Protein AF-A0A6P6V8N3-F1 (afdb_monomer_lite)

Radius of gyration: 29.96 Å; chains: 1; bounding box: 63×78×81 Å

Secondary structure (DSSP, 8-state):
-TTSPTT--EEHHHHHHHHHHHT-S-GGGTTSHHHHHHHHHHHHHHTTSSEE--B-TTS-B-EEE--HHHHHHHHHHHHHTT--EEESS--S---S-SEEEEEESS---GGGSPP-TT--EEEEEE-S--PPP---GGGG--SS--EEEETT---SS--GGGGG-TT--EEEEE--SPPPGGGGG-TT--EEEEE-S--TT-TTTSPEEPGGGGG-TT--EEEEEEEEEE---SS---GGG-----SS--EEEEE-GGG--HHHHHH-TT--EEEE-SSTT----BTEEEEES--EEGGGGHHHHT-TT--EEEEESSSEESSEE-PPTT--TT--EEEEES----EE---GGG-TT--EEEEES--S-----GGGTT-TT--EEEEES--HHHHHHHHT---TT-EEEEE--TTHHHHHHHHHHHHHHHHHHHHHHHHT---TTSHHHHHHHHHHHHHHHHHHHHHTTTTTTHHHHHT-GGGHHHHHHHHHHHHHHHHHHHHHHHHHHHHHHHHHHHHHS--------

Organism: Coffea arabica (NCBI:txid13443)

Sequence (529 aa):
MGAFPEDCEIEVQKLIHLWIAEGFLDPKVLEHPEAVAVDYLEDLIRRSLVLVGKRSFDGKIKTCLLHDLLWELCLREAQKENFLSVIKGFSAGIADQRRLSLHKDSYLDVHLAPEMAYVRSFLYFDVGSGFEPDILFFQLGFKLLKVLDVIFLRFETFPVQILELVNLSYLGLMVTFELPKMLSRLKNLQTLVIHGPWTSTDYAESPNLLFEYWSMPKLRHLYITVACCLRSPSVKMDISLWPFTSKCIQVVSGIRFASCTREVFISMPSLSMLGLSETKEDYEINWKLTISWSYQPWQNMTSIASLPKLEVLKLKNYAFQGPRWEPTEGGFRVLKHLLVEKTDLVSWEATSNHFPCLEHLVLKSCKYLKEVPYGITEISTLKRIELHNCSESAKISATSIEVESLDVVIKSDSNIHYLKLFDFEKQVKNGLALLISVVNIHSTREVSEIVEQIGLIGNKLEKFLDETDLYNSWEDLCNNLSFLPAREAVRALLEASQGFKDAINFFHEFLLRFFGALQSECPDESRKL

Structure (mmCIF, N/CA/C/O backbone):
data_AF-A0A6P6V8N3-F1
#
_entry.id   AF-A0A6P6V8N3-F1
#
loop_
_atom_site.group_PDB
_atom_site.id
_atom_site.type_symbol
_atom_site.label_atom_id
_atom_site.label_alt_id
_atom_site.label_comp_id
_atom_site.label_asym_id
_atom_site.label_entity_id
_atom_site.label_seq_id
_atom_site.pdbx_PDB_ins_code
_atom_site.Cartn_x
_atom_site.Cartn_y
_atom_site.Cartn_z
_atom_site.occupancy
_atom_site.B_iso_or_equiv
_atom_site.auth_seq_id
_atom_site.auth_comp_id
_atom_site.auth_asym_id
_atom_site.auth_atom_id
_atom_site.pdbx_PDB_model_num
ATOM 1 N N . MET A 1 1 ? -14.227 -8.650 13.175 1.00 89.81 1 MET A N 1
ATOM 2 C CA . MET A 1 1 ? -14.779 -8.805 11.811 1.00 89.81 1 MET A CA 1
ATOM 3 C C . MET A 1 1 ? -16.264 -8.475 11.759 1.00 89.81 1 MET A C 1
ATOM 5 O O . MET A 1 1 ? -16.625 -7.721 10.878 1.00 89.81 1 MET A O 1
ATOM 9 N N . GLY A 1 2 ? -17.097 -8.891 12.725 1.00 89.00 2 GLY A N 1
ATOM 10 C CA . GLY A 1 2 ? -18.525 -8.501 12.763 1.00 89.00 2 GLY A CA 1
ATOM 11 C C . GLY A 1 2 ? -18.833 -6.993 12.846 1.00 89.00 2 GLY A C 1
ATOM 12 O O . GLY A 1 2 ? -19.984 -6.606 12.746 1.00 89.00 2 GLY A O 1
ATOM 13 N N . ALA A 1 3 ? -17.823 -6.129 13.013 1.00 89.56 3 ALA A N 1
ATOM 14 C CA . ALA A 1 3 ? -17.981 -4.677 12.913 1.00 89.56 3 ALA A CA 1
ATOM 15 C C . ALA A 1 3 ? -18.095 -4.175 11.462 1.00 89.56 3 ALA A C 1
ATOM 17 O O . ALA A 1 3 ? -18.492 -3.040 11.251 1.00 89.56 3 ALA A O 1
ATOM 18 N N . PHE A 1 4 ? -17.722 -4.977 10.464 1.00 91.12 4 PHE A N 1
ATOM 19 C CA . PHE A 1 4 ? -17.898 -4.617 9.057 1.00 91.12 4 PHE A CA 1
ATOM 20 C C . PHE A 1 4 ? -19.343 -4.891 8.617 1.00 91.12 4 PHE A C 1
ATOM 22 O O . PHE A 1 4 ? -19.999 -5.735 9.241 1.00 91.12 4 PHE A O 1
ATOM 29 N N . PRO A 1 5 ? -19.847 -4.202 7.576 1.00 87.88 5 PRO A N 1
ATOM 30 C CA . PRO A 1 5 ? -21.152 -4.506 7.003 1.00 87.88 5 PRO A CA 1
ATOM 31 C C . PRO A 1 5 ? -21.270 -5.978 6.595 1.00 87.88 5 PRO A C 1
ATOM 33 O O . PRO A 1 5 ? -20.272 -6.652 6.330 1.00 87.88 5 PRO A O 1
ATOM 36 N N . GLU A 1 6 ? -22.503 -6.465 6.578 1.00 85.94 6 GLU A N 1
ATOM 37 C CA . GLU A 1 6 ? -22.841 -7.797 6.075 1.00 85.94 6 GLU A CA 1
ATOM 38 C C . GLU A 1 6 ? -22.420 -7.927 4.604 1.00 85.94 6 GLU A C 1
ATOM 40 O O . GLU A 1 6 ? -22.401 -6.924 3.888 1.00 85.94 6 GLU A O 1
ATOM 45 N N . ASP A 1 7 ? -21.984 -9.121 4.192 1.00 83.19 7 ASP A N 1
ATOM 46 C CA . ASP A 1 7 ? -21.441 -9.405 2.851 1.00 83.19 7 ASP A CA 1
ATOM 47 C C . ASP A 1 7 ? -20.249 -8.535 2.400 1.00 83.19 7 ASP A C 1
ATOM 49 O O . ASP A 1 7 ? -19.805 -8.598 1.249 1.00 83.19 7 ASP A O 1
ATOM 53 N N . CYS A 1 8 ? -19.680 -7.717 3.292 1.00 87.88 8 CYS A N 1
ATOM 54 C CA . CYS A 1 8 ? -18.585 -6.827 2.942 1.00 87.88 8 CYS A CA 1
ATOM 55 C C . CYS A 1 8 ? -17.299 -7.621 2.695 1.00 87.88 8 CYS A C 1
ATOM 57 O O . CYS A 1 8 ? -16.792 -8.329 3.569 1.00 87.88 8 CYS A O 1
ATOM 59 N N . GLU A 1 9 ? -16.724 -7.441 1.508 1.00 90.38 9 GLU A N 1
ATOM 60 C CA . GLU A 1 9 ? -15.386 -7.918 1.201 1.00 90.38 9 GLU A CA 1
ATOM 61 C C . GLU A 1 9 ? -14.345 -7.021 1.902 1.00 90.38 9 GLU A C 1
ATOM 63 O O . GLU A 1 9 ? -14.156 -5.853 1.562 1.00 90.38 9 GLU A O 1
ATOM 68 N N . ILE A 1 10 ? -13.667 -7.571 2.911 1.00 92.69 10 ILE A N 1
ATOM 69 C CA . ILE A 1 10 ? -12.735 -6.853 3.784 1.00 92.69 10 ILE A CA 1
ATOM 70 C C . ILE A 1 10 ? -11.320 -6.962 3.228 1.00 92.69 10 ILE A C 1
ATOM 72 O O . ILE A 1 10 ? -10.783 -8.060 3.060 1.00 92.69 10 ILE A O 1
ATOM 76 N N . GLU A 1 11 ? -10.670 -5.822 3.024 1.00 91.50 11 GLU A N 1
ATOM 77 C CA . GLU A 1 11 ? -9.257 -5.777 2.664 1.00 91.50 11 GLU A CA 1
ATOM 78 C C . GLU A 1 11 ? -8.380 -6.294 3.814 1.00 91.50 11 GLU A C 1
ATOM 80 O O . GLU A 1 11 ? -8.468 -5.823 4.954 1.00 91.50 11 GLU A O 1
ATOM 85 N N . VAL A 1 12 ? -7.523 -7.280 3.525 1.00 92.12 12 VAL A N 1
ATOM 86 C CA . VAL A 1 12 ? -6.735 -7.971 4.557 1.00 92.12 12 VAL A CA 1
ATOM 87 C C . VAL A 1 12 ? -5.829 -6.994 5.295 1.00 92.12 12 VAL A C 1
ATOM 89 O O . VAL A 1 12 ? -5.798 -7.013 6.521 1.00 92.12 12 VAL A O 1
ATOM 92 N N . GLN A 1 13 ? -5.156 -6.088 4.581 1.00 89.19 13 GLN A N 1
ATOM 93 C CA . GLN A 1 13 ? -4.292 -5.085 5.211 1.00 89.19 13 GLN A CA 1
ATOM 94 C C . GLN A 1 13 ? -5.065 -4.233 6.221 1.00 89.19 13 GLN A C 1
ATOM 96 O O . GLN A 1 13 ? -4.626 -4.075 7.359 1.00 89.19 13 GLN A O 1
ATOM 101 N N . LYS A 1 14 ? -6.262 -3.751 5.864 1.00 92.19 14 LYS A N 1
ATOM 102 C CA . LYS A 1 14 ? -7.124 -3.000 6.785 1.00 92.19 14 LYS A CA 1
ATOM 103 C C . LYS A 1 14 ? -7.445 -3.811 8.043 1.00 92.19 14 LYS A C 1
ATOM 105 O O . LYS A 1 14 ? -7.292 -3.304 9.152 1.00 92.19 14 LYS A O 1
ATOM 110 N N . LEU A 1 15 ? -7.837 -5.075 7.890 1.00 95.12 15 LEU A N 1
ATOM 111 C CA . LEU A 1 15 ? -8.168 -5.944 9.021 1.00 95.12 15 LEU A CA 1
ATOM 112 C C . LEU A 1 15 ? -6.980 -6.148 9.975 1.00 95.12 15 LEU A C 1
ATOM 114 O O . LEU A 1 15 ? -7.141 -6.032 11.191 1.00 95.12 15 LEU A O 1
ATOM 118 N N . ILE A 1 16 ? -5.796 -6.404 9.420 1.00 93.44 16 ILE A N 1
ATOM 119 C CA . ILE A 1 16 ? -4.556 -6.611 10.174 1.00 93.44 16 ILE A CA 1
ATOM 120 C C . ILE A 1 16 ? -4.212 -5.372 11.006 1.00 93.44 16 ILE A C 1
ATOM 122 O O . ILE A 1 16 ? -4.014 -5.480 12.218 1.00 93.44 16 ILE A O 1
ATOM 126 N N . HIS A 1 17 ? -4.214 -4.180 10.402 1.00 93.38 17 HIS A N 1
ATOM 127 C CA . HIS A 1 17 ? -3.899 -2.944 11.125 1.00 93.38 17 HIS A CA 1
ATOM 128 C C . HIS A 1 17 ? -4.920 -2.627 12.222 1.00 93.38 17 HIS A C 1
ATOM 130 O O . HIS A 1 17 ? -4.534 -2.158 13.294 1.00 93.38 17 HIS A O 1
ATOM 136 N N . LEU A 1 18 ? -6.203 -2.931 12.002 1.00 95.31 18 LEU A N 1
ATOM 137 C CA . LEU A 1 18 ? -7.228 -2.793 13.037 1.00 95.31 18 LEU A CA 1
ATOM 138 C C . LEU A 1 18 ? -6.964 -3.735 14.222 1.00 95.31 18 LEU A C 1
ATOM 140 O O . LEU A 1 18 ? -7.044 -3.296 15.366 1.00 95.31 18 LEU A O 1
ATOM 144 N N . TRP A 1 19 ? -6.597 -5.000 13.988 1.00 94.62 19 TRP A N 1
ATOM 145 C CA . TRP A 1 19 ? -6.264 -5.941 15.072 1.00 94.62 19 TRP A CA 1
ATOM 146 C C . TRP A 1 19 ? -5.037 -5.520 15.879 1.00 94.62 19 TRP A C 1
ATOM 148 O O . TRP A 1 19 ? -5.025 -5.663 17.106 1.00 94.62 19 TRP A O 1
ATOM 158 N N . ILE A 1 20 ? -4.027 -4.973 15.201 1.00 92.38 20 ILE A N 1
ATOM 159 C CA . ILE A 1 20 ? -2.826 -4.429 15.838 1.00 92.38 20 ILE A CA 1
ATOM 160 C C . ILE A 1 20 ? -3.193 -3.228 16.719 1.00 92.38 20 ILE A C 1
ATOM 162 O O . ILE A 1 20 ? -2.832 -3.194 17.895 1.00 92.38 20 ILE A O 1
ATOM 166 N N . ALA A 1 21 ? -3.954 -2.274 16.178 1.00 93.75 21 ALA A N 1
ATOM 167 C CA . ALA A 1 21 ? -4.376 -1.059 16.875 1.00 93.75 21 ALA A CA 1
ATOM 168 C C . ALA A 1 21 ? -5.264 -1.348 18.102 1.00 93.75 21 ALA A C 1
ATOM 170 O O . ALA A 1 21 ? -5.128 -0.735 19.165 1.00 93.75 21 ALA A O 1
ATOM 171 N N . GLU A 1 22 ? -6.137 -2.346 17.984 1.00 91.19 22 GLU A N 1
ATOM 172 C CA . GLU A 1 22 ? -6.964 -2.862 19.079 1.00 91.19 22 GLU A CA 1
ATOM 173 C C . GLU A 1 22 ? -6.145 -3.552 20.177 1.00 91.19 22 GLU A C 1
ATOM 175 O O . GLU A 1 22 ? -6.542 -3.555 21.349 1.00 91.19 22 GLU A O 1
ATOM 180 N N . GLY A 1 23 ? -4.983 -4.102 19.816 1.00 90.56 23 GLY A N 1
ATOM 181 C CA . GLY A 1 23 ? -4.148 -4.911 20.697 1.00 90.56 23 GLY A CA 1
ATOM 182 C C . GLY A 1 23 ? -4.700 -6.321 20.901 1.00 90.56 23 GLY A C 1
ATOM 183 O O . GLY A 1 23 ? -4.645 -6.832 22.015 1.00 90.56 23 GLY A O 1
ATOM 184 N N . PHE A 1 24 ? -5.263 -6.937 19.855 1.00 90.69 24 PHE A N 1
ATOM 185 C CA . PHE A 1 24 ? -5.741 -8.328 19.910 1.00 90.69 24 PHE A CA 1
ATOM 186 C C . PHE A 1 24 ? -4.626 -9.373 19.822 1.00 90.69 24 PHE A C 1
ATOM 188 O O . PHE A 1 24 ? -4.853 -10.541 20.130 1.00 90.69 24 PHE A O 1
ATOM 195 N N . LEU A 1 25 ? -3.434 -8.969 19.390 1.00 88.94 25 LEU A N 1
ATOM 196 C CA . LEU A 1 25 ? -2.283 -9.858 19.265 1.00 88.94 25 LEU A CA 1
ATOM 197 C C . LEU A 1 25 ? -1.611 -10.079 20.623 1.00 88.94 25 LEU A C 1
ATOM 199 O O . LEU A 1 25 ? -1.608 -9.182 21.469 1.00 88.94 25 LEU A O 1
ATOM 203 N N . ASP A 1 26 ? -1.012 -11.257 20.819 1.00 77.31 26 ASP A N 1
ATOM 204 C CA . ASP A 1 26 ? -0.292 -11.564 22.057 1.00 77.31 26 ASP A CA 1
ATOM 205 C C . ASP A 1 26 ? 0.932 -10.637 22.197 1.00 77.31 26 ASP A C 1
ATOM 207 O O . ASP A 1 26 ? 1.803 -10.628 21.317 1.00 77.31 26 ASP A O 1
ATOM 211 N N . PRO A 1 27 ? 1.044 -9.871 23.301 1.00 63.84 27 PRO A N 1
ATOM 212 C CA . PRO A 1 27 ? 2.152 -8.954 23.512 1.00 63.84 27 PRO A CA 1
ATOM 213 C C . PRO A 1 27 ? 3.534 -9.624 23.553 1.00 63.84 27 PRO A C 1
ATOM 215 O O . PRO A 1 27 ? 4.543 -8.946 23.368 1.00 63.84 27 PRO A O 1
ATOM 218 N N . LYS A 1 28 ? 3.606 -10.941 23.777 1.00 65.69 28 LYS A N 1
ATOM 219 C CA . LYS A 1 28 ? 4.866 -11.694 23.865 1.00 65.69 28 LYS A CA 1
ATOM 220 C C . LYS A 1 28 ? 5.522 -11.977 22.507 1.00 65.69 28 LYS A C 1
ATOM 222 O O . LYS A 1 28 ? 6.680 -12.376 22.493 1.00 65.69 28 LYS A O 1
ATOM 227 N N . VAL A 1 29 ? 4.820 -11.758 21.389 1.00 61.00 29 VAL A N 1
ATOM 228 C CA . VAL A 1 29 ? 5.273 -12.112 20.021 1.00 61.00 29 VAL A CA 1
ATOM 229 C C . VAL A 1 29 ? 5.509 -10.859 19.143 1.00 61.00 29 VAL A C 1
ATOM 231 O O . VAL A 1 29 ? 5.594 -10.927 17.921 1.00 61.00 29 VAL A O 1
ATOM 234 N N . LEU A 1 30 ? 5.608 -9.669 19.747 1.00 61.03 30 LEU A N 1
ATOM 235 C CA . LEU A 1 30 ? 5.446 -8.375 19.059 1.00 61.03 30 LEU A CA 1
ATOM 236 C C . LEU A 1 30 ? 6.636 -7.849 18.226 1.00 61.03 30 LEU A C 1
ATOM 238 O O . LEU A 1 30 ? 6.611 -6.679 17.842 1.00 61.03 30 LEU A O 1
ATOM 242 N N . GLU A 1 31 ? 7.655 -8.647 17.892 1.00 67.69 31 GLU A N 1
ATOM 243 C CA . GLU A 1 31 ? 8.714 -8.157 16.985 1.00 67.69 31 GLU A CA 1
ATOM 244 C C . GLU A 1 31 ? 8.164 -7.871 15.570 1.00 67.69 31 GLU A C 1
ATOM 246 O O . GLU A 1 31 ? 8.541 -6.874 14.946 1.00 67.69 31 GLU A O 1
ATOM 251 N N . HIS A 1 32 ? 7.186 -8.660 15.102 1.00 78.12 32 HIS A N 1
ATOM 252 C CA . HIS A 1 32 ? 6.544 -8.515 13.787 1.00 78.12 32 HIS A CA 1
ATOM 253 C C . HIS A 1 32 ? 5.016 -8.730 13.862 1.00 78.12 32 HIS A C 1
ATOM 255 O O . HIS A 1 32 ? 4.515 -9.773 13.435 1.00 78.12 32 HIS A O 1
ATOM 261 N N . PRO A 1 33 ? 4.247 -7.763 14.402 1.00 85.69 33 PRO A N 1
ATOM 262 C CA . PRO A 1 33 ? 2.813 -7.932 14.652 1.00 85.69 33 PRO A CA 1
ATOM 263 C C . PRO A 1 33 ? 1.992 -8.177 13.378 1.00 85.69 33 PRO A C 1
ATOM 265 O O . PRO A 1 33 ? 0.986 -8.875 13.428 1.00 85.69 33 PRO A O 1
ATOM 268 N N . GLU A 1 34 ? 2.427 -7.663 12.229 1.00 86.94 34 GLU A N 1
ATOM 269 C CA . GLU A 1 34 ? 1.778 -7.898 10.939 1.00 86.94 34 GLU A CA 1
ATOM 270 C C . GLU A 1 34 ? 1.846 -9.374 10.530 1.00 86.94 34 GLU A C 1
ATOM 272 O O . GLU A 1 34 ? 0.844 -9.926 10.086 1.00 86.94 34 GLU A O 1
ATOM 277 N N . ALA A 1 35 ? 2.997 -10.029 10.722 1.00 85.50 35 ALA A N 1
ATOM 278 C CA . ALA A 1 35 ? 3.165 -11.448 10.405 1.00 85.50 35 ALA A CA 1
ATOM 279 C C . ALA A 1 35 ? 2.298 -12.325 11.320 1.00 85.50 35 ALA A C 1
ATOM 281 O O . ALA A 1 35 ? 1.547 -13.164 10.834 1.00 85.50 35 ALA A O 1
ATOM 282 N N . VAL A 1 36 ? 2.309 -12.047 12.628 1.00 89.19 36 VAL A N 1
ATOM 283 C CA . VAL A 1 36 ? 1.477 -12.764 13.613 1.00 89.19 36 VAL A CA 1
ATOM 284 C C . VAL A 1 36 ? -0.014 -12.616 13.297 1.00 89.19 36 VAL A C 1
ATOM 286 O O . VAL A 1 36 ? -0.779 -13.573 13.381 1.00 89.19 36 VAL A O 1
ATOM 289 N N . ALA A 1 37 ? -0.446 -11.415 12.915 1.00 91.12 37 ALA A N 1
ATOM 290 C CA . ALA A 1 37 ? -1.829 -11.174 12.536 1.00 91.12 37 ALA A CA 1
ATOM 291 C C . ALA A 1 37 ? -2.219 -11.923 11.248 1.00 91.12 37 ALA A C 1
ATOM 293 O O . ALA A 1 37 ? -3.347 -12.409 11.150 1.00 91.12 37 ALA A O 1
ATOM 294 N N . VAL A 1 38 ? -1.303 -12.038 10.278 1.00 91.19 38 VAL A N 1
ATOM 295 C CA . VAL A 1 38 ? -1.514 -12.845 9.066 1.00 91.19 38 VAL A CA 1
ATOM 296 C C . VAL A 1 38 ? -1.663 -14.321 9.434 1.00 91.19 38 VAL A C 1
ATOM 298 O O . VAL A 1 38 ? -2.621 -14.943 8.982 1.00 91.19 38 VAL A O 1
ATOM 301 N N . ASP A 1 39 ? -0.820 -14.852 10.324 1.00 90.25 39 ASP A N 1
ATOM 302 C CA . ASP A 1 39 ? -0.928 -16.237 10.805 1.00 90.25 39 ASP A CA 1
ATOM 303 C C . ASP A 1 39 ? -2.279 -16.500 11.494 1.00 90.25 39 ASP A C 1
ATOM 305 O O . ASP A 1 39 ? -2.910 -17.538 11.279 1.00 90.25 39 ASP A O 1
ATOM 309 N N . TYR A 1 40 ? -2.765 -15.541 12.293 1.00 93.50 40 TYR A N 1
ATOM 310 C CA . TYR A 1 40 ? -4.084 -15.623 12.930 1.00 93.50 40 TYR A CA 1
ATOM 311 C C . TYR A 1 40 ? -5.208 -15.658 11.890 1.00 93.50 40 TYR A C 1
ATOM 313 O O . TYR A 1 40 ? -6.135 -16.461 12.010 1.00 93.50 40 TYR A O 1
ATOM 321 N N . LEU A 1 41 ? -5.131 -14.816 10.855 1.00 95.00 41 LEU A N 1
ATOM 322 C CA . LEU A 1 41 ? -6.106 -14.821 9.766 1.00 95.00 41 LEU A CA 1
ATOM 323 C C . LEU A 1 41 ? -6.082 -16.150 8.999 1.00 95.00 41 LEU A C 1
ATOM 325 O O . LEU A 1 41 ? -7.139 -16.713 8.719 1.00 95.00 41 LEU A O 1
ATOM 329 N N . GLU A 1 42 ? -4.898 -16.674 8.686 1.00 93.62 42 GLU A N 1
ATOM 330 C CA . GLU A 1 42 ? -4.758 -17.967 8.018 1.00 93.62 42 GLU A CA 1
ATOM 331 C C . GLU A 1 42 ? -5.334 -19.114 8.852 1.00 93.62 42 GLU A C 1
ATOM 333 O O . GLU A 1 42 ? -5.947 -20.024 8.294 1.00 93.62 42 GLU A O 1
ATOM 338 N N . ASP A 1 43 ? -5.199 -19.069 10.180 1.00 94.62 43 ASP A N 1
ATOM 339 C CA . ASP A 1 43 ? -5.824 -20.057 11.058 1.00 94.62 43 ASP A CA 1
ATOM 340 C C . ASP A 1 43 ? -7.355 -19.969 11.055 1.00 94.62 43 ASP A C 1
ATOM 342 O O . ASP A 1 43 ? -8.031 -20.997 10.962 1.00 94.62 43 ASP A O 1
ATOM 346 N N . LEU A 1 44 ? -7.922 -18.758 11.064 1.00 95.25 44 LEU A N 1
ATOM 347 C CA . LEU A 1 44 ? -9.371 -18.566 10.924 1.00 95.25 44 LEU A CA 1
ATOM 348 C C . LEU A 1 44 ? -9.892 -19.107 9.585 1.00 95.25 44 LEU A C 1
ATOM 350 O O . LEU A 1 44 ? -10.941 -19.754 9.543 1.00 95.25 44 LEU A O 1
ATOM 354 N N . ILE A 1 45 ? -9.142 -18.895 8.502 1.00 94.56 45 ILE A N 1
ATOM 355 C CA . ILE A 1 45 ? -9.471 -19.424 7.172 1.00 94.56 45 ILE A CA 1
ATOM 356 C C . ILE A 1 45 ? -9.368 -20.951 7.153 1.00 94.56 45 ILE A C 1
ATOM 358 O O . ILE A 1 45 ? -10.270 -21.624 6.659 1.00 94.56 45 ILE A O 1
ATOM 362 N N . ARG A 1 46 ? -8.309 -21.525 7.736 1.00 96.25 46 ARG A N 1
ATOM 363 C CA . ARG A 1 46 ? -8.108 -22.981 7.831 1.00 96.25 46 ARG A CA 1
ATOM 364 C C . ARG A 1 46 ? -9.254 -23.671 8.571 1.00 96.25 46 ARG A C 1
ATOM 366 O O . ARG A 1 46 ? -9.640 -24.779 8.213 1.00 96.25 46 ARG A O 1
ATOM 373 N N . ARG A 1 47 ? -9.829 -22.999 9.570 1.00 95.62 47 ARG A N 1
ATOM 374 C CA . ARG A 1 47 ? -11.010 -23.461 10.317 1.00 95.62 47 ARG A CA 1
ATOM 375 C C . ARG A 1 47 ? -12.338 -23.194 9.602 1.00 95.62 47 ARG A C 1
ATOM 377 O O . ARG A 1 47 ? -13.386 -23.461 10.177 1.00 95.62 47 ARG A O 1
ATOM 384 N N . SER A 1 48 ? -12.307 -22.678 8.371 1.00 91.81 48 SER A N 1
ATOM 385 C CA . SER A 1 48 ? -13.490 -22.289 7.590 1.00 91.81 48 SER A CA 1
ATOM 386 C C . SER A 1 48 ? -14.375 -21.246 8.287 1.00 91.81 48 SER A C 1
ATOM 388 O O . SER A 1 48 ? -15.571 -21.170 8.022 1.00 91.81 48 SER A O 1
ATOM 390 N N . LEU A 1 49 ? -13.794 -20.436 9.181 1.00 93.25 49 LEU A N 1
ATOM 391 C CA . LEU A 1 49 ? -14.500 -19.338 9.849 1.00 93.25 49 LEU A CA 1
ATOM 392 C C . LEU A 1 49 ? -14.484 -18.055 9.015 1.00 93.25 49 LEU A C 1
ATOM 394 O O . LEU A 1 49 ? -15.325 -17.186 9.199 1.00 93.25 49 LEU A O 1
ATOM 398 N N . VAL A 1 50 ? -13.516 -17.923 8.111 1.00 94.81 50 VAL A N 1
ATOM 399 C CA . VAL A 1 50 ? -13.347 -16.778 7.214 1.00 94.81 50 VAL A CA 1
ATOM 400 C C . VAL A 1 50 ? -13.133 -17.317 5.808 1.00 94.81 50 VAL A C 1
ATOM 402 O O . VAL A 1 50 ? -12.359 -18.255 5.616 1.00 94.81 50 VAL A O 1
ATOM 405 N N . LEU A 1 51 ? -13.806 -16.732 4.821 1.00 92.81 51 LEU A N 1
ATOM 406 C CA . LEU A 1 51 ? -13.642 -17.108 3.422 1.00 92.81 51 LEU A CA 1
ATOM 407 C C . LEU A 1 51 ? -12.636 -16.179 2.743 1.00 92.81 51 LEU A C 1
ATOM 409 O O . LEU A 1 51 ? -12.492 -15.001 3.081 1.00 92.81 51 LEU A O 1
ATOM 413 N N . VAL A 1 52 ? -11.937 -16.728 1.758 1.00 93.88 52 VAL A N 1
ATOM 414 C CA . VAL A 1 52 ? -11.021 -15.974 0.902 1.00 93.88 52 VAL A CA 1
ATOM 415 C C . VAL A 1 52 ? -11.828 -15.311 -0.209 1.00 93.88 52 VAL A C 1
ATOM 417 O O . VAL A 1 52 ? -12.558 -16.003 -0.912 1.00 93.88 52 VAL A O 1
ATOM 420 N N . GLY A 1 53 ? -11.669 -13.997 -0.380 1.00 90.69 53 GLY A N 1
ATOM 421 C CA . GLY A 1 53 ? -12.240 -13.256 -1.504 1.00 90.69 53 GLY A CA 1
ATOM 422 C C . GLY A 1 53 ? -11.291 -13.279 -2.701 1.00 90.69 53 GLY A C 1
ATOM 423 O O . GLY A 1 53 ? -11.268 -14.214 -3.500 1.00 90.69 53 GLY A O 1
ATOM 424 N N . LYS A 1 54 ? -10.443 -12.259 -2.803 1.00 85.88 54 LYS A N 1
ATOM 425 C CA . LYS A 1 54 ? -9.456 -12.063 -3.869 1.00 85.88 54 LYS A CA 1
ATOM 426 C C . LYS A 1 54 ? -8.072 -12.507 -3.425 1.00 85.88 54 LYS A C 1
ATOM 428 O O . LYS A 1 54 ? -7.656 -12.308 -2.280 1.00 85.88 54 LYS A O 1
ATOM 433 N N . ARG A 1 55 ? -7.310 -13.027 -4.386 1.00 82.00 55 ARG A N 1
ATOM 434 C CA . ARG A 1 55 ? -5.872 -13.273 -4.261 1.00 82.00 55 ARG A CA 1
ATOM 435 C C . ARG A 1 55 ? -5.107 -12.429 -5.268 1.00 82.00 55 ARG A C 1
ATOM 437 O O . ARG A 1 55 ? -5.585 -12.190 -6.374 1.00 82.00 55 ARG A O 1
ATOM 444 N N . SER A 1 56 ? -3.914 -11.989 -4.897 1.00 67.62 56 SER A N 1
ATOM 445 C CA . SER A 1 56 ? -2.964 -11.410 -5.842 1.00 67.62 56 SER A CA 1
ATOM 446 C C . SER A 1 56 ? -2.327 -12.489 -6.718 1.00 67.62 56 SER A C 1
ATOM 448 O O . SER A 1 56 ? -2.414 -13.684 -6.436 1.00 67.62 56 SER A O 1
ATOM 450 N N . PHE A 1 57 ? -1.643 -12.062 -7.784 1.00 53.16 57 PHE A N 1
ATOM 451 C CA . PHE A 1 57 ? -0.960 -12.969 -8.715 1.00 53.16 57 PHE A CA 1
ATOM 452 C C . PHE A 1 57 ? 0.111 -13.846 -8.039 1.00 53.16 57 PHE A C 1
ATOM 454 O O . PHE A 1 57 ? 0.429 -14.919 -8.538 1.00 53.16 57 PHE A O 1
ATOM 461 N N . ASP A 1 58 ? 0.685 -13.386 -6.921 1.00 53.78 58 ASP A N 1
ATOM 462 C CA . ASP A 1 58 ? 1.658 -14.125 -6.109 1.00 53.78 58 ASP A CA 1
ATOM 463 C C . ASP A 1 58 ? 0.991 -15.032 -5.057 1.00 53.78 58 ASP A C 1
ATOM 465 O O . ASP A 1 58 ? 1.666 -15.560 -4.179 1.00 53.78 58 ASP A O 1
ATOM 469 N N . GLY A 1 59 ? -0.332 -15.214 -5.137 1.00 68.12 59 GLY A N 1
ATOM 470 C CA . GLY A 1 59 ? -1.106 -16.131 -4.303 1.00 68.12 59 GLY A CA 1
ATOM 471 C C . GLY A 1 59 ? -1.512 -15.581 -2.935 1.00 68.12 59 GLY A C 1
ATOM 472 O O . GLY A 1 59 ? -2.299 -16.237 -2.243 1.00 68.12 59 GLY A O 1
ATOM 473 N N . LYS A 1 60 ? -1.042 -14.387 -2.545 1.00 79.00 60 LYS A N 1
ATOM 474 C CA . LYS A 1 60 ? -1.405 -13.765 -1.262 1.00 79.00 60 LYS A CA 1
ATOM 475 C C . LYS A 1 60 ? -2.873 -13.366 -1.241 1.00 79.00 60 LYS A C 1
ATOM 477 O O . LYS A 1 60 ? -3.443 -12.968 -2.255 1.00 79.00 60 LYS A O 1
ATOM 482 N N . ILE A 1 61 ? -3.489 -13.456 -0.070 1.00 86.31 61 ILE A N 1
ATOM 483 C CA . ILE A 1 61 ? -4.888 -13.076 0.121 1.00 86.31 61 ILE A CA 1
ATOM 484 C C . ILE A 1 61 ? -4.960 -11.550 0.189 1.00 86.31 61 ILE A C 1
ATOM 486 O O . ILE A 1 61 ? -4.297 -10.927 1.015 1.00 86.31 61 ILE A O 1
ATOM 490 N N . LYS A 1 62 ? -5.743 -10.949 -0.707 1.00 84.94 62 LYS A N 1
ATOM 491 C CA . LYS A 1 62 ? -5.967 -9.500 -0.764 1.00 84.94 62 LYS A CA 1
ATOM 492 C C . LYS A 1 62 ? -7.206 -9.103 0.020 1.00 84.94 62 LYS A C 1
ATOM 494 O O . LYS A 1 62 ? -7.183 -8.111 0.743 1.00 84.94 62 LYS A O 1
ATOM 499 N N . THR A 1 63 ? -8.253 -9.911 -0.071 1.00 93.19 63 THR A N 1
ATOM 500 C CA . THR A 1 63 ? -9.508 -9.675 0.634 1.00 93.19 63 THR A CA 1
ATOM 501 C C . THR A 1 63 ? -10.051 -10.965 1.237 1.00 93.19 63 THR A C 1
ATOM 503 O O . THR A 1 63 ? -9.761 -12.076 0.782 1.00 93.19 63 THR A O 1
ATOM 506 N N . CYS A 1 64 ? -10.844 -10.813 2.286 1.00 94.75 64 CYS A N 1
ATOM 507 C CA . CYS A 1 64 ? -11.525 -11.893 2.980 1.00 94.75 64 CYS A CA 1
ATOM 508 C C . CYS A 1 64 ? -12.949 -11.466 3.332 1.00 94.75 64 CYS A C 1
ATOM 510 O O . CYS A 1 64 ? -13.250 -10.276 3.367 1.00 94.75 64 CYS A O 1
ATOM 512 N N . LEU A 1 65 ? -13.821 -12.427 3.602 1.00 93.56 65 LEU A N 1
ATOM 513 C CA . LEU A 1 65 ? -15.197 -12.166 4.009 1.00 93.56 65 LEU A CA 1
ATOM 514 C C . LEU A 1 65 ? -15.600 -13.123 5.132 1.00 93.56 65 LEU A C 1
ATOM 516 O O . LEU A 1 65 ? -15.060 -14.224 5.267 1.00 93.56 65 LEU A O 1
ATOM 520 N N . LEU A 1 66 ? -16.540 -12.685 5.958 1.00 92.94 66 LEU A N 1
ATOM 521 C CA . LEU A 1 66 ? -17.141 -13.508 6.998 1.00 92.94 66 LEU A CA 1
ATOM 522 C C . LEU A 1 66 ? -18.455 -14.067 6.452 1.00 92.94 66 LEU A C 1
ATOM 524 O O . LEU A 1 66 ? -19.231 -13.308 5.891 1.00 92.94 66 LEU A O 1
ATOM 528 N N . HIS A 1 67 ? -18.707 -15.366 6.613 1.00 89.31 67 HIS A N 1
ATOM 529 C CA . HIS A 1 67 ? -19.989 -15.953 6.208 1.00 89.31 67 HIS A CA 1
ATOM 530 C C . HIS A 1 67 ? -21.133 -15.357 7.044 1.00 89.31 67 HIS A C 1
ATOM 532 O O . HIS A 1 67 ? -20.983 -15.232 8.257 1.00 89.31 67 HIS A O 1
ATOM 538 N N . ASP A 1 68 ? -22.290 -15.087 6.442 1.00 88.44 68 ASP A N 1
ATOM 539 C CA . ASP A 1 68 ? -23.431 -14.387 7.066 1.00 88.44 68 ASP A CA 1
ATOM 540 C C . ASP A 1 68 ? -23.871 -14.990 8.404 1.00 88.44 68 ASP A C 1
ATOM 542 O O . ASP A 1 68 ? -24.027 -14.281 9.394 1.00 88.44 68 ASP A O 1
ATOM 546 N N . LEU A 1 69 ? -23.962 -16.324 8.494 1.00 90.69 69 LEU A N 1
ATOM 547 C CA . LEU A 1 69 ? -24.284 -17.023 9.744 1.00 90.69 69 LEU A CA 1
ATOM 548 C C . LEU A 1 69 ? -23.245 -16.769 10.848 1.00 90.69 69 LEU A C 1
ATOM 550 O O . LEU A 1 69 ? -23.594 -16.631 12.021 1.00 90.69 69 LEU A O 1
ATOM 554 N N . LEU A 1 70 ? -21.959 -16.705 10.489 1.00 91.94 70 LEU A N 1
ATOM 555 C CA . LEU A 1 70 ? -20.882 -16.380 11.426 1.00 91.94 70 LEU A CA 1
ATOM 556 C C . LEU A 1 70 ? -20.855 -14.888 11.751 1.00 91.94 70 LEU A C 1
ATOM 558 O O . LEU A 1 70 ? -20.499 -14.519 12.869 1.00 91.94 70 LEU A O 1
ATOM 562 N N . TRP A 1 71 ? -21.233 -14.036 10.802 1.00 91.00 71 TRP A N 1
ATOM 563 C CA . TRP A 1 71 ? -21.393 -12.606 11.017 1.00 91.00 71 TRP A CA 1
ATOM 564 C C . TRP A 1 71 ? -22.510 -12.331 12.031 1.00 91.00 71 TRP A C 1
ATOM 566 O O . TRP A 1 71 ? -22.271 -11.641 13.025 1.00 91.00 71 TRP A O 1
ATOM 576 N N . GLU A 1 72 ? -23.670 -12.973 11.880 1.00 89.00 72 GLU A N 1
ATOM 577 C CA . GLU A 1 72 ? -24.783 -12.861 12.823 1.00 89.00 72 GLU A CA 1
ATOM 578 C C . GLU A 1 72 ? -24.417 -13.435 14.201 1.00 89.00 72 GLU A C 1
ATOM 580 O O . GLU A 1 72 ? -24.679 -12.812 15.235 1.00 89.00 72 GLU A O 1
ATOM 585 N N . LEU A 1 73 ? -23.739 -14.588 14.234 1.00 91.56 73 LEU A N 1
ATOM 586 C CA . LEU A 1 73 ? -23.199 -15.152 15.470 1.00 91.56 73 LEU A CA 1
ATOM 587 C C . LEU A 1 73 ? -22.233 -14.178 16.162 1.00 91.56 73 LEU A C 1
ATOM 589 O O . LEU A 1 73 ? -22.350 -13.965 17.368 1.00 91.56 73 LEU A O 1
ATOM 593 N N . CYS A 1 74 ? -21.317 -13.546 15.417 1.00 91.38 74 CYS A N 1
ATOM 594 C CA . CYS A 1 74 ? -20.391 -12.555 15.966 1.00 91.38 74 CYS A CA 1
ATOM 595 C C . CYS A 1 74 ? -21.129 -11.388 16.622 1.00 91.38 74 CYS A C 1
ATOM 597 O O . CYS A 1 74 ? -20.712 -10.946 17.690 1.00 91.38 74 CYS A O 1
ATOM 599 N N . LEU A 1 75 ? -22.205 -10.886 16.010 1.00 87.19 75 LEU A N 1
ATOM 600 C CA . LEU A 1 75 ? -22.989 -9.800 16.597 1.00 87.19 75 LEU A CA 1
ATOM 601 C C . LEU A 1 75 ? -23.685 -10.230 17.885 1.00 87.19 75 LEU A C 1
ATOM 603 O O . LEU A 1 75 ? -23.608 -9.520 18.888 1.00 87.19 75 LEU A O 1
ATOM 607 N N . ARG A 1 76 ? -24.320 -11.407 17.876 1.00 87.44 76 ARG A N 1
ATOM 608 C CA . ARG A 1 76 ? -25.018 -11.947 19.050 1.00 87.44 76 ARG A CA 1
ATOM 609 C C . ARG A 1 76 ? -24.062 -12.146 20.226 1.00 87.44 76 ARG A C 1
ATOM 611 O O . ARG A 1 76 ? -24.368 -11.714 21.335 1.00 87.44 76 ARG A O 1
ATOM 618 N N . GLU A 1 77 ? -22.902 -12.759 19.996 1.00 90.75 77 GLU A N 1
ATOM 619 C CA . GLU A 1 77 ? -21.896 -12.962 21.047 1.00 90.75 77 GLU A CA 1
ATOM 620 C C . GLU A 1 77 ? -21.262 -11.638 21.493 1.00 90.75 77 GLU A C 1
ATOM 622 O O . GLU A 1 77 ? -21.084 -11.405 22.687 1.00 90.75 77 GLU A O 1
ATOM 627 N N . ALA A 1 78 ? -2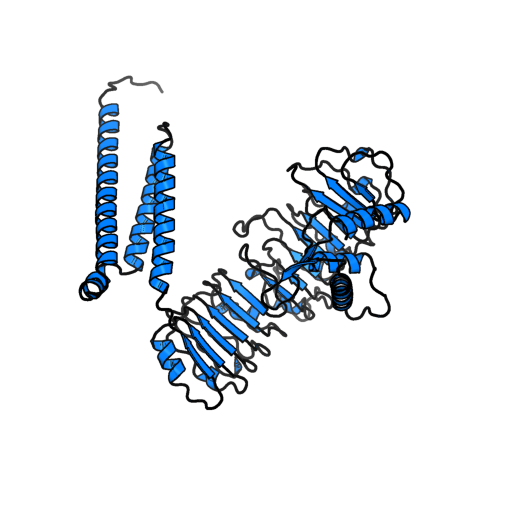0.994 -10.711 20.569 1.00 87.62 78 ALA A N 1
ATOM 628 C CA . ALA A 1 78 ? -20.422 -9.422 20.936 1.00 87.62 78 ALA A CA 1
ATOM 629 C C . ALA A 1 78 ? -21.385 -8.542 21.749 1.00 87.62 78 ALA A C 1
ATOM 631 O O . ALA A 1 78 ? -20.926 -7.796 22.615 1.00 87.62 78 ALA A O 1
ATOM 632 N N . GLN A 1 79 ? -22.697 -8.642 21.513 1.00 82.00 79 GLN A N 1
ATOM 633 C CA . GLN A 1 79 ? -23.706 -7.959 22.322 1.00 82.00 79 GLN A CA 1
ATOM 634 C C . GLN A 1 79 ? -23.777 -8.544 23.738 1.00 82.00 79 GLN A C 1
ATOM 636 O O . GLN A 1 79 ? -23.801 -7.779 24.700 1.00 82.00 79 GLN A O 1
ATOM 641 N N . LYS A 1 80 ? -23.752 -9.880 23.880 1.00 85.81 80 LYS A N 1
ATOM 642 C CA . LYS A 1 80 ? -23.716 -10.552 25.195 1.00 85.81 80 LYS A CA 1
ATOM 643 C C . LYS A 1 80 ? -22.510 -10.117 26.030 1.00 85.81 80 LYS A C 1
ATOM 645 O O . LYS A 1 80 ? -22.648 -9.860 27.220 1.00 85.81 80 LYS A O 1
ATOM 650 N N . GLU A 1 81 ? -21.352 -9.989 25.390 1.00 85.56 81 GLU A N 1
ATOM 651 C CA . GLU A 1 81 ? -20.082 -9.627 26.032 1.00 85.56 81 GLU A CA 1
ATOM 652 C C .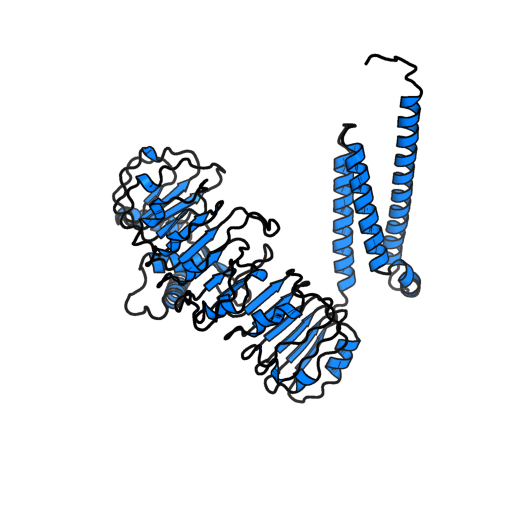 GLU A 1 81 ? -19.853 -8.104 26.141 1.00 85.56 81 GLU A C 1
ATOM 654 O O . GLU A 1 81 ? -18.786 -7.663 26.574 1.00 85.56 81 GLU A O 1
ATOM 659 N N . ASN A 1 82 ? -20.816 -7.266 25.723 1.00 78.81 82 ASN A N 1
ATOM 660 C CA . ASN A 1 82 ? -20.661 -5.804 25.620 1.00 78.81 82 ASN A CA 1
ATOM 661 C C . ASN A 1 82 ? -19.387 -5.372 24.861 1.00 78.81 82 ASN A C 1
ATOM 663 O O . ASN A 1 82 ? -18.738 -4.365 25.167 1.00 78.81 82 ASN A O 1
ATOM 667 N N . PHE A 1 83 ? -19.002 -6.163 23.862 1.00 84.12 83 PHE A N 1
ATOM 668 C CA . PHE A 1 83 ? -17.733 -6.041 23.159 1.00 84.12 83 PHE A CA 1
ATOM 669 C C . PHE A 1 83 ? -17.797 -5.080 21.965 1.00 84.12 83 PHE A C 1
ATOM 671 O O . PHE A 1 83 ? -16.806 -4.390 21.694 1.00 84.12 83 PHE A O 1
ATOM 678 N N . LEU A 1 84 ? -18.931 -5.053 21.256 1.00 85.38 84 LEU A N 1
ATOM 679 C CA . LEU A 1 84 ? -19.169 -4.278 20.034 1.00 85.38 84 LEU A CA 1
ATOM 680 C C . LEU A 1 84 ? -20.646 -3.878 19.925 1.00 85.38 84 LEU A C 1
ATOM 682 O O . LEU A 1 84 ? -21.522 -4.724 20.088 1.00 85.38 84 LEU A O 1
ATOM 686 N N . SER A 1 85 ? -20.886 -2.622 19.549 1.00 80.12 85 SER A N 1
ATOM 687 C CA . SER A 1 85 ? -22.162 -2.142 19.014 1.00 80.12 85 SER A CA 1
ATOM 688 C C . SER A 1 85 ? -22.060 -1.985 17.511 1.00 80.12 85 SER A C 1
ATOM 690 O O . SER A 1 85 ? -21.150 -1.303 17.036 1.00 80.12 85 SER A O 1
ATOM 692 N N . VAL A 1 86 ? -23.014 -2.549 16.775 1.00 78.31 86 VAL A N 1
ATOM 693 C CA . VAL A 1 86 ? -23.241 -2.201 15.371 1.00 78.31 86 VAL A CA 1
ATOM 694 C C . VAL A 1 86 ? -24.584 -1.500 15.275 1.00 78.31 86 VAL A C 1
ATOM 696 O O . VAL A 1 86 ? -25.621 -2.093 15.561 1.00 78.31 86 VAL A O 1
ATOM 699 N N . ILE A 1 87 ? -24.557 -0.229 14.894 1.00 73.56 87 ILE A N 1
ATOM 700 C CA . ILE A 1 87 ? -25.748 0.607 14.781 1.00 73.56 87 ILE A CA 1
ATOM 701 C C . ILE A 1 87 ? -26.101 0.721 13.300 1.00 73.56 87 ILE A C 1
ATOM 703 O O . ILE A 1 87 ? -25.363 1.340 12.534 1.00 73.56 87 ILE A O 1
ATOM 707 N N . LYS A 1 88 ? -27.240 0.127 12.922 1.00 68.44 88 LYS A N 1
ATOM 708 C CA . LYS A 1 88 ? -27.840 0.198 11.576 1.00 68.44 88 LYS A CA 1
ATOM 709 C C . LYS A 1 88 ? -29.021 1.200 11.494 1.00 68.44 88 LYS A C 1
ATOM 711 O O . LYS A 1 88 ? -29.759 1.203 10.518 1.00 68.44 88 LYS A O 1
ATOM 716 N N . GLY A 1 89 ? -29.241 2.020 12.535 1.00 59.84 89 GLY A N 1
ATOM 717 C CA . GLY A 1 89 ? -30.378 2.953 12.694 1.00 59.84 89 GLY A CA 1
ATOM 718 C C . GLY A 1 89 ? -30.627 3.337 14.168 1.00 59.84 89 GLY A C 1
ATOM 719 O O . GLY A 1 89 ? -29.858 2.927 15.036 1.00 59.84 89 GLY A O 1
ATOM 720 N N . PHE A 1 90 ? -31.686 4.100 14.495 1.00 45.03 90 PHE A N 1
ATOM 721 C CA . PHE A 1 90 ? -32.029 4.390 15.903 1.00 45.03 90 PHE A CA 1
ATOM 722 C C . PHE A 1 90 ? -32.651 3.150 16.567 1.00 45.03 90 PHE A C 1
ATOM 724 O O . PHE A 1 90 ? -33.842 2.884 16.427 1.00 45.03 90 PHE A O 1
ATOM 731 N N . SER A 1 91 ? -31.860 2.407 17.338 1.00 45.59 91 SER A N 1
ATOM 732 C CA . SER A 1 91 ? -32.378 1.596 18.442 1.00 45.59 91 SER A CA 1
ATOM 733 C C . SER A 1 91 ? -31.894 2.227 19.741 1.00 45.59 91 SER A C 1
ATOM 735 O O . SER A 1 91 ? -30.693 2.270 20.009 1.00 45.59 91 SER A O 1
ATOM 737 N N . ALA A 1 92 ? -32.834 2.771 20.515 1.00 37.62 92 ALA A N 1
ATOM 738 C CA . ALA A 1 92 ? -32.566 3.421 21.788 1.00 37.62 92 ALA A CA 1
ATOM 739 C C . ALA A 1 92 ? -31.834 2.458 22.738 1.00 37.62 92 ALA A C 1
ATOM 741 O O . ALA A 1 92 ? -32.359 1.402 23.087 1.00 37.62 92 ALA A O 1
ATOM 742 N N . GLY A 1 93 ? -30.621 2.840 23.139 1.00 48.56 93 GLY A N 1
ATOM 743 C CA . GLY A 1 93 ? -29.789 2.074 24.064 1.00 48.56 93 GLY A CA 1
ATOM 744 C C . GLY A 1 93 ? -28.344 1.963 23.595 1.00 48.56 93 GLY A C 1
ATOM 745 O O . GLY A 1 93 ? -27.856 0.861 23.366 1.00 48.56 93 GLY A O 1
ATOM 746 N N . ILE A 1 94 ? -27.642 3.094 23.462 1.00 53.81 94 ILE A N 1
ATOM 747 C CA . ILE A 1 94 ? -26.183 3.062 23.333 1.00 53.81 94 ILE A CA 1
ATOM 748 C C . ILE A 1 94 ? -25.631 2.720 24.720 1.00 53.81 94 ILE A C 1
ATOM 750 O O . ILE A 1 94 ? -25.515 3.578 25.593 1.00 53.81 94 ILE A O 1
ATOM 754 N N . ALA A 1 95 ? -25.391 1.430 24.942 1.00 53.56 95 ALA A N 1
ATOM 755 C CA . ALA A 1 95 ? -24.738 0.929 26.140 1.00 53.56 95 ALA A CA 1
ATOM 756 C C . ALA A 1 95 ? -23.253 1.335 26.163 1.00 53.56 95 ALA A C 1
ATOM 758 O O . ALA A 1 95 ? -22.669 1.673 25.133 1.00 53.56 95 ALA A O 1
ATOM 759 N N . ASP A 1 96 ? -22.646 1.255 27.348 1.00 63.00 96 ASP A N 1
ATOM 760 C CA . ASP A 1 96 ? -21.250 1.597 27.647 1.00 63.00 96 ASP A CA 1
ATOM 761 C C . ASP A 1 96 ? -20.246 0.598 27.024 1.00 63.00 96 ASP A C 1
ATOM 763 O O . ASP A 1 96 ? -19.560 -0.176 27.696 1.00 63.00 96 ASP A O 1
ATOM 767 N N . GLN A 1 97 ? -20.237 0.529 25.692 1.00 72.44 97 GLN A N 1
ATOM 768 C CA . GLN A 1 97 ? -19.507 -0.470 24.920 1.00 72.44 97 GLN A CA 1
ATOM 769 C C . GLN A 1 97 ? -18.171 0.069 24.418 1.00 72.44 97 GLN A C 1
ATOM 771 O O . GLN A 1 97 ? -18.011 1.232 24.053 1.00 72.44 97 GLN A O 1
ATOM 776 N N . ARG A 1 98 ? -17.176 -0.821 24.356 1.00 80.94 98 ARG A N 1
ATOM 777 C CA . ARG A 1 98 ? -15.792 -0.439 24.031 1.00 80.94 98 ARG A CA 1
ATOM 778 C C . ARG A 1 98 ? -15.552 -0.218 22.538 1.00 80.94 98 ARG A C 1
ATOM 780 O O . ARG A 1 98 ? -14.520 0.355 22.192 1.00 80.94 98 ARG A O 1
ATOM 787 N N . ARG A 1 99 ? -16.442 -0.683 21.657 1.00 86.00 99 ARG A N 1
ATOM 788 C CA . ARG A 1 99 ? -16.309 -0.558 20.197 1.00 86.00 99 ARG A CA 1
ATOM 789 C C . ARG A 1 99 ? -17.641 -0.218 19.576 1.00 86.00 99 ARG A C 1
ATOM 791 O O . ARG A 1 99 ? -18.641 -0.859 19.886 1.00 86.00 99 ARG A O 1
ATOM 798 N N . LEU A 1 100 ? -17.611 0.738 18.667 1.00 84.00 100 LEU A N 1
ATOM 799 C CA . LEU A 1 100 ? -18.773 1.209 17.948 1.00 84.00 100 LEU A CA 1
ATOM 800 C C . LEU A 1 100 ? -18.511 1.116 16.448 1.00 84.00 100 LEU A C 1
ATOM 802 O O . LEU A 1 100 ? -17.484 1.587 15.957 1.00 84.00 100 LEU A O 1
ATOM 806 N N . SER A 1 101 ? -19.452 0.523 15.724 1.00 85.31 101 SER A N 1
ATOM 807 C CA . SER A 1 101 ? -19.518 0.628 14.278 1.00 85.31 101 SER A CA 1
ATOM 808 C C . SER A 1 101 ? -20.868 1.172 13.842 1.00 85.31 101 SER A C 1
ATOM 810 O O . SER A 1 101 ? -21.910 0.671 14.261 1.00 85.31 101 SER A O 1
ATOM 812 N N . LEU A 1 102 ? -20.842 2.214 13.018 1.00 79.25 102 LEU A N 1
ATOM 813 C CA . LEU A 1 102 ? -22.031 2.810 12.427 1.00 79.25 102 LEU A CA 1
ATOM 814 C C . LEU A 1 102 ? -22.115 2.391 10.964 1.00 79.25 102 LEU A C 1
ATOM 816 O O . LEU A 1 102 ? -21.195 2.667 10.193 1.00 79.25 102 LEU A O 1
ATOM 820 N N . HIS A 1 103 ? -23.210 1.734 10.593 1.00 79.25 103 HIS A N 1
ATOM 821 C CA . HIS A 1 103 ? -23.548 1.402 9.210 1.00 79.25 103 HIS A CA 1
ATOM 822 C C . HIS A 1 103 ? -24.752 2.271 8.854 1.00 79.25 103 HIS A C 1
ATOM 824 O O . HIS A 1 103 ? -25.858 2.015 9.328 1.00 79.25 103 HIS A O 1
ATOM 830 N N . LYS A 1 104 ? -24.538 3.370 8.128 1.00 69.50 104 LYS A N 1
ATOM 831 C CA . LYS A 1 104 ? -25.614 4.332 7.855 1.00 69.50 104 LYS A CA 1
ATOM 832 C C . LYS A 1 104 ? -26.320 4.006 6.541 1.00 69.50 104 LYS A C 1
ATOM 834 O O . LYS A 1 104 ? -25.652 3.877 5.521 1.00 69.50 104 LYS A O 1
ATOM 839 N N . ASP A 1 105 ? -27.655 3.988 6.585 1.00 56.00 105 ASP A N 1
ATOM 840 C CA . ASP A 1 105 ? -28.529 3.948 5.399 1.00 56.00 105 ASP A CA 1
ATOM 841 C C . ASP A 1 105 ? -29.442 5.197 5.280 1.00 56.00 105 ASP A C 1
ATOM 843 O O . ASP A 1 105 ? -29.905 5.546 4.202 1.00 56.00 105 ASP A O 1
ATOM 847 N N . SER A 1 106 ? -29.680 5.958 6.360 1.00 49.88 106 SER A N 1
ATOM 848 C CA . SER A 1 106 ? -30.415 7.237 6.304 1.00 49.88 106 SER A CA 1
ATOM 849 C C . SER A 1 106 ? -30.266 8.048 7.605 1.00 49.88 106 SER A C 1
ATOM 851 O O . SER A 1 106 ? -29.914 7.494 8.643 1.00 49.88 106 SER A O 1
ATOM 853 N N . TYR A 1 107 ? -30.458 9.370 7.503 1.00 50.12 107 TYR A N 1
ATOM 854 C CA . TYR A 1 107 ? -30.370 10.456 8.500 1.00 50.12 107 TYR A CA 1
ATOM 855 C C . TYR A 1 107 ? -30.398 10.079 9.992 1.00 50.12 107 TYR A C 1
ATOM 857 O O . TYR A 1 107 ? -31.354 9.483 10.479 1.00 50.12 107 TYR A O 1
ATOM 865 N N . LEU A 1 108 ? -29.392 10.556 10.740 1.00 50.94 108 LEU A N 1
ATOM 866 C CA . LEU A 1 108 ? -29.388 10.544 12.204 1.00 50.94 108 LEU A CA 1
ATOM 867 C C . LEU A 1 108 ? -28.715 11.806 12.767 1.00 50.94 108 LEU A C 1
ATOM 869 O O . LEU A 1 108 ? -27.537 12.049 12.498 1.00 50.94 108 LEU A O 1
ATOM 873 N N . ASP A 1 109 ? -29.461 12.546 13.591 1.00 44.84 109 ASP A N 1
ATOM 874 C CA . ASP A 1 109 ? -28.963 13.582 14.504 1.00 44.84 109 ASP A CA 1
ATOM 875 C C . ASP A 1 109 ? -28.134 12.913 15.611 1.00 44.84 109 ASP A C 1
ATOM 877 O O . ASP A 1 109 ? -28.652 12.426 16.619 1.00 44.84 109 ASP A O 1
ATOM 881 N N . VAL A 1 110 ? -26.813 12.885 15.433 1.00 47.78 110 VAL A N 1
ATOM 882 C CA . VAL A 1 110 ? -25.851 12.353 16.422 1.00 47.78 110 VAL A CA 1
ATOM 883 C C . VAL A 1 110 ? -25.864 13.157 17.737 1.00 47.78 110 VAL A C 1
ATOM 885 O O . VAL A 1 110 ? -25.328 12.711 18.747 1.00 47.78 110 VAL A O 1
ATOM 888 N N . HIS A 1 111 ? -26.546 14.304 17.767 1.00 44.44 111 HIS A N 1
ATOM 889 C CA . HIS A 1 111 ? -26.703 15.193 18.924 1.00 44.44 111 HIS A CA 1
ATOM 890 C C . HIS A 1 111 ? -27.396 14.535 20.132 1.00 44.44 111 HIS A C 1
ATOM 892 O O . HIS A 1 111 ? -27.307 15.049 21.243 1.00 44.44 111 HIS A O 1
ATOM 898 N N . LEU A 1 112 ? -28.098 13.414 19.924 1.00 43.56 112 LEU A N 1
ATOM 899 C CA . LEU A 1 112 ? -28.797 12.664 20.974 1.00 43.56 112 LEU A CA 1
ATOM 900 C C . LEU A 1 112 ? -27.962 11.521 21.576 1.00 43.56 112 LEU A C 1
ATOM 902 O O . LEU A 1 112 ? -28.430 10.843 22.494 1.00 43.56 112 LEU A O 1
ATOM 906 N N . ALA A 1 113 ? -26.754 11.266 21.063 1.00 50.34 113 ALA A N 1
ATOM 907 C CA . ALA A 1 113 ? -25.900 10.208 21.584 1.00 50.34 113 ALA A CA 1
ATOM 908 C C . ALA A 1 113 ? -25.260 10.638 22.924 1.00 50.34 113 ALA A C 1
ATOM 910 O O . ALA A 1 113 ? -24.729 11.746 23.017 1.00 50.34 113 ALA A O 1
ATOM 911 N N . PRO A 1 114 ? -25.301 9.791 23.972 1.00 54.28 114 PRO A N 1
ATOM 912 C CA . PRO A 1 114 ? -24.654 10.088 25.250 1.00 54.28 114 PRO A CA 1
ATOM 913 C C . PRO A 1 114 ? -23.131 10.227 25.092 1.00 54.28 114 PRO A C 1
ATOM 915 O O . PRO A 1 114 ? -22.558 9.725 24.127 1.00 54.28 114 PRO A O 1
ATOM 918 N N . GLU A 1 115 ? -22.457 10.860 26.062 1.00 59.75 115 GLU A N 1
ATOM 919 C CA . GLU A 1 115 ? -20.987 10.857 26.127 1.00 59.75 115 GLU A CA 1
ATOM 920 C C . GLU A 1 115 ? -20.459 9.414 26.098 1.00 59.75 115 GLU A C 1
ATOM 922 O O . GLU A 1 115 ? -20.776 8.592 26.958 1.00 59.75 115 GLU A O 1
ATOM 927 N N . MET A 1 116 ? -19.613 9.106 25.117 1.00 68.38 116 MET A N 1
ATOM 928 C CA . MET A 1 116 ? -19.089 7.767 24.857 1.00 68.38 116 MET A CA 1
ATOM 929 C C . MET A 1 116 ? -17.623 7.653 25.300 1.00 68.38 116 MET A C 1
ATOM 931 O O . MET A 1 116 ? -16.752 7.188 24.560 1.00 68.38 116 MET A O 1
ATOM 935 N N . ALA A 1 117 ? -17.328 8.090 26.528 1.00 68.00 117 ALA A N 1
ATOM 936 C CA . ALA A 1 117 ? -15.958 8.272 27.017 1.00 68.00 117 ALA A CA 1
ATOM 937 C C . ALA A 1 117 ? -15.090 6.996 27.008 1.00 68.00 117 ALA A C 1
ATOM 939 O O . ALA A 1 117 ? -13.859 7.082 26.914 1.00 68.00 117 ALA A O 1
ATOM 940 N N . TYR A 1 118 ? -15.717 5.819 27.092 1.00 78.62 118 TYR A N 1
ATOM 941 C CA . TYR A 1 118 ? -15.044 4.522 27.189 1.00 78.62 118 TYR A CA 1
ATOM 942 C C . TYR A 1 118 ? -14.816 3.820 25.845 1.00 78.62 118 TYR A C 1
ATOM 944 O O . TYR A 1 118 ? -14.171 2.763 25.810 1.00 78.62 118 TYR A O 1
ATOM 952 N N . VAL A 1 119 ? -15.297 4.400 24.741 1.00 83.62 119 VAL A N 1
ATOM 953 C CA . VAL A 1 119 ? -15.095 3.844 23.400 1.00 83.62 119 VAL A CA 1
ATOM 954 C C . VAL A 1 119 ? -13.613 3.877 23.041 1.00 83.62 119 VAL A C 1
ATOM 956 O O . VAL A 1 119 ? -12.918 4.884 23.180 1.00 83.62 119 VAL A O 1
ATOM 959 N N . ARG A 1 120 ? -13.129 2.731 22.569 1.00 88.81 120 ARG A N 1
ATOM 960 C CA . ARG A 1 120 ? -11.751 2.504 22.124 1.00 88.81 120 ARG A CA 1
ATOM 961 C C . ARG A 1 120 ? -11.649 2.423 20.610 1.00 88.81 120 ARG A C 1
ATOM 963 O O . ARG A 1 120 ? -10.583 2.722 20.081 1.00 88.81 120 ARG A O 1
ATOM 970 N N . SER A 1 121 ? -12.744 2.097 19.930 1.00 91.00 121 SER A N 1
ATOM 971 C CA . SER A 1 121 ? -12.766 2.011 18.473 1.00 91.00 121 SER A CA 1
ATOM 972 C C . SER A 1 121 ? -14.064 2.521 17.900 1.00 91.00 121 SER A C 1
ATOM 974 O O . SER A 1 121 ? -15.138 2.138 18.365 1.00 91.00 121 SER A O 1
ATOM 976 N N . PHE A 1 122 ? -13.939 3.342 16.868 1.00 88.12 122 PHE A N 1
ATOM 977 C CA . PHE A 1 122 ? -15.052 3.889 16.120 1.00 88.12 122 PHE A CA 1
ATOM 978 C C . PHE A 1 122 ? -14.824 3.665 14.626 1.00 88.12 122 PHE A C 1
ATOM 980 O O . PHE A 1 122 ? -13.825 4.138 14.081 1.00 88.12 122 PHE A O 1
ATOM 987 N N . LEU A 1 123 ? -15.739 2.939 13.983 1.00 88.62 123 LEU A N 1
ATOM 988 C CA . LEU A 1 123 ? -15.720 2.665 12.546 1.00 88.62 123 LEU A CA 1
ATOM 989 C C . LEU A 1 123 ? -17.013 3.173 11.908 1.00 88.62 123 LEU A C 1
ATOM 991 O O . LEU A 1 123 ? -18.101 2.753 12.304 1.00 88.62 123 LEU A O 1
ATOM 995 N N . TYR A 1 124 ? -16.903 4.024 10.898 1.00 84.38 124 TYR A N 1
ATOM 996 C CA . TYR A 1 124 ? -18.043 4.499 10.124 1.00 84.38 124 TYR A CA 1
ATOM 997 C C . TYR A 1 124 ? -18.026 3.905 8.715 1.00 84.38 124 TYR A C 1
ATOM 999 O O . TYR A 1 124 ? -16.989 3.911 8.054 1.00 84.38 124 TYR A O 1
ATOM 1007 N N . PHE A 1 125 ? -19.181 3.426 8.257 1.00 82.19 125 PHE A N 1
ATOM 1008 C CA . PHE A 1 125 ? -19.405 2.910 6.910 1.00 82.19 125 PHE A CA 1
ATOM 1009 C C . PHE A 1 125 ? -20.629 3.608 6.297 1.00 82.19 125 PHE A C 1
ATOM 1011 O O . PHE A 1 125 ? -21.708 3.600 6.897 1.00 82.19 125 PHE A O 1
ATOM 1018 N N . ASP A 1 126 ? -20.458 4.204 5.114 1.00 73.69 126 ASP A N 1
ATOM 1019 C CA . ASP A 1 126 ? -21.570 4.718 4.302 1.00 73.69 126 ASP A CA 1
ATOM 1020 C C . ASP A 1 126 ? -22.063 3.610 3.367 1.00 73.69 126 ASP A C 1
ATOM 1022 O O . ASP A 1 126 ? -21.270 3.037 2.617 1.00 73.69 126 ASP A O 1
ATOM 1026 N N . VAL A 1 127 ? -23.358 3.295 3.437 1.00 61.78 127 VAL A N 1
ATOM 1027 C CA . VAL A 1 127 ? -23.997 2.233 2.642 1.00 61.78 127 VAL A CA 1
ATOM 1028 C C . VAL A 1 127 ? -24.761 2.808 1.435 1.00 61.78 127 VAL A C 1
ATOM 1030 O O . VAL A 1 127 ? -25.393 2.059 0.700 1.00 61.78 127 VAL A O 1
ATOM 1033 N N . GLY A 1 128 ? -24.627 4.110 1.136 1.00 52.12 128 GLY A N 1
ATOM 1034 C CA . GLY A 1 128 ? -25.038 4.658 -0.167 1.00 52.12 128 GLY A CA 1
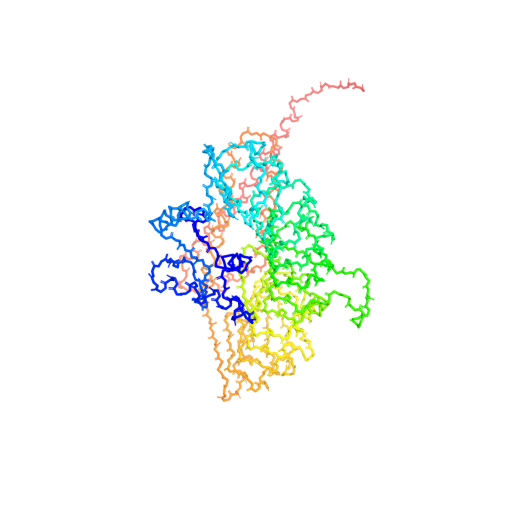ATOM 1035 C C . GLY A 1 128 ? -25.878 5.931 -0.136 1.00 52.12 128 GLY A C 1
ATOM 1036 O O . GLY A 1 128 ? -26.649 6.159 -1.066 1.00 52.12 128 GLY A O 1
ATOM 1037 N N . SER A 1 129 ? -25.752 6.774 0.891 1.00 50.75 129 SER A N 1
ATOM 1038 C CA . SER A 1 129 ? -26.622 7.956 1.011 1.00 50.75 129 SER A CA 1
ATOM 1039 C C . SER A 1 129 ? -26.056 9.235 0.380 1.00 50.75 129 SER A C 1
ATOM 1041 O O . SER A 1 129 ? -26.825 10.142 0.082 1.00 50.75 129 SER A O 1
ATOM 1043 N N . GLY A 1 130 ? -24.743 9.330 0.128 1.00 49.22 130 GLY A N 1
ATOM 1044 C CA . GLY A 1 130 ? -24.144 10.478 -0.576 1.00 49.22 130 GLY A CA 1
ATOM 1045 C C . GLY A 1 130 ? -24.265 11.828 0.151 1.00 49.22 130 GLY A C 1
ATOM 1046 O O . GLY A 1 130 ? -24.022 12.868 -0.458 1.00 49.22 130 GLY A O 1
ATOM 1047 N N . PHE A 1 131 ? -24.630 11.825 1.437 1.00 50.19 131 PHE A N 1
ATOM 1048 C CA . PHE A 1 131 ? -24.822 13.031 2.244 1.00 50.19 131 PHE A CA 1
ATOM 1049 C C . PHE A 1 131 ? -23.651 13.297 3.185 1.00 50.19 131 PHE A C 1
ATOM 1051 O O . PHE A 1 131 ? -23.132 12.381 3.823 1.00 50.19 131 PHE A O 1
ATOM 1058 N N . GLU A 1 132 ? -23.311 14.579 3.325 1.00 50.94 132 GLU A N 1
ATOM 1059 C CA . GLU A 1 132 ? -22.380 15.105 4.320 1.00 50.94 132 GLU A CA 1
ATOM 1060 C C . GLU A 1 132 ? -23.075 15.183 5.685 1.00 50.94 132 GLU A C 1
ATOM 1062 O O . GLU A 1 132 ? -24.089 15.864 5.841 1.00 50.94 132 GLU A O 1
ATOM 1067 N N . PRO A 1 133 ? -22.592 14.450 6.688 1.00 51.91 133 PRO A N 1
ATOM 1068 C CA . PRO A 1 133 ? -23.068 14.643 8.039 1.00 51.91 133 PRO A CA 1
ATOM 1069 C C . PRO A 1 133 ? -22.511 15.934 8.666 1.00 51.91 133 PRO A C 1
ATOM 1071 O O . PRO A 1 133 ? -21.297 16.049 8.830 1.00 51.91 133 PRO A O 1
ATOM 1074 N N . ASP A 1 134 ? -23.385 16.789 9.203 1.00 48.50 134 ASP A N 1
ATOM 1075 C CA . ASP A 1 134 ? -23.052 17.838 10.192 1.00 48.50 134 ASP A CA 1
ATOM 1076 C C . ASP A 1 134 ? -22.694 17.233 11.572 1.00 48.50 134 ASP A C 1
ATOM 1078 O O . ASP A 1 134 ? -23.138 17.681 12.635 1.00 48.50 134 ASP A O 1
ATOM 1082 N N . ILE A 1 135 ? -21.945 16.123 11.600 1.00 53.97 135 ILE A N 1
ATOM 1083 C CA . ILE A 1 135 ? -21.727 15.397 12.850 1.00 53.97 135 ILE A CA 1
ATOM 1084 C C . ILE A 1 135 ? -20.821 16.236 13.759 1.00 53.97 135 ILE A C 1
ATOM 1086 O O . ILE A 1 135 ? -19.628 16.426 13.518 1.00 53.97 135 ILE A O 1
ATOM 1090 N N . LEU A 1 136 ? -21.389 16.603 14.908 1.00 54.09 136 LEU A N 1
ATOM 1091 C CA . LEU A 1 136 ? -20.722 17.038 16.135 1.00 54.09 136 LEU A CA 1
ATOM 1092 C C . LEU A 1 136 ? -19.870 15.902 16.757 1.00 54.09 136 LEU A C 1
ATOM 1094 O O . LEU A 1 136 ? -19.936 15.632 17.950 1.00 54.09 136 LEU A O 1
ATOM 1098 N N . PHE A 1 137 ? -19.073 15.196 15.951 1.00 57.59 137 PHE A N 1
ATOM 1099 C CA . PHE A 1 137 ? -18.522 13.856 16.238 1.00 57.59 137 PHE A CA 1
ATOM 1100 C C . PHE A 1 137 ? -17.615 13.869 17.461 1.00 57.59 137 PHE A C 1
ATOM 1102 O O . PHE A 1 137 ? -17.554 12.930 18.249 1.00 57.59 137 PHE A O 1
ATOM 1109 N N . PHE A 1 138 ? -16.948 14.997 17.646 1.00 59.62 138 PHE A N 1
ATOM 1110 C CA . PHE A 1 138 ? -16.023 15.228 18.737 1.00 59.62 138 PHE A CA 1
ATOM 1111 C C . PHE A 1 138 ? -16.712 15.614 20.049 1.00 59.62 138 PHE A C 1
ATOM 1113 O O . PHE A 1 138 ? -16.066 15.588 21.092 1.00 59.62 138 PHE A O 1
ATOM 1120 N N . GLN A 1 139 ? -18.020 15.890 20.034 1.00 56.34 139 GLN A N 1
ATOM 1121 C CA . GLN A 1 139 ? -18.823 16.035 21.253 1.00 56.34 139 GLN A CA 1
ATOM 1122 C C . GLN A 1 139 ? -19.112 14.686 21.931 1.00 56.34 139 GLN A C 1
ATOM 1124 O O . GLN A 1 139 ? -19.572 14.667 23.066 1.00 56.34 139 GLN A O 1
ATOM 1129 N N . LEU A 1 140 ? -18.772 13.555 21.296 1.00 58.81 140 LEU A N 1
ATOM 1130 C CA . LEU A 1 140 ? -18.952 12.212 21.864 1.00 58.81 140 LEU A CA 1
ATOM 1131 C C . LEU A 1 140 ? -17.922 11.857 22.958 1.00 58.81 140 LEU A C 1
ATOM 1133 O O . LEU A 1 140 ? -17.973 10.765 23.520 1.00 58.81 140 LEU A O 1
ATOM 1137 N N . GLY A 1 141 ? -16.989 12.759 23.294 1.00 65.75 141 GLY A N 1
ATOM 1138 C CA . GLY A 1 141 ? -16.163 12.648 24.504 1.00 65.75 141 GLY A CA 1
ATOM 1139 C C . GLY A 1 141 ? -15.103 11.536 24.489 1.00 65.75 141 GLY A C 1
ATOM 1140 O O . GLY A 1 141 ? -14.686 11.071 25.550 1.00 65.75 141 GLY A O 1
ATOM 1141 N N . PHE A 1 142 ? -14.653 11.095 23.312 1.00 75.19 142 PHE A N 1
ATOM 1142 C CA . PHE A 1 142 ? -13.731 9.968 23.137 1.00 75.19 142 PHE A CA 1
ATOM 1143 C C . PHE A 1 142 ? -12.335 10.192 23.755 1.00 75.19 142 PHE A C 1
ATOM 1145 O O . PHE A 1 142 ? -11.403 10.613 23.082 1.00 75.19 142 PHE A O 1
ATOM 1152 N N . LYS A 1 143 ? -12.129 9.863 25.034 1.00 78.69 143 LYS A N 1
ATOM 1153 C CA . LYS A 1 143 ? -10.813 10.030 25.696 1.00 78.69 143 LYS A CA 1
ATOM 1154 C C . LYS A 1 143 ? -9.887 8.816 25.546 1.00 78.69 143 LYS A C 1
ATOM 1156 O O . LYS A 1 143 ? -8.665 8.938 25.647 1.00 78.69 143 LYS A O 1
ATOM 1161 N N . LEU A 1 144 ? -10.453 7.630 25.314 1.00 86.81 144 LEU A N 1
ATOM 1162 C CA . LEU A 1 144 ? -9.722 6.354 25.275 1.00 86.81 144 LEU A CA 1
ATOM 1163 C C . LEU A 1 144 ? -9.580 5.761 23.865 1.00 86.81 144 LEU A C 1
ATOM 1165 O O . LEU A 1 144 ? -9.169 4.605 23.729 1.00 86.81 144 LEU A O 1
ATOM 1169 N N . LEU A 1 145 ? -9.901 6.539 22.827 1.00 90.31 145 LEU A N 1
ATOM 1170 C CA . LEU A 1 145 ? -9.934 6.058 21.451 1.00 90.31 145 LEU A CA 1
ATOM 1171 C C . LEU A 1 145 ? -8.544 5.649 20.955 1.00 90.31 145 LEU A C 1
ATOM 1173 O O . LEU A 1 145 ? -7.580 6.408 21.048 1.00 90.31 145 LEU A O 1
ATOM 1177 N N . LYS A 1 146 ? -8.472 4.439 20.406 1.00 94.38 146 LYS A N 1
ATOM 1178 C CA . LYS A 1 146 ? -7.307 3.841 19.751 1.00 94.38 146 LYS A CA 1
ATOM 1179 C C . LYS A 1 146 ? -7.489 3.718 18.246 1.00 94.38 146 LYS A C 1
ATOM 1181 O O . LYS A 1 146 ? -6.498 3.818 17.524 1.00 94.38 146 LYS A O 1
ATOM 1186 N N . VAL A 1 147 ? -8.718 3.494 17.788 1.00 95.56 147 VAL A N 1
ATOM 1187 C CA . VAL A 1 147 ? -9.063 3.337 16.374 1.00 95.56 147 VAL A CA 1
ATOM 1188 C C . VAL A 1 147 ? -10.134 4.350 16.004 1.00 95.56 147 VAL A C 1
ATOM 1190 O O . VAL A 1 147 ? -11.221 4.345 16.582 1.00 95.56 147 VAL A O 1
ATOM 1193 N N . LEU A 1 148 ? -9.832 5.180 15.014 1.00 93.25 148 LEU A N 1
ATOM 1194 C CA . LEU A 1 148 ? -10.796 6.055 14.369 1.00 93.25 148 LEU A CA 1
ATOM 1195 C C . LEU A 1 148 ? -10.750 5.798 12.866 1.00 93.25 148 LEU A C 1
ATOM 1197 O O . LEU A 1 148 ? -9.753 6.121 12.231 1.00 93.25 148 LEU A O 1
ATOM 1201 N N . ASP A 1 149 ? -11.804 5.218 12.303 1.00 91.94 149 ASP A N 1
ATOM 1202 C CA . ASP A 1 149 ? -11.939 5.024 10.860 1.00 91.94 149 ASP A CA 1
ATOM 1203 C C . ASP A 1 149 ? -13.210 5.710 10.370 1.00 91.94 149 ASP A C 1
ATOM 1205 O O . ASP A 1 149 ? -14.326 5.238 10.593 1.00 91.94 149 ASP A O 1
ATOM 1209 N N . VAL A 1 150 ? -13.020 6.862 9.741 1.00 87.31 150 VAL A N 1
ATOM 1210 C CA . VAL A 1 150 ? -14.089 7.710 9.218 1.00 87.31 150 VAL A CA 1
ATOM 1211 C C . VAL A 1 150 ? -13.801 8.099 7.772 1.00 87.31 150 VAL A C 1
ATOM 1213 O O . VAL A 1 150 ? -14.095 9.208 7.339 1.00 87.31 150 VAL A O 1
ATOM 1216 N N . ILE A 1 151 ? -13.229 7.172 6.998 1.00 85.25 151 ILE A N 1
ATOM 1217 C CA . ILE A 1 151 ? -12.901 7.395 5.580 1.00 85.25 151 ILE A CA 1
ATOM 1218 C C . ILE A 1 151 ? -14.120 7.680 4.696 1.00 85.25 151 ILE A C 1
ATOM 1220 O O . ILE A 1 151 ? -13.943 8.151 3.582 1.00 85.25 151 ILE A O 1
ATOM 1224 N N . PHE A 1 152 ? -15.336 7.402 5.171 1.00 79.88 152 PHE A N 1
ATOM 1225 C CA . PHE A 1 152 ? -16.583 7.727 4.474 1.00 79.88 152 PHE A CA 1
ATOM 1226 C C . PHE A 1 152 ? -17.267 8.995 5.021 1.00 79.88 152 PHE A C 1
ATOM 1228 O O . PHE A 1 152 ? -18.365 9.326 4.587 1.00 79.88 152 PHE A O 1
ATOM 1235 N N . LEU A 1 153 ? -16.652 9.702 5.981 1.00 78.56 153 LEU A N 1
ATOM 1236 C CA . LEU A 1 153 ? -17.129 11.003 6.459 1.00 78.56 153 LEU A CA 1
ATOM 1237 C C . LEU A 1 153 ? -16.323 12.115 5.800 1.00 78.56 153 LEU A C 1
ATOM 1239 O O . LEU A 1 153 ? -15.112 12.195 5.993 1.00 78.56 153 LEU A O 1
ATOM 1243 N N . ARG A 1 154 ? -17.003 12.998 5.071 1.00 76.81 154 ARG A N 1
ATOM 1244 C CA . ARG A 1 154 ? -16.398 14.215 4.537 1.00 76.81 154 ARG A CA 1
ATOM 1245 C C . ARG A 1 154 ? -16.462 15.320 5.589 1.00 76.81 154 ARG A C 1
ATOM 1247 O O . ARG A 1 154 ? -17.509 15.536 6.189 1.00 76.81 154 ARG A O 1
ATOM 1254 N N . PHE A 1 155 ? -15.346 16.013 5.788 1.00 75.81 155 PHE A N 1
ATOM 1255 C CA . PHE A 1 155 ? -15.278 17.213 6.618 1.00 75.81 155 PHE A CA 1
ATOM 1256 C C . PHE A 1 155 ? -14.865 18.397 5.746 1.00 75.81 155 PHE A C 1
ATOM 1258 O O . PHE A 1 155 ? -13.994 18.251 4.890 1.00 75.81 155 PHE A O 1
ATOM 1265 N N . GLU A 1 156 ? -15.434 19.577 5.983 1.00 75.88 156 GLU A N 1
ATOM 1266 C CA . GLU A 1 156 ? -14.991 20.798 5.296 1.00 75.88 156 GLU A CA 1
ATOM 1267 C C . GLU A 1 156 ? -13.557 21.184 5.690 1.00 75.88 156 GLU A C 1
ATOM 1269 O O . GLU A 1 156 ? -12.770 21.658 4.873 1.00 75.88 156 GLU A O 1
ATOM 1274 N N . THR A 1 157 ? -13.200 20.962 6.958 1.00 81.31 157 THR A N 1
ATOM 1275 C CA . THR A 1 157 ? -11.881 21.277 7.516 1.00 81.31 157 THR A CA 1
ATOM 1276 C C . THR A 1 157 ? -11.383 20.156 8.418 1.00 81.31 157 THR A C 1
ATOM 1278 O O . THR A 1 157 ? -12.165 19.342 8.912 1.00 81.31 157 THR A O 1
ATOM 1281 N N . PHE A 1 158 ? -10.067 20.118 8.661 1.00 85.50 158 PHE A N 1
ATOM 1282 C CA . PHE A 1 158 ? -9.489 19.135 9.572 1.00 85.50 158 PHE A CA 1
ATOM 1283 C C . PHE A 1 158 ? -10.070 19.292 10.989 1.00 85.50 158 PHE A C 1
ATOM 1285 O O . PHE A 1 158 ? -9.894 20.353 11.603 1.00 85.50 158 PHE A O 1
ATOM 1292 N N . PRO A 1 159 ? -10.664 18.237 11.569 1.00 84.75 159 PRO A N 1
ATOM 1293 C CA . PRO A 1 159 ? -11.206 18.334 12.913 1.00 84.75 159 PRO A CA 1
ATOM 1294 C C . PRO A 1 159 ? -10.114 18.325 13.988 1.00 84.75 159 PRO A C 1
ATOM 1296 O O . PRO A 1 159 ? -9.513 17.298 14.317 1.00 84.75 159 PRO A O 1
ATOM 1299 N N . VAL A 1 160 ? -9.852 19.498 14.564 1.00 85.62 160 VAL A N 1
ATOM 1300 C CA . VAL A 1 160 ? -8.744 19.726 15.507 1.00 85.62 160 VAL A CA 1
ATOM 1301 C C . VAL A 1 160 ? -8.812 18.866 16.768 1.00 85.62 160 VAL A C 1
ATOM 1303 O O . VAL A 1 160 ? -7.775 18.563 17.352 1.00 85.62 160 VAL A O 1
ATOM 1306 N N . GLN A 1 161 ? -10.001 18.414 17.158 1.00 85.00 161 GLN A N 1
ATOM 1307 C CA . GLN A 1 161 ? -10.221 17.565 18.326 1.00 85.00 161 GLN A CA 1
ATOM 1308 C C . GLN A 1 161 ? -9.586 16.173 18.170 1.00 85.00 161 GLN A C 1
ATOM 1310 O O . GLN A 1 161 ? -9.248 15.544 19.169 1.00 85.00 161 GLN A O 1
ATOM 1315 N N . ILE A 1 162 ? -9.323 15.705 16.938 1.00 88.25 162 ILE A N 1
ATOM 1316 C CA . ILE A 1 162 ? -8.539 14.477 16.700 1.00 88.25 162 ILE A CA 1
ATOM 1317 C C . ILE A 1 162 ? -7.165 14.571 17.377 1.00 88.25 162 ILE A C 1
ATOM 1319 O O . ILE A 1 162 ? -6.636 13.571 17.856 1.00 88.25 162 ILE A O 1
ATOM 1323 N N . LEU A 1 163 ? -6.590 15.774 17.462 1.00 89.00 163 LEU A N 1
ATOM 1324 C CA . LEU A 1 163 ? -5.272 16.002 18.059 1.00 89.00 163 LEU A CA 1
ATOM 1325 C C . LEU A 1 163 ? -5.253 15.773 19.577 1.00 89.00 163 LEU A C 1
ATOM 1327 O O . LEU A 1 163 ? -4.173 15.626 20.150 1.00 89.00 163 LEU A O 1
ATOM 1331 N N . GLU A 1 164 ? -6.419 15.735 20.225 1.00 87.38 164 GLU A N 1
ATOM 1332 C CA . GLU A 1 164 ? -6.571 15.456 21.657 1.00 87.38 164 GLU A CA 1
ATOM 1333 C C . GLU A 1 164 ? -6.607 13.946 21.955 1.00 87.38 164 GLU A C 1
ATOM 1335 O O . GLU A 1 164 ? -6.439 13.527 23.104 1.00 87.38 164 GLU A O 1
ATOM 1340 N N . LEU A 1 165 ? -6.751 13.103 20.924 1.00 88.94 165 LEU A N 1
ATOM 1341 C CA . LEU A 1 165 ? -6.817 11.645 21.030 1.00 88.94 165 LEU A CA 1
ATOM 1342 C C . LEU A 1 165 ? -5.420 11.035 21.214 1.00 88.94 165 LEU A C 1
ATOM 1344 O O . LEU A 1 165 ? -4.876 10.357 20.345 1.00 88.94 165 LEU A O 1
ATOM 1348 N N . VAL A 1 166 ? -4.815 11.251 22.381 1.00 88.56 166 VAL A N 1
ATOM 1349 C CA . VAL A 1 166 ? -3.427 10.835 22.665 1.00 88.56 166 VAL A CA 1
ATOM 1350 C C . VAL A 1 166 ? -3.190 9.321 22.594 1.00 88.56 166 VAL A C 1
ATOM 1352 O O . VAL A 1 166 ? -2.049 8.889 22.430 1.00 88.56 166 VAL A O 1
ATOM 1355 N N . ASN A 1 167 ? -4.245 8.510 22.715 1.00 91.50 167 ASN A N 1
ATOM 1356 C CA . ASN A 1 167 ? -4.188 7.046 22.645 1.00 91.50 167 ASN A CA 1
ATOM 1357 C C . ASN A 1 167 ? -4.364 6.496 21.222 1.00 91.50 167 ASN A C 1
ATOM 1359 O O . ASN A 1 167 ? -4.267 5.281 21.030 1.00 91.50 167 ASN A O 1
ATOM 1363 N N . LEU A 1 168 ? -4.608 7.368 20.240 1.00 94.62 168 LEU A N 1
ATOM 1364 C CA . LEU A 1 168 ? -4.915 6.962 18.880 1.00 94.62 168 LEU A CA 1
ATOM 1365 C C . LEU A 1 168 ? -3.727 6.231 18.249 1.00 94.62 168 LEU A C 1
ATOM 1367 O O . LEU A 1 168 ? -2.590 6.700 18.289 1.00 94.62 168 LEU A O 1
ATOM 1371 N N . SER A 1 169 ? -4.016 5.068 17.674 1.00 95.62 169 SER A N 1
ATOM 1372 C CA . SER A 1 169 ? -3.055 4.151 17.052 1.00 95.62 169 SER A CA 1
ATOM 1373 C C . SER A 1 169 ? -3.384 3.859 15.586 1.00 95.62 169 SER A C 1
ATOM 1375 O O . SER A 1 169 ? -2.480 3.584 14.801 1.00 95.62 169 SER A O 1
ATOM 1377 N N . TYR A 1 170 ? -4.648 4.010 15.193 1.00 97.00 170 TYR A N 1
ATOM 1378 C CA . TYR A 1 170 ? -5.112 3.934 13.814 1.00 97.00 170 TYR A CA 1
ATOM 1379 C C . TYR A 1 170 ? -6.018 5.129 13.521 1.00 97.00 170 TYR A C 1
ATOM 1381 O O . TYR A 1 170 ? -6.955 5.389 14.281 1.00 97.00 170 TYR A O 1
ATOM 1389 N N . LEU A 1 171 ? -5.747 5.826 12.419 1.00 95.56 171 LEU A N 1
ATOM 1390 C CA . LEU A 1 171 ? -6.541 6.950 11.935 1.00 95.56 171 LEU A CA 1
ATOM 1391 C C . LEU A 1 171 ? -6.815 6.784 10.441 1.00 95.56 171 LEU A C 1
ATOM 1393 O O . LEU A 1 171 ? -5.877 6.801 9.652 1.00 95.56 171 LEU A O 1
ATOM 1397 N N . GLY A 1 172 ? -8.084 6.659 10.067 1.00 93.75 172 GLY A N 1
ATOM 1398 C CA . GLY A 1 172 ? -8.565 6.714 8.691 1.00 93.75 172 GLY A CA 1
ATOM 1399 C C . GLY A 1 172 ? -9.444 7.939 8.479 1.00 93.75 172 GLY A C 1
ATOM 1400 O O . GLY A 1 172 ? -10.427 8.113 9.198 1.00 93.75 172 GLY A O 1
ATOM 1401 N N . LEU A 1 173 ? -9.092 8.782 7.508 1.00 89.50 173 LEU A N 1
ATOM 1402 C CA . LEU A 1 173 ? -9.799 10.029 7.205 1.00 89.50 173 LEU A CA 1
ATOM 1403 C C . LEU A 1 173 ? -10.110 10.145 5.719 1.00 89.50 173 LEU A C 1
ATOM 1405 O O . LEU A 1 173 ? -9.243 9.853 4.897 1.00 89.50 173 LEU A O 1
ATOM 1409 N N . MET A 1 174 ? -11.298 10.657 5.388 1.00 84.69 174 MET A N 1
ATOM 1410 C CA . MET A 1 174 ? -11.489 11.333 4.110 1.00 84.69 174 MET A CA 1
ATOM 1411 C C . MET A 1 174 ? -10.890 12.728 4.242 1.00 84.69 174 MET A C 1
ATOM 1413 O O . MET A 1 174 ? -11.288 13.521 5.094 1.00 84.69 174 MET A O 1
ATOM 1417 N N . VAL A 1 175 ? -9.901 13.010 3.418 1.00 82.62 175 VAL A N 1
ATOM 1418 C CA . VAL A 1 175 ? -9.243 14.298 3.347 1.00 82.62 175 VAL A CA 1
ATOM 1419 C C . VAL A 1 175 ? -9.767 14.973 2.093 1.00 82.62 175 VAL A C 1
ATOM 1421 O O . VAL A 1 175 ? -9.691 14.399 1.014 1.00 82.62 175 VAL A O 1
ATOM 1424 N N . THR A 1 176 ? -10.334 16.161 2.272 1.00 77.56 176 THR A N 1
ATOM 1425 C CA . THR A 1 176 ? -10.729 17.124 1.225 1.00 77.56 176 THR A CA 1
ATOM 1426 C C . THR A 1 176 ? -10.049 18.485 1.441 1.00 77.56 176 THR A C 1
ATOM 1428 O O . THR A 1 176 ? -10.396 19.481 0.821 1.00 77.56 176 THR A O 1
ATOM 1431 N N . PHE A 1 177 ? -9.079 18.529 2.357 1.00 78.50 177 PHE A N 1
ATOM 1432 C CA . PHE A 1 177 ? -8.475 19.728 2.936 1.00 78.50 177 PHE A CA 1
ATOM 1433 C C . PHE A 1 177 ? -6.975 19.515 3.187 1.00 78.50 177 PHE A C 1
ATOM 1435 O O . PHE A 1 177 ? -6.485 18.387 3.219 1.00 78.50 177 PHE A O 1
ATOM 1442 N N . GLU A 1 178 ? -6.235 20.595 3.432 1.00 82.25 178 GLU A N 1
ATOM 1443 C CA . GLU A 1 178 ? -4.829 20.502 3.837 1.00 82.25 178 GLU A CA 1
ATOM 1444 C C . GLU A 1 178 ? -4.698 19.937 5.259 1.00 82.25 178 GLU A C 1
ATOM 1446 O O . GLU A 1 178 ? -5.345 20.398 6.206 1.00 82.25 178 GLU A O 1
ATOM 1451 N N . LEU A 1 179 ? -3.833 18.934 5.425 1.00 87.12 179 LEU A N 1
ATOM 1452 C CA . LEU A 1 179 ? -3.587 18.334 6.732 1.00 87.12 179 LEU A CA 1
ATOM 1453 C C . LEU A 1 179 ? -2.664 19.237 7.569 1.00 87.12 179 LEU A C 1
ATOM 1455 O O . LEU A 1 179 ? -1.616 19.688 7.101 1.00 87.12 179 LEU A O 1
ATOM 1459 N N . PRO A 1 180 ? -2.989 19.497 8.848 1.00 89.62 180 PRO A N 1
ATOM 1460 C CA . PRO A 1 180 ? -2.170 20.371 9.670 1.00 89.62 180 PRO A CA 1
ATOM 1461 C C . PRO A 1 180 ? -0.876 19.676 10.096 1.00 89.62 180 PRO A C 1
ATOM 1463 O O . PRO A 1 180 ? -0.864 18.500 10.469 1.00 89.62 180 PRO A O 1
ATOM 1466 N N . LYS A 1 181 ? 0.220 20.439 10.186 1.00 88.50 181 LYS A N 1
ATOM 1467 C CA . LYS A 1 181 ? 1.493 19.970 10.774 1.00 88.50 181 LYS A CA 1
ATOM 1468 C C . LYS A 1 181 ? 1.326 19.385 12.180 1.00 88.50 181 LYS A C 1
ATOM 1470 O O . LYS A 1 181 ? 2.078 18.503 12.587 1.00 88.50 181 LYS A O 1
ATOM 1475 N N . MET A 1 182 ? 0.319 19.858 12.921 1.00 90.31 182 MET A N 1
ATOM 1476 C CA . MET A 1 182 ? 0.024 19.427 14.289 1.00 90.31 182 MET A CA 1
ATOM 1477 C C . MET A 1 182 ? -0.376 17.951 14.389 1.00 90.31 182 MET A C 1
ATOM 1479 O O . MET A 1 182 ? -0.269 17.403 15.482 1.00 90.31 182 MET A O 1
ATOM 1483 N N . LEU A 1 183 ? -0.756 17.293 13.286 1.00 90.69 183 LEU A N 1
ATOM 1484 C CA . LEU A 1 183 ? -1.043 15.854 13.259 1.00 90.69 183 LEU A CA 1
ATOM 1485 C C . LEU A 1 183 ? 0.143 15.009 13.761 1.00 90.69 183 LEU A C 1
ATOM 1487 O O . LEU A 1 183 ? -0.056 14.003 14.436 1.00 90.69 183 LEU A O 1
ATOM 1491 N N . SER A 1 184 ? 1.377 15.487 13.553 1.00 89.56 184 SER A N 1
ATOM 1492 C CA . SER A 1 184 ? 2.612 14.889 14.092 1.00 89.56 184 SER A CA 1
ATOM 1493 C C . SER A 1 184 ? 2.659 14.770 15.629 1.00 89.56 184 SER A C 1
ATOM 1495 O O . SER A 1 184 ? 3.500 14.053 16.170 1.00 89.56 184 SER A O 1
ATOM 1497 N N . ARG A 1 185 ? 1.753 15.437 16.365 1.00 91.00 185 ARG A N 1
ATOM 1498 C CA . ARG A 1 185 ? 1.632 15.321 17.831 1.00 91.00 185 ARG A CA 1
ATOM 1499 C C . ARG A 1 185 ? 1.086 13.967 18.288 1.00 91.00 185 ARG A C 1
ATOM 1501 O O . ARG A 1 185 ? 1.264 13.623 19.458 1.00 91.00 185 ARG A O 1
ATOM 1508 N N . LEU A 1 186 ? 0.451 13.196 17.404 1.00 92.69 186 LEU A N 1
ATOM 1509 C CA . LEU A 1 186 ? -0.118 11.883 17.714 1.00 92.69 186 LEU A CA 1
ATOM 1510 C C . LEU A 1 186 ? 0.979 10.814 17.838 1.00 92.69 186 LEU A C 1
ATOM 1512 O O . LEU A 1 186 ? 1.179 9.971 16.969 1.00 92.69 186 LEU A O 1
ATOM 1516 N N . LYS A 1 187 ? 1.705 10.826 18.960 1.00 91.81 187 LYS A N 1
ATOM 1517 C CA . LYS A 1 187 ? 2.891 9.974 19.180 1.00 91.81 187 LYS A CA 1
ATOM 1518 C C . LYS A 1 187 ? 2.606 8.469 19.214 1.00 91.81 187 LYS A C 1
ATOM 1520 O O . LYS A 1 187 ? 3.541 7.679 19.088 1.00 91.81 187 LYS A O 1
ATOM 1525 N N . ASN A 1 188 ? 1.353 8.073 19.436 1.00 94.06 188 ASN A N 1
ATOM 1526 C CA . ASN A 1 188 ? 0.946 6.670 19.482 1.00 94.06 188 ASN A CA 1
ATOM 1527 C C . ASN A 1 188 ? 0.420 6.134 18.148 1.00 94.06 188 ASN A C 1
ATOM 1529 O O . ASN A 1 188 ? 0.186 4.928 18.056 1.00 94.06 188 ASN A O 1
ATOM 1533 N N . LEU A 1 189 ? 0.288 6.993 17.131 1.00 95.94 189 LEU A N 1
ATOM 1534 C CA . LEU A 1 189 ? -0.250 6.607 15.837 1.00 95.94 189 LEU A CA 1
ATOM 1535 C C . LEU A 1 189 ? 0.696 5.620 15.144 1.00 95.94 189 LEU A C 1
ATOM 1537 O O . LEU A 1 189 ? 1.886 5.892 15.008 1.00 95.94 189 LEU A O 1
ATOM 1541 N N . GLN A 1 190 ? 0.158 4.473 14.734 1.00 95.12 190 GLN A N 1
ATOM 1542 C CA . GLN A 1 190 ? 0.875 3.402 14.039 1.00 95.12 190 GLN A CA 1
ATOM 1543 C C . GLN A 1 190 ? 0.475 3.305 12.571 1.00 95.12 190 GLN A C 1
ATOM 1545 O O . GLN A 1 190 ? 1.328 3.033 11.728 1.00 95.12 190 GLN A O 1
ATOM 1550 N N . THR A 1 191 ? -0.802 3.555 12.275 1.00 96.00 191 THR A N 1
ATOM 1551 C CA . THR A 1 191 ? -1.356 3.511 10.920 1.00 96.00 191 THR A CA 1
ATOM 1552 C C . THR A 1 191 ? -2.117 4.796 10.623 1.00 96.00 191 THR A C 1
ATOM 1554 O O . THR A 1 191 ? -3.002 5.184 11.389 1.00 96.00 191 THR A O 1
ATOM 1557 N N . LEU A 1 192 ? -1.780 5.437 9.506 1.00 95.19 192 LEU A N 1
ATOM 1558 C CA . LEU A 1 192 ? -2.495 6.578 8.948 1.00 95.19 192 LEU A CA 1
ATOM 1559 C C . LEU A 1 192 ? -3.030 6.197 7.565 1.00 95.19 192 LEU A C 1
ATOM 1561 O O . LEU A 1 192 ? -2.258 5.846 6.674 1.00 95.19 192 LEU A O 1
ATOM 1565 N N . VAL A 1 193 ? -4.345 6.268 7.393 1.00 92.38 193 VAL A N 1
ATOM 1566 C CA . VAL A 1 193 ? -5.032 6.042 6.123 1.00 92.38 193 VAL A CA 1
ATOM 1567 C C . VAL A 1 193 ? -5.653 7.354 5.669 1.00 92.38 193 VAL A C 1
ATOM 1569 O O . VAL A 1 193 ? -6.470 7.952 6.368 1.00 92.38 193 VAL A O 1
ATOM 1572 N N . ILE A 1 194 ? -5.250 7.802 4.489 1.00 89.56 194 ILE A N 1
ATOM 1573 C CA . ILE A 1 194 ? -5.741 9.014 3.851 1.00 89.56 194 ILE A CA 1
ATOM 1574 C C . ILE A 1 194 ? -6.540 8.587 2.632 1.00 89.56 194 ILE A C 1
ATOM 1576 O O . ILE A 1 194 ? -6.002 8.113 1.632 1.00 89.56 194 ILE A O 1
ATOM 1580 N N . HIS A 1 195 ? -7.847 8.744 2.735 1.00 84.94 195 HIS A N 1
ATOM 1581 C CA . HIS A 1 195 ? -8.754 8.606 1.619 1.00 84.94 195 HIS A CA 1
ATOM 1582 C C . HIS A 1 195 ? -9.058 9.987 1.052 1.00 84.94 195 HIS A C 1
ATOM 1584 O O . HIS A 1 195 ? -9.068 10.964 1.791 1.00 84.94 195 HIS A O 1
ATOM 1590 N N . GLY A 1 196 ? -9.330 10.097 -0.237 1.00 75.62 196 GLY A N 1
ATOM 1591 C CA . GLY A 1 196 ? -9.874 11.335 -0.775 1.00 75.62 196 GLY A CA 1
ATOM 1592 C C . GLY A 1 196 ? -10.630 11.097 -2.072 1.00 75.62 196 GLY A C 1
ATOM 1593 O O . GLY A 1 196 ? -10.394 10.080 -2.728 1.00 75.62 196 GLY A O 1
ATOM 1594 N N . PRO A 1 197 ? -11.555 12.004 -2.427 1.00 67.62 197 PRO A N 1
ATOM 1595 C CA . PRO A 1 197 ? -12.423 11.857 -3.594 1.00 67.62 197 PRO A CA 1
ATOM 1596 C C . PRO A 1 197 ? -11.708 12.157 -4.920 1.00 67.62 197 PRO A C 1
ATOM 1598 O O . PRO A 1 197 ? -12.333 12.097 -5.976 1.00 67.62 197 PRO A O 1
ATOM 1601 N N . TRP A 1 198 ? -10.423 12.508 -4.866 1.00 66.56 198 TRP A N 1
ATOM 1602 C CA . TRP A 1 198 ? -9.633 12.942 -6.011 1.00 66.56 198 TRP A CA 1
ATOM 1603 C C . TRP A 1 198 ? -9.526 11.843 -7.067 1.00 66.56 198 TRP A C 1
ATOM 1605 O O . TRP A 1 198 ? -9.493 10.648 -6.763 1.00 66.56 198 TRP A O 1
ATOM 1615 N N . THR A 1 199 ? -9.400 12.248 -8.325 1.00 55.91 199 THR A N 1
ATOM 1616 C CA . THR A 1 199 ? -9.030 11.332 -9.404 1.00 55.91 199 THR A CA 1
ATOM 1617 C C . THR A 1 199 ? -7.523 11.398 -9.656 1.00 55.91 199 THR A C 1
ATOM 1619 O O . THR A 1 199 ? -6.866 12.386 -9.329 1.00 55.91 199 THR A O 1
ATOM 1622 N N . SER A 1 200 ? -6.934 10.351 -10.249 1.00 51.16 200 SER A N 1
ATOM 1623 C CA . SER A 1 200 ? -5.496 10.341 -10.572 1.00 51.16 200 SER A CA 1
ATOM 1624 C C . SER A 1 200 ? -5.089 11.441 -11.566 1.00 51.16 200 SER A C 1
ATOM 1626 O O . SER A 1 200 ? -3.902 11.722 -11.702 1.00 51.16 200 SER A O 1
ATOM 1628 N N . THR A 1 201 ? -6.056 12.075 -12.238 1.00 48.72 201 THR A N 1
ATOM 1629 C CA . THR A 1 201 ? -5.855 13.158 -13.211 1.00 48.72 201 THR A CA 1
ATOM 1630 C C . THR A 1 201 ? -5.915 14.567 -12.606 1.00 48.72 201 THR A C 1
ATOM 1632 O O . THR A 1 201 ? -5.444 15.506 -13.245 1.00 48.72 201 THR A O 1
ATOM 1635 N N . ASP A 1 202 ? -6.416 14.732 -11.375 1.00 52.50 202 ASP A N 1
ATOM 1636 C CA . ASP A 1 202 ? -6.567 16.044 -10.726 1.00 52.50 202 ASP A CA 1
ATOM 1637 C C . ASP A 1 202 ? -5.324 16.403 -9.898 1.00 52.50 202 ASP A C 1
ATOM 1639 O O . ASP A 1 202 ? -5.256 16.242 -8.677 1.00 52.50 202 ASP A O 1
ATOM 1643 N N . TYR A 1 203 ? -4.290 16.896 -10.584 1.00 50.56 203 TYR A N 1
ATOM 1644 C CA . TYR A 1 203 ? -3.004 17.271 -9.979 1.00 50.56 203 TYR A CA 1
ATOM 1645 C C . TYR A 1 203 ? -3.097 18.400 -8.936 1.00 50.56 203 TYR A C 1
ATOM 1647 O O . TYR A 1 203 ? -2.201 18.521 -8.100 1.00 50.56 203 TYR A O 1
ATOM 1655 N N . ALA A 1 204 ? -4.146 19.227 -8.984 1.00 51.59 204 ALA A N 1
ATOM 1656 C CA . ALA A 1 204 ? -4.278 20.432 -8.163 1.00 51.59 204 ALA A CA 1
ATOM 1657 C C . ALA A 1 204 ? -4.992 20.217 -6.814 1.00 51.59 204 ALA A C 1
ATOM 1659 O O . ALA A 1 204 ? -4.898 21.089 -5.954 1.00 51.59 204 ALA A O 1
ATOM 1660 N N . GLU A 1 205 ? -5.678 19.085 -6.611 1.00 57.78 205 GLU A N 1
ATOM 1661 C CA . GLU A 1 205 ? -6.592 18.913 -5.465 1.00 57.78 205 GLU A CA 1
ATOM 1662 C C . GLU A 1 205 ? -6.077 17.958 -4.376 1.00 57.78 205 GLU A C 1
ATOM 1664 O O . GLU A 1 205 ? -6.561 17.989 -3.249 1.00 57.78 205 GLU A O 1
ATOM 1669 N N . SER A 1 206 ? -5.062 17.131 -4.656 1.00 68.25 206 SER A N 1
ATOM 1670 C CA . SER A 1 206 ? -4.530 16.195 -3.654 1.00 68.25 206 SER A CA 1
ATOM 1671 C C . SER A 1 206 ? -3.721 16.913 -2.555 1.00 68.25 206 SER A C 1
ATOM 1673 O O . SER A 1 206 ? -2.879 17.754 -2.891 1.00 68.25 206 SER A O 1
ATOM 1675 N N . PRO A 1 207 ? -3.854 16.523 -1.273 1.00 72.06 207 PRO A N 1
ATOM 1676 C CA . PRO A 1 207 ? -3.157 17.156 -0.164 1.00 72.06 207 PRO A CA 1
ATOM 1677 C C . PRO A 1 207 ? -1.657 16.881 -0.239 1.00 72.06 207 PRO A C 1
ATOM 1679 O O . PRO A 1 207 ? -1.209 15.801 -0.639 1.00 72.06 207 PRO A O 1
ATOM 1682 N N . ASN A 1 208 ? -0.869 17.856 0.205 1.00 76.75 208 ASN A N 1
ATOM 1683 C CA . ASN A 1 208 ? 0.568 17.681 0.339 1.00 76.75 208 ASN A CA 1
ATOM 1684 C C . ASN A 1 208 ? 0.896 17.128 1.723 1.00 76.75 208 ASN A C 1
ATOM 1686 O O . ASN A 1 208 ? 0.567 17.732 2.743 1.00 76.75 208 ASN A O 1
ATOM 1690 N N . LEU A 1 209 ? 1.605 16.001 1.775 1.00 81.56 209 LEU A N 1
ATOM 1691 C CA . LEU A 1 209 ? 2.069 15.469 3.053 1.00 81.56 209 LEU A CA 1
ATOM 1692 C C . LEU A 1 209 ? 3.357 16.156 3.497 1.00 81.56 209 LEU A C 1
ATOM 1694 O O . LEU A 1 209 ? 4.306 16.316 2.723 1.00 81.56 209 LEU A O 1
ATOM 1698 N N . LEU A 1 210 ? 3.364 16.548 4.768 1.00 82.06 210 LEU A N 1
ATOM 1699 C CA . LEU A 1 210 ? 4.448 17.265 5.422 1.00 82.06 210 LEU A CA 1
ATOM 1700 C C . LEU A 1 210 ? 5.474 16.288 6.012 1.00 82.06 210 LEU A C 1
ATOM 1702 O O . LEU A 1 210 ? 5.104 15.255 6.577 1.00 82.06 210 LEU A O 1
ATOM 1706 N N . PHE A 1 211 ? 6.765 16.626 5.935 1.00 78.94 211 PHE A N 1
ATOM 1707 C CA . PHE A 1 211 ? 7.837 15.762 6.456 1.00 78.94 211 PHE A CA 1
ATOM 1708 C C . PHE A 1 211 ? 7.796 15.592 7.977 1.00 78.94 211 PHE A C 1
ATOM 1710 O O . PHE A 1 211 ? 8.279 14.596 8.511 1.00 78.94 211 PHE A O 1
ATOM 1717 N N . GLU A 1 212 ? 7.151 16.515 8.685 1.00 84.69 212 GLU A N 1
ATOM 1718 C CA . GLU A 1 212 ? 6.896 16.434 10.117 1.00 84.69 212 GLU A CA 1
ATOM 1719 C C . GLU A 1 212 ? 6.141 15.158 10.503 1.00 84.69 212 GLU A C 1
ATOM 1721 O O . GLU A 1 212 ? 6.315 14.663 11.617 1.00 84.69 212 GLU A O 1
ATOM 1726 N N . TYR A 1 213 ? 5.340 14.577 9.607 1.00 87.69 213 TYR A N 1
ATOM 1727 C CA . TYR A 1 213 ? 4.633 13.325 9.884 1.00 87.69 213 TYR A CA 1
ATOM 1728 C C . TYR A 1 213 ? 5.593 12.150 10.078 1.00 87.69 213 TYR A C 1
ATOM 1730 O O . TYR A 1 213 ? 5.317 11.250 10.867 1.00 87.69 213 TYR A O 1
ATOM 1738 N N . TRP A 1 214 ? 6.775 12.196 9.469 1.00 85.62 214 TRP A N 1
ATOM 1739 C CA . TRP A 1 214 ? 7.790 11.152 9.617 1.00 85.62 214 TRP A CA 1
ATOM 1740 C C . TRP A 1 214 ? 8.482 11.198 10.982 1.00 85.62 214 TRP A C 1
ATOM 1742 O O . TRP A 1 214 ? 9.101 10.221 11.392 1.00 85.62 214 TRP A O 1
ATOM 1752 N N . SER A 1 215 ? 8.324 12.291 11.737 1.00 85.19 215 SER A N 1
ATOM 1753 C CA . SER A 1 215 ? 8.818 12.384 13.116 1.00 85.19 215 SER A CA 1
ATOM 1754 C C . SER A 1 215 ? 7.974 11.594 14.128 1.00 85.19 215 SER A C 1
ATOM 1756 O O . SER A 1 215 ? 8.382 11.443 15.283 1.00 85.19 215 SER A O 1
ATOM 1758 N N . MET A 1 216 ? 6.807 11.074 13.722 1.00 90.62 216 MET A N 1
ATOM 1759 C CA . MET A 1 216 ? 5.954 10.276 14.601 1.00 90.62 216 MET A CA 1
ATOM 1760 C C . MET A 1 216 ? 6.653 8.955 14.971 1.00 90.62 216 MET A C 1
ATOM 1762 O O . MET A 1 216 ? 6.919 8.127 14.098 1.00 90.62 216 MET A O 1
ATOM 1766 N N . PRO A 1 217 ? 6.931 8.707 16.266 1.00 90.69 217 PRO A N 1
ATOM 1767 C CA . PRO A 1 217 ? 7.876 7.672 16.681 1.00 90.69 217 PRO A CA 1
ATOM 1768 C C . PRO A 1 217 ? 7.348 6.249 16.500 1.00 90.69 217 PRO A C 1
ATOM 1770 O O . PRO A 1 217 ? 8.143 5.317 16.484 1.00 90.69 217 PRO A O 1
ATOM 1773 N N . LYS A 1 218 ? 6.028 6.065 16.402 1.00 92.69 218 LYS A N 1
ATOM 1774 C CA . LYS A 1 218 ? 5.388 4.754 16.241 1.00 92.69 218 LYS A CA 1
ATOM 1775 C C . LYS A 1 218 ? 4.717 4.567 14.884 1.00 92.69 218 LYS A C 1
ATOM 1777 O O . LYS A 1 218 ? 4.175 3.489 14.665 1.00 92.69 218 LYS A O 1
ATOM 1782 N N . LEU A 1 219 ? 4.757 5.563 13.992 1.00 93.81 219 LEU A N 1
ATOM 1783 C CA . LEU A 1 219 ? 4.113 5.451 12.686 1.00 93.81 219 LEU A CA 1
ATOM 1784 C C . LEU A 1 219 ? 4.866 4.413 11.851 1.00 93.81 219 LEU A C 1
ATOM 1786 O O . LEU A 1 219 ? 6.068 4.547 11.620 1.00 93.81 219 LEU A O 1
ATOM 1790 N N . ARG A 1 220 ? 4.147 3.375 11.425 1.00 91.75 220 ARG A N 1
ATOM 1791 C CA . ARG A 1 220 ? 4.669 2.263 10.622 1.00 91.75 220 ARG A CA 1
ATOM 1792 C C . ARG A 1 220 ? 4.067 2.240 9.229 1.00 91.75 220 ARG A C 1
ATOM 1794 O O . ARG A 1 220 ? 4.769 1.908 8.278 1.00 91.75 220 ARG A O 1
ATOM 1801 N N . HIS A 1 221 ? 2.800 2.624 9.117 1.00 91.06 221 HIS A N 1
ATOM 1802 C CA . HIS A 1 221 ? 2.019 2.442 7.903 1.00 91.06 221 HIS A CA 1
ATOM 1803 C C . HIS A 1 221 ? 1.332 3.735 7.485 1.00 91.06 221 HIS A C 1
ATOM 1805 O O . HIS A 1 221 ? 0.591 4.334 8.267 1.00 91.06 221 HIS A O 1
ATOM 1811 N N . LEU A 1 222 ? 1.564 4.136 6.241 1.00 90.94 222 LEU A N 1
ATOM 1812 C CA . LEU A 1 222 ? 0.861 5.215 5.569 1.00 90.94 222 LEU A CA 1
ATOM 1813 C C . LEU A 1 222 ? 0.223 4.664 4.295 1.00 90.94 222 LEU A C 1
ATOM 1815 O O . LEU A 1 222 ? 0.927 4.272 3.365 1.00 90.94 222 LEU A O 1
ATOM 1819 N N . TYR A 1 223 ? -1.103 4.681 4.246 1.00 86.75 223 TYR A N 1
ATOM 1820 C CA . TYR A 1 223 ? -1.865 4.301 3.064 1.00 86.75 223 TYR A CA 1
ATOM 1821 C C . TYR A 1 223 ? -2.614 5.504 2.532 1.00 86.75 223 TYR A C 1
ATOM 1823 O O . TYR A 1 223 ? -3.295 6.201 3.281 1.00 86.75 223 TYR A O 1
ATOM 1831 N N . ILE A 1 224 ? -2.503 5.727 1.233 1.00 83.88 224 ILE A N 1
ATOM 1832 C CA . ILE A 1 224 ? -3.227 6.773 0.537 1.00 83.88 224 ILE A CA 1
ATOM 1833 C C . ILE A 1 224 ? -3.996 6.099 -0.590 1.00 83.88 224 ILE A C 1
ATOM 1835 O O . ILE A 1 224 ? -3.419 5.362 -1.386 1.00 83.88 224 ILE A O 1
ATOM 1839 N N . THR A 1 225 ? -5.309 6.294 -0.643 1.00 72.19 225 THR A N 1
ATOM 1840 C CA . THR A 1 225 ? -6.140 5.591 -1.636 1.00 72.19 225 THR A CA 1
ATOM 1841 C C . THR A 1 225 ? -6.024 6.182 -3.038 1.00 72.19 225 THR A C 1
ATOM 1843 O O . THR A 1 225 ? -6.426 5.541 -4.002 1.00 72.19 225 THR A O 1
ATOM 1846 N N . VAL A 1 226 ? -5.529 7.416 -3.149 1.00 69.00 226 VAL A N 1
ATOM 1847 C CA . VAL A 1 226 ? -5.340 8.137 -4.409 1.00 69.00 226 VAL A CA 1
ATOM 1848 C C . VAL A 1 226 ? -4.023 8.906 -4.342 1.00 69.00 226 VAL A C 1
ATOM 1850 O O . VAL A 1 226 ? -3.722 9.520 -3.326 1.00 69.00 226 VAL A O 1
ATOM 1853 N N . ALA A 1 227 ? -3.265 8.871 -5.435 1.00 71.62 227 ALA A N 1
ATOM 1854 C CA . ALA A 1 227 ? -2.003 9.567 -5.663 1.00 71.62 227 ALA A CA 1
ATOM 1855 C C . ALA A 1 227 ? -1.841 10.927 -4.935 1.00 71.62 227 ALA A C 1
ATOM 1857 O O . ALA A 1 227 ? -2.468 11.918 -5.310 1.00 71.62 227 ALA A O 1
ATOM 1858 N N . CYS A 1 228 ? -0.929 11.002 -3.956 1.00 74.19 228 CYS A N 1
ATOM 1859 C CA . CYS A 1 228 ? -0.551 12.246 -3.264 1.00 74.19 228 CYS A CA 1
ATOM 1860 C C . CYS A 1 228 ? 0.933 12.599 -3.438 1.00 74.19 228 CYS A C 1
ATOM 1862 O O . CYS A 1 228 ? 1.783 11.730 -3.646 1.00 74.19 228 CYS A O 1
ATOM 1864 N N . CYS A 1 229 ? 1.256 13.889 -3.305 1.00 74.62 229 CYS A N 1
ATOM 1865 C CA . CYS A 1 229 ? 2.636 14.372 -3.308 1.00 74.62 229 CYS A CA 1
ATOM 1866 C C . CYS A 1 229 ? 3.202 14.504 -1.883 1.00 74.62 229 CYS A C 1
ATOM 1868 O O . CYS A 1 229 ? 2.527 14.982 -0.969 1.00 74.62 229 CYS A O 1
ATOM 1870 N N . LEU A 1 230 ? 4.469 14.131 -1.699 1.00 76.12 230 LEU A N 1
ATOM 1871 C CA . LEU A 1 230 ? 5.243 14.451 -0.500 1.00 76.12 230 LEU A CA 1
ATOM 1872 C C . LEU A 1 230 ? 5.977 15.773 -0.744 1.00 76.12 230 LEU A C 1
ATOM 1874 O O . LEU A 1 230 ? 6.791 15.876 -1.663 1.00 76.12 230 LEU A O 1
ATOM 1878 N N . ARG A 1 231 ? 5.701 16.803 0.061 1.00 69.50 231 ARG A N 1
ATOM 1879 C CA . ARG A 1 231 ? 6.316 18.121 -0.139 1.00 69.50 231 ARG A CA 1
ATOM 1880 C C . ARG A 1 231 ? 7.718 18.143 0.454 1.00 69.50 231 ARG A C 1
ATOM 1882 O O . ARG A 1 231 ? 7.853 18.291 1.663 1.00 69.50 231 ARG A O 1
ATOM 1889 N N . SER A 1 232 ? 8.752 18.041 -0.385 1.00 60.50 232 SER A N 1
ATOM 1890 C CA . SER A 1 232 ? 10.144 18.227 0.057 1.00 60.50 232 SER A CA 1
ATOM 1891 C C . SER A 1 232 ? 10.330 19.615 0.695 1.00 60.50 232 SER A C 1
ATOM 1893 O O . SER A 1 232 ? 9.762 20.587 0.180 1.00 60.50 232 SER A O 1
ATOM 1895 N N . PRO A 1 233 ? 11.093 19.755 1.798 1.00 55.69 233 PRO A N 1
ATOM 1896 C CA . PRO A 1 233 ? 11.490 21.059 2.305 1.00 55.69 233 PRO A CA 1
ATOM 1897 C C . PRO A 1 233 ? 12.169 21.846 1.184 1.00 55.69 233 PRO A C 1
ATOM 1899 O O . PRO A 1 233 ? 13.114 21.371 0.562 1.00 55.69 233 PRO A O 1
ATOM 1902 N N . SER A 1 234 ? 11.723 23.075 0.937 1.00 52.09 234 SER A N 1
ATOM 1903 C CA . SER A 1 234 ? 12.246 23.927 -0.142 1.00 52.09 234 SER A CA 1
ATOM 1904 C C . SER A 1 234 ? 13.733 24.288 0.015 1.00 52.09 234 SER A C 1
ATOM 1906 O O . SER A 1 234 ? 14.327 24.902 -0.870 1.00 52.09 234 SER A O 1
ATOM 1908 N N . VAL A 1 235 ? 14.334 23.952 1.158 1.00 54.66 235 VAL A N 1
ATOM 1909 C CA . VAL A 1 235 ? 15.717 24.261 1.503 1.00 54.66 235 VAL A CA 1
ATOM 1910 C C . VAL A 1 235 ? 16.578 23.039 1.202 1.00 54.66 235 VAL A C 1
ATOM 1912 O O . VAL A 1 235 ? 16.342 21.968 1.757 1.00 54.66 235 VAL A O 1
ATOM 1915 N N . LYS A 1 236 ? 17.617 23.217 0.376 1.00 54.69 236 LYS A N 1
ATOM 1916 C CA . LYS A 1 236 ? 18.734 22.268 0.252 1.00 54.69 236 LYS A CA 1
ATOM 1917 C C . LYS A 1 236 ? 19.453 22.179 1.604 1.00 54.69 236 LYS A C 1
ATOM 1919 O O . LYS A 1 236 ? 20.425 22.889 1.840 1.00 54.69 236 LYS A O 1
ATOM 1924 N N . MET A 1 237 ? 18.917 21.386 2.524 1.00 58.22 237 MET A N 1
ATOM 1925 C CA . MET A 1 237 ? 19.579 21.056 3.780 1.00 58.22 237 MET A CA 1
ATOM 1926 C C . MET A 1 237 ? 20.655 20.008 3.522 1.00 58.22 237 MET A C 1
ATOM 1928 O O . MET A 1 237 ? 20.477 19.109 2.700 1.00 58.22 237 MET A O 1
ATOM 1932 N N . ASP A 1 238 ? 21.764 20.119 4.250 1.00 59.69 238 ASP A N 1
ATOM 1933 C CA . ASP A 1 238 ? 22.720 19.025 4.336 1.00 59.69 238 ASP A CA 1
ATOM 1934 C C . ASP A 1 238 ? 22.014 17.796 4.934 1.00 59.69 238 ASP A C 1
ATOM 1936 O O . ASP A 1 238 ? 21.345 17.881 5.967 1.00 59.69 238 ASP A O 1
ATOM 1940 N N . ILE A 1 239 ? 22.168 16.653 4.266 1.00 58.75 239 ILE A N 1
ATOM 1941 C CA . ILE A 1 239 ? 21.606 15.354 4.648 1.00 58.75 239 ILE A CA 1
ATOM 1942 C C . ILE A 1 239 ? 22.009 14.985 6.083 1.00 58.75 239 ILE A C 1
ATOM 1944 O O . ILE A 1 239 ? 21.229 14.360 6.801 1.00 58.75 239 ILE A O 1
ATOM 1948 N N . SER A 1 240 ? 23.205 15.398 6.522 1.00 61.59 240 SER A N 1
ATOM 1949 C CA . SER A 1 240 ? 23.706 15.151 7.881 1.00 61.59 240 SER A CA 1
ATOM 1950 C C . SER A 1 240 ? 22.856 15.809 8.982 1.00 61.59 240 SER A C 1
ATOM 1952 O O . SER A 1 240 ? 22.855 15.345 10.122 1.00 61.59 240 SER A O 1
ATOM 1954 N N . LEU A 1 241 ? 22.095 16.852 8.636 1.00 61.41 241 LEU A N 1
ATOM 1955 C CA . LEU A 1 241 ? 21.247 17.629 9.541 1.00 61.41 241 LEU A CA 1
ATOM 1956 C C . LEU A 1 241 ? 19.755 17.294 9.396 1.00 61.41 241 LEU A C 1
ATOM 1958 O O . LEU A 1 241 ? 18.925 17.985 9.985 1.00 61.41 241 LEU A O 1
ATOM 1962 N N . TRP A 1 242 ? 19.394 16.262 8.622 1.00 65.44 242 TRP A N 1
ATOM 1963 C CA . TRP A 1 242 ? 18.003 15.953 8.293 1.00 65.44 242 TRP A CA 1
ATOM 1964 C C . TRP A 1 242 ? 17.193 15.489 9.522 1.00 65.44 242 TRP A C 1
ATOM 1966 O O . TRP A 1 242 ? 17.393 14.372 10.015 1.00 65.44 242 TRP A O 1
ATOM 1976 N N . PRO A 1 243 ? 16.238 16.294 10.029 1.00 68.25 243 PRO A N 1
ATOM 1977 C CA . PRO A 1 243 ? 15.636 16.053 11.340 1.00 68.25 243 PRO A CA 1
ATOM 1978 C C . PRO A 1 243 ? 14.454 15.069 11.309 1.00 68.25 243 PRO A C 1
ATOM 1980 O O . PRO A 1 243 ? 13.945 14.692 12.362 1.00 68.25 243 PRO A O 1
ATOM 1983 N N . PHE A 1 244 ? 14.008 14.637 10.123 1.00 72.50 244 PHE A N 1
ATOM 1984 C CA . PHE A 1 244 ? 12.747 13.902 9.935 1.00 72.50 244 PHE A CA 1
ATOM 1985 C C . PHE A 1 244 ? 12.929 12.412 9.612 1.00 72.50 244 PHE A C 1
ATOM 1987 O O . PHE A 1 244 ? 12.136 11.825 8.881 1.00 72.50 244 PHE A O 1
ATOM 1994 N N . THR A 1 245 ? 13.976 11.784 10.149 1.00 74.69 245 THR A N 1
ATOM 1995 C CA . THR A 1 245 ? 14.261 10.368 9.877 1.00 74.69 245 THR A CA 1
ATOM 1996 C C . THR A 1 245 ? 13.427 9.441 10.769 1.00 74.69 245 THR A C 1
ATOM 1998 O O . THR A 1 245 ? 13.633 9.386 11.982 1.00 74.69 245 THR A O 1
ATOM 2001 N N . SER A 1 246 ? 12.529 8.659 10.166 1.00 80.75 246 SER A N 1
ATOM 2002 C CA . SER A 1 246 ? 11.752 7.612 10.830 1.00 80.75 246 SER A CA 1
ATOM 2003 C C . SER A 1 246 ? 12.423 6.250 10.723 1.00 80.75 246 SER A C 1
ATOM 2005 O O . SER A 1 246 ? 12.642 5.723 9.636 1.00 80.75 246 SER A O 1
ATOM 2007 N N . LYS A 1 247 ? 12.660 5.605 11.865 1.00 82.75 247 LYS A N 1
ATOM 2008 C CA . LYS A 1 247 ? 13.119 4.206 11.906 1.00 82.75 247 LYS A CA 1
ATOM 2009 C C . LYS A 1 247 ? 11.971 3.193 11.904 1.00 82.75 247 LYS A C 1
ATOM 2011 O O . LYS A 1 247 ? 12.240 1.994 11.855 1.00 82.75 247 LYS A O 1
ATOM 2016 N N . CYS A 1 248 ? 10.724 3.657 11.972 1.00 86.62 248 CYS A N 1
ATOM 2017 C CA . CYS A 1 248 ? 9.555 2.805 12.186 1.00 86.62 248 CYS A CA 1
ATOM 2018 C C . CYS A 1 248 ? 8.685 2.661 10.938 1.00 86.62 248 CYS A C 1
ATOM 2020 O O . CYS A 1 248 ? 8.022 1.635 10.806 1.00 86.62 248 CYS A O 1
ATOM 2022 N N . ILE A 1 249 ? 8.710 3.637 10.022 1.00 88.25 249 ILE A N 1
ATOM 2023 C CA . ILE A 1 249 ? 7.939 3.571 8.776 1.00 88.25 249 ILE A CA 1
ATOM 2024 C C . ILE A 1 249 ? 8.411 2.377 7.946 1.00 88.25 249 ILE A C 1
ATOM 2026 O O . ILE A 1 249 ? 9.589 2.257 7.615 1.00 88.25 249 ILE A O 1
ATOM 2030 N N . GLN A 1 250 ? 7.459 1.506 7.630 1.00 83.94 250 GLN A N 1
ATOM 2031 C CA . GLN A 1 250 ? 7.622 0.270 6.876 1.00 83.94 250 GLN A CA 1
ATOM 2032 C C . GLN A 1 250 ? 6.810 0.321 5.584 1.00 83.94 250 GLN A C 1
ATOM 2034 O O . GLN A 1 250 ? 7.320 -0.052 4.536 1.00 83.94 250 GLN A O 1
ATOM 2039 N N . VAL A 1 251 ? 5.583 0.835 5.608 1.00 83.44 251 VAL A N 1
ATOM 2040 C CA . VAL A 1 251 ? 4.750 0.906 4.403 1.00 83.44 251 VAL A CA 1
ATOM 2041 C C . VAL A 1 251 ? 4.382 2.348 4.105 1.00 83.44 251 VAL A C 1
ATOM 2043 O O . VAL A 1 251 ? 3.863 3.053 4.968 1.00 83.44 251 VAL A O 1
ATOM 2046 N N . VAL A 1 252 ? 4.634 2.766 2.867 1.00 85.25 252 VAL A N 1
ATOM 2047 C CA . VAL A 1 252 ? 4.094 3.998 2.287 1.00 85.25 252 VAL A CA 1
ATOM 2048 C C . VAL A 1 252 ? 3.462 3.634 0.956 1.00 85.25 252 VAL A C 1
ATOM 2050 O O . VAL A 1 252 ? 4.146 3.137 0.069 1.00 85.25 252 VAL A O 1
ATOM 2053 N N . SER A 1 253 ? 2.163 3.855 0.809 1.00 82.69 253 SER A N 1
ATOM 2054 C CA . SER A 1 253 ? 1.417 3.511 -0.401 1.00 82.69 253 SER A CA 1
ATOM 2055 C C . SER A 1 253 ? 0.570 4.682 -0.884 1.00 82.69 253 SER A C 1
ATOM 2057 O O . SER A 1 253 ? 0.091 5.471 -0.073 1.00 82.69 253 SER A O 1
ATOM 2059 N N . GLY A 1 254 ? 0.387 4.782 -2.200 1.00 77.62 254 GLY A N 1
ATOM 2060 C CA . GLY A 1 254 ? -0.418 5.814 -2.851 1.00 77.62 254 GLY A CA 1
ATOM 2061 C C . GLY A 1 254 ? 0.286 7.158 -3.029 1.00 77.62 254 GLY A C 1
ATOM 2062 O O . GLY A 1 254 ? -0.376 8.188 -3.141 1.00 77.62 254 GLY A O 1
ATOM 2063 N N . ILE A 1 255 ? 1.623 7.180 -3.053 1.00 77.50 255 ILE A N 1
ATOM 2064 C CA . ILE A 1 255 ? 2.375 8.403 -3.370 1.00 77.50 255 ILE A CA 1
ATOM 2065 C C . ILE A 1 255 ? 2.660 8.498 -4.873 1.00 77.50 255 ILE A C 1
ATOM 2067 O O . ILE A 1 255 ? 2.802 7.482 -5.554 1.00 77.50 255 ILE A O 1
ATOM 2071 N N . ARG A 1 256 ? 2.789 9.721 -5.390 1.00 75.00 256 ARG A N 1
ATOM 2072 C CA . ARG A 1 256 ? 3.240 9.966 -6.767 1.00 75.00 256 ARG A CA 1
ATOM 2073 C C . ARG A 1 256 ? 4.732 9.719 -6.921 1.00 75.00 256 ARG A C 1
ATOM 2075 O O . ARG A 1 256 ? 5.512 9.982 -6.000 1.00 75.00 256 ARG A O 1
ATOM 2082 N N . PHE A 1 257 ? 5.150 9.337 -8.122 1.00 69.12 257 PHE A N 1
ATOM 2083 C CA . PHE A 1 257 ? 6.552 9.180 -8.484 1.00 69.12 257 PHE A CA 1
ATOM 2084 C C . PHE A 1 257 ? 7.358 10.464 -8.268 1.00 69.12 257 PHE A C 1
ATOM 2086 O O . PHE A 1 257 ? 8.485 10.400 -7.787 1.00 69.12 257 PHE A O 1
ATOM 2093 N N . ALA A 1 258 ? 6.765 11.637 -8.517 1.00 70.06 258 ALA A N 1
ATOM 2094 C CA . ALA A 1 258 ? 7.400 12.932 -8.249 1.00 70.06 258 ALA A CA 1
ATOM 2095 C C . ALA A 1 258 ? 7.865 13.101 -6.784 1.00 70.06 258 ALA A C 1
ATOM 2097 O O . ALA A 1 258 ? 8.740 13.914 -6.498 1.00 70.06 258 ALA A O 1
ATOM 2098 N N . SER A 1 259 ? 7.302 12.316 -5.861 1.00 76.44 259 SER A N 1
ATOM 2099 C CA . SER A 1 259 ? 7.674 12.294 -4.443 1.00 76.44 259 SER A CA 1
ATOM 2100 C C . SER A 1 259 ? 8.834 11.354 -4.125 1.00 76.44 259 SER A C 1
ATOM 2102 O O . SER A 1 259 ? 9.344 11.367 -3.009 1.00 76.44 259 SER A O 1
ATOM 2104 N N . CYS A 1 260 ? 9.251 10.508 -5.067 1.00 73.88 260 CYS A N 1
ATOM 2105 C CA . CYS A 1 260 ? 10.369 9.589 -4.897 1.00 73.88 260 CYS A CA 1
ATOM 2106 C C . CYS A 1 260 ? 11.681 10.354 -5.057 1.00 73.88 260 CYS A C 1
ATOM 2108 O O . CYS A 1 260 ? 12.351 10.248 -6.081 1.00 73.88 260 CYS A O 1
ATOM 2110 N N . THR A 1 261 ? 12.047 11.149 -4.056 1.00 72.44 261 THR A N 1
ATOM 2111 C CA . THR A 1 261 ? 13.351 11.813 -4.002 1.00 72.44 261 THR A CA 1
ATOM 2112 C C . THR A 1 261 ? 14.284 11.076 -3.050 1.00 72.44 261 THR A C 1
ATOM 2114 O O . THR A 1 261 ? 13.854 10.331 -2.163 1.00 72.44 261 THR A O 1
ATOM 2117 N N . ARG A 1 262 ? 15.592 11.289 -3.213 1.00 67.12 262 ARG A N 1
ATOM 2118 C CA . ARG A 1 262 ? 16.614 10.701 -2.337 1.00 67.12 262 ARG A CA 1
ATOM 2119 C C . ARG A 1 262 ? 16.355 11.032 -0.861 1.00 67.12 262 ARG A C 1
ATOM 2121 O O . ARG A 1 262 ? 16.544 10.181 0.004 1.00 67.12 262 ARG A O 1
ATOM 2128 N N . GLU A 1 263 ? 15.895 12.245 -0.573 1.00 71.88 263 GLU A N 1
ATOM 2129 C CA . GLU A 1 263 ? 15.608 12.738 0.775 1.00 71.88 263 GLU A CA 1
ATOM 2130 C C . GLU A 1 263 ? 14.471 11.960 1.452 1.00 71.88 263 GLU A C 1
ATOM 2132 O O . GLU A 1 263 ? 14.562 11.653 2.642 1.00 71.88 263 GLU A O 1
ATOM 2137 N N . VAL A 1 264 ? 13.427 11.574 0.707 1.00 74.56 264 VAL A N 1
ATOM 2138 C CA . VAL A 1 264 ? 12.327 10.744 1.231 1.00 74.56 264 VAL A CA 1
ATOM 2139 C C . VAL A 1 264 ? 12.844 9.385 1.686 1.00 74.56 264 VAL A C 1
ATOM 2141 O O . VAL A 1 264 ? 12.537 8.944 2.792 1.00 74.56 264 VAL A O 1
ATOM 2144 N N . PHE A 1 265 ? 13.688 8.743 0.881 1.00 73.25 265 PHE A N 1
ATOM 2145 C CA . PHE A 1 265 ? 14.213 7.420 1.218 1.00 73.25 265 PHE A CA 1
ATOM 2146 C C . PHE A 1 265 ? 15.243 7.461 2.346 1.00 73.25 265 PHE A C 1
ATOM 2148 O O . PHE A 1 265 ? 15.258 6.567 3.189 1.00 73.25 265 PHE A O 1
ATOM 2155 N N . ILE A 1 266 ? 16.042 8.529 2.434 1.00 71.00 266 ILE A N 1
ATOM 2156 C CA . ILE A 1 266 ? 16.902 8.771 3.601 1.00 71.00 266 ILE A CA 1
ATOM 2157 C C . ILE A 1 266 ? 16.060 8.977 4.865 1.00 71.00 266 ILE A C 1
ATOM 2159 O O . ILE A 1 266 ? 16.441 8.507 5.934 1.00 71.00 266 ILE A O 1
ATOM 2163 N N . SER A 1 267 ? 14.899 9.628 4.745 1.00 75.81 267 SER A N 1
ATOM 2164 C CA . SER A 1 267 ? 13.971 9.822 5.864 1.00 75.81 267 SER A CA 1
ATOM 2165 C C . SER A 1 267 ? 13.316 8.520 6.328 1.00 75.81 267 SER A C 1
ATOM 2167 O O . SER A 1 267 ? 12.807 8.470 7.442 1.00 75.81 267 SER A O 1
ATOM 2169 N N . MET A 1 268 ? 13.291 7.472 5.501 1.00 79.50 268 MET A N 1
ATOM 2170 C CA . MET A 1 268 ? 12.557 6.228 5.765 1.00 79.50 268 MET A CA 1
ATOM 2171 C C . MET A 1 268 ? 13.437 4.989 5.515 1.00 79.50 268 MET A C 1
ATOM 2173 O O . MET A 1 268 ? 13.113 4.151 4.673 1.00 79.50 268 MET A O 1
ATOM 2177 N N . PRO A 1 269 ? 14.553 4.817 6.248 1.00 73.69 269 PRO A N 1
ATOM 2178 C CA . PRO A 1 269 ? 15.498 3.718 6.027 1.00 73.69 269 PRO A CA 1
ATOM 2179 C C . PRO A 1 269 ? 14.902 2.321 6.261 1.00 73.69 269 PRO A C 1
ATOM 2181 O O . PRO A 1 269 ? 15.398 1.335 5.713 1.00 73.69 269 PRO A O 1
ATOM 2184 N N . SER A 1 270 ? 13.853 2.224 7.083 1.00 77.81 270 SER A N 1
ATOM 2185 C CA . SER A 1 270 ? 13.181 0.964 7.427 1.00 77.81 270 SER A CA 1
ATOM 2186 C C . SER A 1 270 ? 12.007 0.618 6.515 1.00 77.81 270 SER A C 1
ATOM 2188 O O . SER A 1 270 ? 11.370 -0.415 6.750 1.00 77.81 270 SER A O 1
ATOM 2190 N N . LEU A 1 271 ? 11.731 1.442 5.493 1.00 77.50 271 LEU A N 1
ATOM 2191 C CA . LEU A 1 271 ? 10.680 1.182 4.513 1.00 77.50 271 LEU A CA 1
ATOM 2192 C C . LEU A 1 271 ? 10.847 -0.257 4.008 1.00 77.50 271 LEU A C 1
ATOM 2194 O O . LEU A 1 271 ? 11.977 -0.688 3.813 1.00 77.50 271 LEU A O 1
ATOM 2198 N N . SER A 1 272 ? 9.757 -1.011 3.914 1.00 70.25 272 SER A N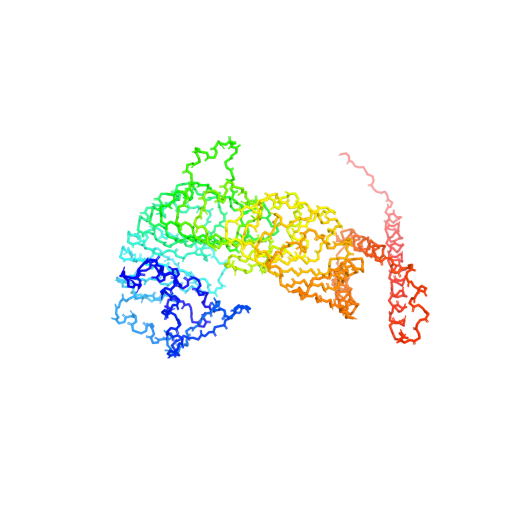 1
ATOM 2199 C CA . SER A 1 272 ? 9.622 -2.387 3.415 1.00 70.25 272 SER A CA 1
ATOM 2200 C C . SER A 1 272 ? 8.770 -2.455 2.144 1.00 70.25 272 SER A C 1
ATOM 2202 O O . SER A 1 272 ? 8.883 -3.388 1.347 1.00 70.25 272 SER A O 1
ATOM 2204 N N . MET A 1 273 ? 7.910 -1.459 1.947 1.00 73.19 273 MET A N 1
ATOM 2205 C CA . MET A 1 273 ? 6.965 -1.420 0.850 1.00 73.19 273 MET A CA 1
ATOM 2206 C C . MET A 1 273 ? 6.691 0.018 0.425 1.00 73.19 273 MET A C 1
ATOM 2208 O O . MET A 1 273 ? 6.408 0.885 1.252 1.00 73.19 273 MET A O 1
ATOM 2212 N N . LEU A 1 274 ? 6.751 0.231 -0.889 1.00 75.75 274 LEU A N 1
ATOM 2213 C CA . LEU A 1 274 ? 6.411 1.484 -1.542 1.00 75.75 274 LEU A CA 1
ATOM 2214 C C . LEU A 1 274 ? 5.332 1.217 -2.592 1.00 75.75 274 LEU A C 1
ATOM 2216 O O . LEU A 1 274 ? 5.587 0.523 -3.575 1.00 75.75 274 LEU A O 1
ATOM 2220 N N . GLY A 1 275 ? 4.136 1.750 -2.374 1.00 72.69 275 GLY A N 1
ATOM 2221 C CA . GLY A 1 275 ? 3.072 1.786 -3.369 1.00 72.69 275 GLY A CA 1
ATOM 2222 C C . GLY A 1 275 ? 3.090 3.128 -4.087 1.00 72.69 275 GLY A C 1
ATOM 2223 O O . GLY A 1 275 ? 2.894 4.166 -3.454 1.00 72.69 275 GLY A O 1
ATOM 2224 N N . LEU A 1 276 ? 3.319 3.105 -5.397 1.00 71.81 276 LEU A N 1
ATOM 2225 C CA . LEU A 1 276 ? 3.153 4.282 -6.242 1.00 71.81 276 LEU A CA 1
ATOM 2226 C C . LEU A 1 276 ? 1.775 4.237 -6.877 1.00 71.81 276 LEU A C 1
ATOM 2228 O O . LEU A 1 276 ? 1.360 3.179 -7.332 1.00 71.81 276 LEU A O 1
ATOM 2232 N N . SER A 1 277 ? 1.081 5.369 -6.878 1.00 67.94 277 SER A N 1
ATOM 2233 C CA . SER A 1 277 ? -0.198 5.521 -7.564 1.00 67.94 277 SER A CA 1
ATOM 2234 C C . SER A 1 277 ? -0.038 6.638 -8.582 1.00 67.94 277 SER A C 1
ATOM 2236 O O . SER A 1 277 ? 0.127 7.799 -8.218 1.00 67.94 277 SER A O 1
ATOM 2238 N N . GLU A 1 278 ? -0.028 6.265 -9.856 1.00 56.94 278 GLU A N 1
ATOM 2239 C CA . GLU A 1 278 ? -0.142 7.185 -10.993 1.00 56.94 278 GLU A CA 1
ATOM 2240 C C . GLU A 1 278 ? -1.469 6.933 -11.734 1.00 56.94 278 GLU A C 1
ATOM 2242 O O . GLU A 1 278 ? -1.995 7.827 -12.392 1.00 56.94 278 GLU A O 1
ATOM 2247 N N . THR A 1 279 ? -2.069 5.740 -11.583 1.00 50.59 279 THR A N 1
ATOM 2248 C CA . THR A 1 279 ? -3.363 5.371 -12.181 1.00 50.59 279 THR A CA 1
ATOM 2249 C C . THR A 1 279 ? -4.225 4.493 -11.254 1.00 50.59 279 THR A C 1
ATOM 2251 O O . THR A 1 279 ? -3.763 3.981 -10.235 1.00 50.59 279 THR A O 1
ATOM 2254 N N . LYS A 1 280 ? -5.508 4.303 -11.609 1.00 45.25 280 LYS A N 1
ATOM 2255 C CA . LYS A 1 280 ? -6.519 3.545 -10.834 1.00 45.25 280 LYS A CA 1
ATOM 2256 C C . LYS A 1 280 ? -6.207 2.046 -10.629 1.00 45.25 280 LYS A C 1
ATOM 2258 O O . LYS A 1 280 ? -6.921 1.398 -9.871 1.00 45.25 280 LYS A O 1
ATOM 2263 N N . GLU A 1 281 ? -5.188 1.492 -11.293 1.00 44.03 281 GLU A N 1
ATOM 2264 C CA . GLU A 1 281 ? -4.873 0.048 -11.304 1.00 44.03 281 GLU A CA 1
ATOM 2265 C C . GLU A 1 281 ? -3.606 -0.333 -10.512 1.00 44.03 281 GLU A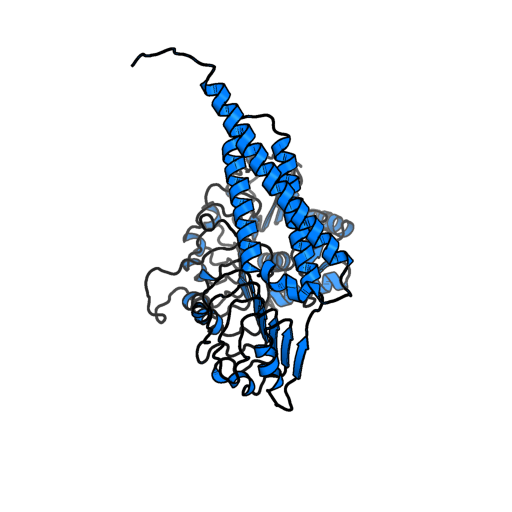 C 1
ATOM 2267 O O . GLU A 1 281 ? -3.176 -1.492 -10.534 1.00 44.03 281 GLU A O 1
ATOM 2272 N N . ASP A 1 282 ? -2.996 0.611 -9.794 1.00 46.75 282 ASP A N 1
ATOM 2273 C CA . ASP A 1 282 ? -1.728 0.365 -9.109 1.00 46.75 282 ASP A CA 1
ATOM 2274 C C . ASP A 1 282 ? -1.935 -0.376 -7.772 1.00 46.75 282 ASP A C 1
ATOM 2276 O O . ASP A 1 282 ? -2.168 0.215 -6.718 1.00 46.75 282 ASP A O 1
ATOM 2280 N N . TYR A 1 283 ? -1.849 -1.709 -7.806 1.00 49.44 283 TYR A N 1
ATOM 2281 C CA . TYR A 1 283 ? -1.876 -2.542 -6.601 1.00 49.44 283 TYR A CA 1
ATOM 2282 C C . TYR A 1 283 ? -0.496 -2.660 -5.936 1.00 49.44 283 TYR A C 1
ATOM 2284 O O . TYR A 1 283 ? 0.492 -3.048 -6.555 1.00 49.44 283 TYR A O 1
ATOM 2292 N N . GLU A 1 284 ? -0.495 -2.426 -4.625 1.00 45.38 284 GLU A N 1
ATOM 2293 C CA . GLU A 1 284 ? 0.490 -2.782 -3.597 1.00 45.38 284 GLU A CA 1
ATOM 2294 C C . GLU A 1 284 ? 1.379 -4.014 -3.864 1.00 45.38 284 GLU A C 1
ATOM 2296 O O . GLU A 1 284 ? 0.865 -5.143 -3.938 1.00 45.38 284 GLU A O 1
ATOM 2301 N N . ILE A 1 285 ? 2.714 -3.842 -3.849 1.00 45.97 285 ILE A N 1
ATOM 2302 C CA . ILE A 1 285 ? 3.655 -4.972 -3.789 1.00 45.97 285 ILE A CA 1
ATOM 2303 C C . ILE A 1 285 ? 4.926 -4.668 -2.955 1.00 45.97 285 ILE A C 1
ATOM 2305 O O . ILE A 1 285 ? 5.650 -3.708 -3.202 1.00 45.97 285 ILE A O 1
ATOM 2309 N N . ASN A 1 286 ? 5.236 -5.554 -1.995 1.00 49.22 286 ASN A N 1
ATOM 2310 C CA . ASN A 1 286 ? 6.500 -5.620 -1.235 1.00 49.22 286 ASN A CA 1
ATOM 2311 C C . ASN A 1 286 ? 7.721 -5.674 -2.156 1.00 49.22 286 ASN A C 1
ATOM 2313 O O . ASN A 1 286 ? 7.832 -6.643 -2.902 1.00 49.22 286 ASN A O 1
ATOM 2317 N N . TRP A 1 287 ? 8.641 -4.704 -2.069 1.00 61.53 287 TRP A N 1
ATOM 2318 C CA . TRP A 1 287 ? 9.913 -4.624 -2.822 1.00 61.53 287 TRP A CA 1
ATOM 2319 C C . TRP A 1 287 ? 9.856 -4.931 -4.324 1.00 61.53 287 TRP A C 1
ATOM 2321 O O . TRP A 1 287 ? 10.891 -5.124 -4.968 1.00 61.53 287 TRP A O 1
ATOM 2331 N N . LYS A 1 288 ? 8.644 -4.937 -4.886 1.00 65.12 288 LYS A N 1
ATOM 2332 C CA . LYS A 1 288 ? 8.369 -5.030 -6.307 1.00 65.12 288 LYS A CA 1
ATOM 2333 C C . LYS A 1 288 ? 7.726 -3.724 -6.722 1.00 65.12 288 LYS A C 1
ATOM 2335 O O . LYS A 1 288 ? 6.517 -3.559 -6.618 1.00 65.12 288 LYS A O 1
ATOM 2340 N N . LEU A 1 289 ? 8.534 -2.784 -7.174 1.00 71.12 289 LEU A N 1
ATOM 2341 C CA . LEU A 1 289 ? 8.017 -1.521 -7.662 1.00 71.12 289 LEU A CA 1
ATOM 2342 C C . LEU A 1 289 ? 7.463 -1.738 -9.068 1.00 71.12 289 LEU A C 1
ATOM 2344 O O . LEU A 1 289 ? 8.184 -2.209 -9.945 1.00 71.12 289 LEU A O 1
ATOM 2348 N N . THR A 1 290 ? 6.188 -1.430 -9.285 1.00 62.84 290 THR A N 1
ATOM 2349 C CA . THR A 1 290 ? 5.624 -1.336 -10.635 1.00 62.84 290 THR A CA 1
ATOM 2350 C C . THR A 1 290 ? 5.275 0.117 -10.898 1.00 62.84 290 THR A C 1
ATOM 2352 O O . THR A 1 290 ? 4.631 0.742 -10.066 1.00 62.84 290 THR A O 1
ATOM 2355 N N . ILE A 1 291 ? 5.730 0.652 -12.025 1.00 62.28 291 ILE A N 1
ATOM 2356 C CA . ILE A 1 291 ? 5.428 2.009 -12.478 1.00 62.28 291 ILE A CA 1
ATOM 2357 C C . ILE A 1 291 ? 4.792 1.875 -13.848 1.00 62.28 291 ILE A C 1
ATOM 2359 O O . ILE A 1 291 ? 5.318 1.147 -14.695 1.00 62.28 291 ILE A O 1
ATOM 2363 N N . SER A 1 292 ? 3.685 2.576 -14.062 1.00 55.66 292 SER A N 1
ATOM 2364 C CA . SER A 1 292 ? 2.980 2.609 -15.340 1.00 55.66 292 SER A CA 1
ATOM 2365 C C . SER A 1 292 ? 2.578 4.038 -15.679 1.00 55.66 292 SER A C 1
ATOM 2367 O O . SER A 1 292 ? 2.241 4.786 -14.767 1.00 55.66 292 SER A O 1
ATOM 2369 N N . TRP A 1 293 ? 2.608 4.420 -16.961 1.00 50.00 293 TRP A N 1
ATOM 2370 C CA . TRP A 1 293 ? 2.057 5.696 -17.456 1.00 50.00 293 TRP A CA 1
ATOM 2371 C C . TRP A 1 293 ? 2.536 6.956 -16.715 1.00 50.00 293 TRP A C 1
ATOM 2373 O O . TRP A 1 293 ? 1.820 7.947 -16.638 1.00 50.00 293 TRP A O 1
ATOM 2383 N N . SER A 1 294 ? 3.748 6.926 -16.159 1.00 53.97 294 SER A N 1
ATOM 2384 C CA . SER A 1 294 ? 4.299 8.056 -15.401 1.00 53.97 294 SER A CA 1
ATOM 2385 C C . SER A 1 294 ? 4.981 9.093 -16.306 1.00 53.97 294 SER A C 1
ATOM 2387 O O . SER A 1 294 ? 5.168 10.240 -15.900 1.00 53.97 294 SER A O 1
ATOM 2389 N N . TYR A 1 295 ? 5.337 8.708 -17.540 1.00 59.53 295 TYR A N 1
ATOM 2390 C CA . TYR A 1 295 ? 5.955 9.562 -18.561 1.00 59.53 295 TYR A CA 1
ATOM 2391 C C . TYR A 1 295 ? 7.203 10.307 -18.069 1.00 59.53 295 TYR A C 1
ATOM 2393 O O . TYR A 1 295 ? 7.497 11.430 -18.484 1.00 59.53 295 TYR A O 1
ATOM 2401 N N . GLN A 1 296 ? 7.962 9.687 -17.167 1.00 67.06 296 GLN A N 1
ATOM 2402 C CA . GLN A 1 296 ? 9.113 10.340 -16.556 1.00 67.06 296 GLN A CA 1
ATOM 2403 C C . GLN A 1 296 ? 10.325 10.274 -17.474 1.00 67.06 296 GLN A C 1
ATOM 2405 O O . GLN A 1 296 ? 10.578 9.230 -18.068 1.00 67.06 296 GLN A O 1
ATOM 2410 N N . PRO A 1 297 ? 11.129 11.338 -17.577 1.00 77.38 297 PRO A N 1
ATOM 2411 C CA . PRO A 1 297 ? 12.402 11.252 -18.274 1.00 77.38 297 PRO A CA 1
ATOM 2412 C C . PRO A 1 297 ? 13.296 10.178 -17.639 1.00 77.38 297 PRO A C 1
ATOM 2414 O O . PRO A 1 297 ? 13.395 10.107 -16.409 1.00 77.38 297 PRO A O 1
ATOM 2417 N N . TRP A 1 298 ? 13.980 9.360 -18.446 1.00 85.06 298 TRP A N 1
ATOM 2418 C CA . TRP A 1 298 ? 14.909 8.321 -17.958 1.00 85.06 298 TRP A CA 1
ATOM 2419 C C . TRP A 1 298 ? 15.979 8.844 -16.983 1.00 85.06 298 TRP A C 1
ATOM 2421 O O . TRP A 1 298 ? 16.455 8.097 -16.131 1.00 85.06 298 TRP A O 1
ATOM 2431 N N . GLN A 1 299 ? 16.309 10.137 -17.035 1.00 80.81 299 GLN A N 1
ATOM 2432 C CA . GLN A 1 299 ? 17.226 10.812 -16.111 1.00 80.81 299 GLN A CA 1
ATOM 2433 C C . GLN A 1 299 ? 16.743 10.784 -14.646 1.00 80.81 299 GLN A C 1
ATOM 2435 O O . GLN A 1 299 ? 17.559 10.783 -13.722 1.00 80.81 299 GLN A O 1
ATOM 2440 N N . ASN A 1 300 ? 15.429 10.699 -14.409 1.00 77.94 300 ASN A N 1
ATOM 2441 C CA . ASN A 1 300 ? 14.847 10.651 -13.062 1.00 77.94 300 ASN A CA 1
ATOM 2442 C C . ASN A 1 300 ? 14.947 9.257 -12.410 1.00 77.94 300 ASN A C 1
ATOM 2444 O O . ASN A 1 300 ? 14.578 9.081 -11.249 1.00 77.94 300 ASN A O 1
ATOM 2448 N N . MET A 1 301 ? 15.470 8.255 -13.127 1.00 83.00 301 MET A N 1
ATOM 2449 C CA . MET A 1 301 ? 15.625 6.882 -12.631 1.00 83.00 301 MET A CA 1
ATOM 2450 C C . MET A 1 301 ? 16.600 6.772 -11.441 1.00 83.00 301 MET A C 1
ATOM 2452 O O . MET A 1 301 ? 16.537 5.813 -10.669 1.00 83.00 301 MET A O 1
ATOM 2456 N N . THR A 1 302 ? 17.467 7.773 -11.254 1.00 78.00 302 THR A N 1
ATOM 2457 C CA . THR A 1 302 ? 18.447 7.867 -10.155 1.00 78.00 302 THR A CA 1
ATOM 2458 C C . THR A 1 302 ? 17.819 7.681 -8.773 1.00 78.00 302 THR A C 1
ATOM 2460 O O . THR A 1 302 ? 18.387 7.003 -7.912 1.00 78.00 302 THR A O 1
ATOM 2463 N N . SER A 1 303 ? 16.610 8.206 -8.568 1.00 71.44 303 SER A N 1
ATOM 2464 C CA . SER A 1 303 ? 15.884 8.059 -7.310 1.00 71.44 303 SER A CA 1
ATOM 2465 C C . SER A 1 303 ? 15.527 6.604 -7.005 1.00 71.44 303 SER A C 1
ATOM 2467 O O . SER A 1 303 ? 15.759 6.138 -5.890 1.00 71.44 303 SER A O 1
ATOM 2469 N N . ILE A 1 304 ? 15.020 5.862 -7.996 1.00 77.44 304 ILE A N 1
ATOM 2470 C CA . ILE A 1 304 ? 14.650 4.441 -7.851 1.00 77.44 304 ILE A CA 1
ATOM 2471 C C . ILE A 1 304 ? 15.902 3.584 -7.664 1.00 77.44 304 ILE A C 1
ATOM 2473 O O . ILE A 1 304 ? 15.909 2.665 -6.845 1.00 77.44 304 ILE A O 1
ATOM 2477 N N . ALA A 1 305 ? 16.974 3.906 -8.389 1.00 80.69 305 ALA A N 1
ATOM 2478 C CA . ALA A 1 305 ? 18.238 3.183 -8.333 1.00 80.69 305 ALA A CA 1
ATOM 2479 C C . ALA A 1 305 ? 18.839 3.152 -6.918 1.00 80.69 305 ALA A C 1
ATOM 2481 O O . ALA A 1 305 ? 19.562 2.217 -6.576 1.00 80.69 305 ALA A O 1
ATOM 2482 N N . SER A 1 306 ? 18.518 4.146 -6.084 1.00 75.31 306 SER A N 1
ATOM 2483 C CA . SER A 1 306 ? 19.010 4.256 -4.708 1.00 75.31 306 SER A CA 1
ATOM 2484 C C . SER A 1 306 ? 18.255 3.395 -3.677 1.00 75.31 306 SER A C 1
ATOM 2486 O O . SER A 1 306 ? 18.661 3.347 -2.513 1.00 75.31 306 SER A O 1
ATOM 2488 N N . LEU A 1 307 ? 17.176 2.704 -4.070 1.00 73.62 307 LEU A N 1
ATOM 2489 C CA . LEU A 1 307 ? 16.326 1.950 -3.144 1.00 73.62 307 LEU A CA 1
ATOM 2490 C C . LEU A 1 307 ? 17.053 0.720 -2.558 1.00 73.62 307 LEU A C 1
ATOM 2492 O O . LEU A 1 307 ? 17.396 -0.203 -3.301 1.00 73.62 307 LEU A O 1
ATOM 2496 N N . PRO A 1 308 ? 17.245 0.642 -1.223 1.00 66.25 308 PRO A N 1
ATOM 2497 C CA . PRO A 1 308 ? 18.188 -0.297 -0.607 1.00 66.25 308 PRO A CA 1
ATOM 2498 C C . PRO A 1 308 ? 17.746 -1.765 -0.628 1.00 66.25 308 PRO A C 1
ATOM 2500 O O . PRO A 1 308 ? 18.575 -2.645 -0.415 1.00 66.25 308 PRO A O 1
ATOM 2503 N N . LYS A 1 309 ? 16.456 -2.045 -0.850 1.00 73.38 309 LYS A N 1
ATOM 2504 C CA . LYS A 1 309 ? 15.890 -3.406 -0.853 1.00 73.38 309 LYS A CA 1
ATOM 2505 C C . LYS A 1 309 ? 15.008 -3.695 -2.077 1.00 73.38 309 LYS A C 1
ATOM 2507 O O . LYS A 1 309 ? 14.193 -4.607 -2.036 1.00 73.38 309 LYS A O 1
ATOM 2512 N N . LEU A 1 310 ? 15.122 -2.907 -3.149 1.00 79.56 310 LEU A N 1
ATOM 2513 C CA . LEU A 1 310 ? 14.317 -3.099 -4.359 1.00 79.56 310 LEU A CA 1
ATOM 2514 C C . LEU A 1 310 ? 14.761 -4.364 -5.104 1.00 79.56 310 LEU A C 1
ATOM 2516 O O . LEU A 1 310 ? 15.781 -4.341 -5.783 1.00 79.56 310 LEU A O 1
ATOM 2520 N N . GLU A 1 311 ? 13.985 -5.444 -5.001 1.00 84.62 311 GLU A N 1
ATOM 2521 C CA . GLU A 1 311 ? 14.299 -6.723 -5.652 1.00 84.62 311 GLU A CA 1
ATOM 2522 C C . GLU A 1 311 ? 13.640 -6.875 -7.026 1.00 84.62 311 GLU A C 1
ATOM 2524 O O . GLU A 1 311 ? 14.171 -7.568 -7.893 1.00 84.62 311 GLU A O 1
ATOM 2529 N N . VAL A 1 312 ? 12.485 -6.246 -7.252 1.00 81.50 312 VAL A N 1
ATOM 2530 C CA . VAL A 1 312 ? 11.775 -6.314 -8.535 1.00 81.50 312 VAL A CA 1
ATOM 2531 C C . VAL A 1 312 ? 11.375 -4.915 -8.983 1.00 81.50 312 VAL A C 1
ATOM 2533 O O . VAL A 1 312 ? 10.783 -4.155 -8.225 1.00 81.50 312 VAL A O 1
ATOM 2536 N N . LEU A 1 313 ? 11.633 -4.593 -10.243 1.00 86.25 313 LEU A N 1
ATOM 2537 C CA . LEU A 1 313 ? 11.203 -3.356 -10.878 1.00 86.25 313 LEU A CA 1
ATOM 2538 C C . LEU A 1 313 ? 10.471 -3.696 -12.172 1.00 86.25 313 LEU A C 1
ATOM 2540 O O . LEU A 1 313 ? 11.005 -4.397 -13.027 1.00 86.25 313 LEU A O 1
ATOM 2544 N N . LYS A 1 314 ? 9.239 -3.217 -12.315 1.00 80.81 314 LYS A N 1
ATOM 2545 C CA . LYS A 1 314 ? 8.422 -3.381 -13.518 1.00 80.81 314 LYS A CA 1
ATOM 2546 C C . LYS A 1 314 ? 8.029 -2.007 -14.042 1.00 80.81 314 LYS A C 1
ATOM 2548 O O . LYS A 1 314 ? 7.234 -1.312 -13.426 1.00 80.81 314 LYS A O 1
ATOM 2553 N N . LEU A 1 315 ? 8.571 -1.628 -15.183 1.00 80.19 315 LEU A N 1
ATOM 2554 C CA . LEU A 1 315 ? 8.253 -0.398 -15.893 1.00 80.19 315 LEU A CA 1
ATOM 2555 C C . LEU A 1 315 ? 7.319 -0.764 -17.037 1.00 80.19 315 LEU A C 1
ATOM 2557 O O . LEU A 1 315 ? 7.695 -1.571 -17.882 1.00 80.19 315 LEU A O 1
ATOM 2561 N N . LYS A 1 316 ? 6.106 -0.221 -17.064 1.00 68.38 316 LYS A N 1
ATOM 2562 C CA . LYS A 1 316 ? 5.111 -0.537 -18.091 1.00 68.38 316 LYS A CA 1
ATOM 2563 C C . LYS A 1 316 ? 4.570 0.717 -18.745 1.00 68.38 316 LYS A C 1
ATOM 2565 O O . LYS A 1 316 ? 4.521 1.764 -18.118 1.00 68.38 316 LYS A O 1
ATOM 2570 N N . ASN A 1 317 ? 4.110 0.598 -19.986 1.00 62.50 317 ASN A N 1
ATOM 2571 C CA . ASN A 1 317 ? 3.305 1.607 -20.668 1.00 62.50 317 ASN A CA 1
ATOM 2572 C C . ASN A 1 317 ? 3.813 3.049 -20.479 1.00 62.50 317 ASN A C 1
ATOM 2574 O O . ASN A 1 317 ? 3.170 3.845 -19.805 1.00 62.50 317 ASN A O 1
ATOM 2578 N N . TYR A 1 318 ? 4.976 3.381 -21.033 1.00 64.44 318 TYR A N 1
ATOM 2579 C CA . TYR A 1 318 ? 5.582 4.712 -20.910 1.00 64.44 318 TYR A CA 1
ATOM 2580 C C . TYR A 1 318 ? 5.779 5.168 -19.454 1.00 64.44 318 TYR A C 1
ATOM 2582 O O . TYR A 1 318 ? 5.667 6.348 -19.137 1.00 64.44 318 TYR A O 1
ATOM 2590 N N . ALA A 1 319 ? 6.103 4.240 -18.545 1.00 62.16 319 ALA A N 1
ATOM 2591 C CA . ALA A 1 319 ? 6.565 4.574 -17.196 1.00 62.16 319 ALA A CA 1
ATOM 2592 C C . ALA A 1 319 ? 7.723 5.581 -17.233 1.00 62.16 319 ALA A C 1
ATOM 2594 O O . ALA A 1 319 ? 7.703 6.580 -16.520 1.00 62.16 319 ALA A O 1
ATOM 2595 N N . PHE A 1 320 ? 8.687 5.323 -18.116 1.00 78.56 320 PHE A N 1
ATOM 2596 C CA . PHE A 1 320 ? 9.755 6.248 -18.453 1.00 78.56 320 PHE A CA 1
ATOM 2597 C C . PHE A 1 320 ? 9.799 6.481 -19.962 1.00 78.56 320 PHE A C 1
ATOM 2599 O O . PHE A 1 320 ? 9.492 5.573 -20.746 1.00 78.56 320 PHE A O 1
ATOM 2606 N N . GLN A 1 321 ? 10.170 7.704 -20.337 1.00 77.12 321 GLN A N 1
ATOM 2607 C CA . GLN A 1 321 ? 10.254 8.171 -21.710 1.00 77.12 321 GLN A CA 1
ATOM 2608 C C . GLN A 1 321 ? 11.578 8.873 -22.016 1.00 77.12 321 GLN A C 1
ATOM 2610 O O . GLN A 1 321 ? 12.266 9.396 -21.132 1.00 77.12 321 GLN A O 1
ATOM 2615 N N . GLY A 1 322 ? 11.917 8.900 -23.297 1.00 84.12 322 GLY A N 1
ATOM 2616 C CA . GLY A 1 322 ? 13.130 9.483 -23.839 1.00 84.12 322 GLY A CA 1
ATOM 2617 C C . GLY A 1 322 ? 14.011 8.444 -24.538 1.00 84.12 322 GLY A C 1
ATOM 2618 O O . GLY A 1 322 ? 13.985 7.255 -24.214 1.00 84.12 322 GLY A O 1
ATOM 2619 N N . PRO A 1 323 ? 14.852 8.888 -25.485 1.00 88.62 323 PRO A N 1
ATOM 2620 C CA . PRO A 1 323 ? 15.551 7.986 -26.393 1.00 88.62 323 PRO A CA 1
ATOM 2621 C C . PRO A 1 323 ? 16.755 7.282 -25.762 1.00 88.62 323 PRO A C 1
ATOM 2623 O O . PRO A 1 323 ? 17.243 6.315 -26.341 1.00 88.62 323 PRO A O 1
ATOM 2626 N N . ARG A 1 324 ? 17.261 7.746 -24.614 1.00 91.56 324 ARG A N 1
ATOM 2627 C CA . ARG A 1 324 ? 18.458 7.198 -23.964 1.00 91.56 324 ARG A CA 1
ATOM 2628 C C . ARG A 1 324 ? 18.214 6.948 -22.482 1.00 91.56 324 ARG A C 1
ATOM 2630 O O . ARG A 1 324 ? 17.713 7.830 -21.787 1.00 91.56 324 ARG A O 1
ATOM 2637 N N . TRP A 1 325 ? 18.668 5.792 -22.010 1.00 93.06 325 TRP A N 1
ATOM 2638 C CA . TRP A 1 325 ? 18.763 5.472 -20.592 1.00 93.06 325 TRP A CA 1
ATOM 2639 C C . TRP A 1 325 ? 20.186 5.049 -20.227 1.00 93.06 325 TRP A C 1
ATOM 2641 O O . TRP A 1 325 ? 20.680 4.025 -20.699 1.00 93.06 325 TRP A O 1
ATOM 2651 N N . GLU A 1 326 ? 20.802 5.836 -19.350 1.00 90.44 326 GLU A N 1
ATOM 2652 C CA . GLU A 1 326 ? 22.062 5.534 -18.674 1.00 90.44 326 GLU A CA 1
ATOM 2653 C C . GLU A 1 326 ? 21.745 5.343 -17.178 1.00 90.44 326 GLU A C 1
ATOM 2655 O O . GLU A 1 326 ? 21.300 6.291 -16.516 1.00 90.44 326 GLU A O 1
ATOM 2660 N N . PRO A 1 327 ? 21.834 4.114 -16.639 1.00 87.62 327 PRO A N 1
ATOM 2661 C CA . PRO A 1 327 ? 21.572 3.866 -15.228 1.00 87.62 327 PRO A CA 1
ATOM 2662 C C . PRO A 1 327 ? 22.609 4.544 -14.323 1.00 87.62 327 PRO A C 1
ATOM 2664 O O . PRO A 1 327 ? 23.713 4.875 -14.729 1.00 87.62 327 PRO A O 1
ATOM 2667 N N . THR A 1 328 ? 22.261 4.744 -13.054 1.00 84.25 328 THR A N 1
ATOM 2668 C CA . THR A 1 328 ? 23.174 5.362 -12.079 1.00 84.25 328 THR A CA 1
ATOM 2669 C C . THR A 1 328 ? 24.258 4.386 -11.645 1.00 84.25 328 THR A C 1
ATOM 2671 O O . THR A 1 328 ? 23.931 3.288 -11.187 1.00 84.25 328 THR A O 1
ATOM 2674 N N . GLU A 1 329 ? 25.526 4.795 -11.718 1.00 80.94 329 GLU A N 1
ATOM 2675 C CA . GLU A 1 329 ? 26.647 3.985 -11.232 1.00 80.94 329 GLU A CA 1
ATOM 2676 C C . GLU A 1 329 ? 26.425 3.514 -9.783 1.00 80.94 329 GLU A C 1
ATOM 2678 O O . GLU A 1 329 ? 26.100 4.296 -8.885 1.00 80.94 329 GLU A O 1
ATOM 2683 N N . GLY A 1 330 ? 26.581 2.207 -9.545 1.00 76.31 330 GLY A N 1
ATOM 2684 C CA . GLY A 1 330 ? 26.399 1.600 -8.222 1.00 76.31 330 GLY A CA 1
ATOM 2685 C C . GLY A 1 330 ? 24.956 1.614 -7.689 1.00 76.31 330 GLY A C 1
ATOM 2686 O O . GLY A 1 330 ? 24.753 1.398 -6.483 1.00 76.31 330 GLY A O 1
ATOM 2687 N N . GLY A 1 331 ? 23.976 1.891 -8.556 1.00 83.31 331 GLY A N 1
ATOM 2688 C CA . GLY A 1 331 ? 22.543 1.755 -8.299 1.00 83.31 331 GLY A CA 1
ATOM 2689 C C . GLY A 1 331 ? 22.050 0.304 -8.350 1.00 83.31 331 GLY A C 1
ATOM 2690 O O . GLY A 1 331 ? 22.813 -0.618 -8.614 1.00 83.31 331 GLY A O 1
ATOM 2691 N N . PHE A 1 332 ? 20.767 0.093 -8.038 1.00 87.31 332 PHE A N 1
ATOM 2692 C CA . PHE A 1 332 ? 20.059 -1.195 -8.157 1.00 87.31 332 PHE A CA 1
ATOM 2693 C C . PHE A 1 332 ? 20.782 -2.392 -7.511 1.00 87.31 332 PHE A C 1
ATOM 2695 O O . PHE A 1 332 ? 20.760 -3.512 -8.019 1.00 87.31 332 PHE A O 1
ATOM 2702 N N . ARG A 1 333 ? 21.402 -2.163 -6.347 1.00 85.06 333 ARG A N 1
ATOM 2703 C CA . ARG A 1 333 ? 22.354 -3.092 -5.704 1.00 85.06 333 ARG A CA 1
ATOM 2704 C C . ARG A 1 333 ? 21.809 -4.476 -5.370 1.00 85.06 333 ARG A C 1
ATOM 2706 O O . ARG A 1 333 ? 22.591 -5.395 -5.184 1.00 85.06 333 ARG A O 1
ATOM 2713 N N . VAL A 1 334 ? 20.495 -4.604 -5.232 1.00 85.94 334 VAL A N 1
ATOM 2714 C CA . VAL A 1 334 ? 19.813 -5.848 -4.846 1.00 85.94 334 VAL A CA 1
ATOM 2715 C C . VAL A 1 334 ? 18.683 -6.209 -5.813 1.00 85.94 334 VAL A C 1
ATOM 2717 O O . VAL A 1 334 ? 17.882 -7.095 -5.521 1.00 85.94 334 VAL A O 1
ATOM 2720 N N . LEU A 1 335 ? 18.608 -5.523 -6.961 1.00 89.56 335 LEU A N 1
ATOM 2721 C CA . LEU A 1 335 ? 17.575 -5.759 -7.962 1.00 89.56 335 LEU A CA 1
ATOM 2722 C C . LEU A 1 335 ? 17.815 -7.106 -8.636 1.00 89.56 335 LEU A C 1
ATOM 2724 O O . LEU A 1 335 ? 18.834 -7.288 -9.288 1.00 89.56 335 LEU A O 1
ATOM 2728 N N . LYS A 1 336 ? 16.849 -8.016 -8.504 1.00 89.62 336 LYS A N 1
ATOM 2729 C CA . LYS A 1 336 ? 16.871 -9.373 -9.064 1.00 89.62 336 LYS A CA 1
ATOM 2730 C C . LYS A 1 336 ? 16.040 -9.498 -10.335 1.00 89.62 336 LYS A C 1
ATOM 2732 O O . LYS A 1 336 ? 16.355 -10.320 -11.187 1.00 89.62 336 LYS A O 1
ATOM 2737 N N . HIS A 1 337 ? 14.977 -8.708 -10.484 1.00 88.19 337 HIS A N 1
ATOM 2738 C CA . HIS A 1 337 ? 14.099 -8.779 -11.652 1.00 88.19 337 HIS A CA 1
ATOM 2739 C C . HIS A 1 337 ? 13.807 -7.391 -12.218 1.00 88.19 337 HIS A C 1
ATOM 2741 O O . HIS A 1 337 ? 13.265 -6.539 -11.515 1.00 88.19 337 HIS A O 1
ATOM 2747 N N . LEU A 1 338 ? 14.079 -7.197 -13.506 1.00 92.56 338 LEU A N 1
ATOM 2748 C CA . LEU A 1 338 ? 13.752 -5.977 -14.237 1.00 92.56 338 LEU A CA 1
ATOM 2749 C C . LEU A 1 338 ? 12.819 -6.304 -15.401 1.00 92.56 338 LEU A C 1
ATOM 2751 O O . LEU A 1 338 ? 13.136 -7.140 -16.243 1.00 92.56 338 LEU A O 1
ATOM 2755 N N . LEU A 1 339 ? 11.676 -5.626 -15.463 1.00 87.12 339 LEU A N 1
ATOM 2756 C CA . LEU A 1 339 ? 10.779 -5.643 -16.611 1.00 87.12 339 LEU A CA 1
ATOM 2757 C C . LEU A 1 339 ? 10.668 -4.236 -17.187 1.00 87.12 339 LEU A C 1
ATOM 2759 O O . LEU A 1 339 ? 10.374 -3.303 -16.444 1.00 87.12 339 LEU A O 1
ATOM 2763 N N . VAL A 1 340 ? 10.842 -4.102 -18.500 1.00 90.56 340 VAL A N 1
ATOM 2764 C CA . VAL A 1 340 ? 10.576 -2.867 -19.245 1.00 90.56 340 VAL A CA 1
ATOM 2765 C C . VAL A 1 340 ? 9.595 -3.179 -20.365 1.00 90.56 340 VAL A C 1
ATOM 2767 O O . VAL A 1 340 ? 9.851 -4.023 -21.220 1.00 90.56 340 VAL A O 1
ATOM 2770 N N . GLU A 1 341 ? 8.445 -2.520 -20.344 1.00 79.38 341 GLU A N 1
ATOM 2771 C CA . GLU A 1 341 ? 7.343 -2.756 -21.261 1.00 79.38 341 GLU A CA 1
ATOM 2772 C C . GLU A 1 341 ? 6.868 -1.447 -21.893 1.00 79.38 341 GLU A C 1
ATOM 2774 O O . GLU A 1 341 ? 6.553 -0.499 -21.178 1.00 79.38 341 GLU A O 1
ATOM 2779 N N . LYS A 1 342 ? 6.757 -1.437 -23.229 1.00 71.50 342 LYS A N 1
ATOM 2780 C CA . LYS A 1 342 ? 6.181 -0.351 -24.043 1.00 71.50 342 LYS A CA 1
ATOM 2781 C C . LYS A 1 342 ? 6.794 1.022 -23.712 1.00 71.50 342 LYS A C 1
ATOM 2783 O O . LYS A 1 342 ? 6.234 1.795 -22.943 1.00 71.50 342 LYS A O 1
ATOM 2788 N N . THR A 1 343 ? 7.940 1.320 -24.319 1.00 81.12 343 THR A N 1
ATOM 2789 C CA . THR A 1 343 ? 8.707 2.571 -24.152 1.00 81.12 343 THR A CA 1
ATOM 2790 C C . THR A 1 343 ? 9.248 3.061 -25.503 1.00 81.12 343 THR A C 1
ATOM 2792 O O . THR A 1 343 ? 9.332 2.280 -26.455 1.00 81.12 343 THR A O 1
ATOM 2795 N N . ASP A 1 344 ? 9.616 4.339 -25.577 1.00 82.81 344 ASP A N 1
ATOM 2796 C CA . ASP A 1 344 ? 10.325 5.003 -26.680 1.00 82.81 344 ASP A CA 1
ATOM 2797 C C . ASP A 1 344 ? 11.863 4.941 -26.548 1.00 82.81 344 ASP A C 1
ATOM 2799 O O . ASP A 1 344 ? 12.577 5.569 -27.328 1.00 82.81 344 ASP A O 1
ATOM 2803 N N . LEU A 1 345 ? 12.382 4.167 -25.588 1.00 91.94 345 LEU A N 1
ATOM 2804 C CA . LEU A 1 345 ? 13.816 3.954 -25.395 1.00 91.94 345 LEU A CA 1
ATOM 2805 C C . LEU A 1 345 ? 14.488 3.392 -26.660 1.00 91.94 345 LEU A C 1
ATOM 2807 O O . LEU A 1 345 ? 14.106 2.327 -27.151 1.00 91.94 345 LEU A O 1
ATOM 2811 N N . VAL A 1 346 ? 15.525 4.084 -27.143 1.00 90.88 346 VAL A N 1
ATOM 2812 C CA . VAL A 1 346 ? 16.303 3.715 -28.340 1.00 90.88 346 VAL A CA 1
ATOM 2813 C C . VAL A 1 346 ? 17.674 3.153 -27.962 1.00 90.88 346 VAL A C 1
ATOM 2815 O O . VAL A 1 346 ? 18.067 2.103 -28.470 1.00 90.88 346 VAL A O 1
ATOM 2818 N N . SER A 1 347 ? 18.397 3.850 -27.079 1.00 91.81 347 SER A N 1
ATOM 2819 C CA . SER A 1 347 ? 19.740 3.507 -26.597 1.00 91.81 347 SER A CA 1
ATOM 2820 C C . SER A 1 347 ? 19.695 3.169 -25.113 1.00 91.81 347 SER A C 1
ATOM 2822 O O . SER A 1 347 ? 19.276 3.997 -24.302 1.00 91.81 347 SER A O 1
ATOM 2824 N N . TRP A 1 348 ? 20.147 1.972 -24.753 1.00 93.25 348 TRP A N 1
ATOM 2825 C CA . TRP A 1 348 ? 20.302 1.565 -23.363 1.00 93.25 348 TRP A CA 1
ATOM 2826 C C . TRP A 1 348 ? 21.787 1.322 -23.086 1.00 93.25 348 TRP A C 1
ATOM 2828 O O . TRP A 1 348 ? 22.387 0.408 -23.640 1.00 93.25 348 TRP A O 1
ATOM 2838 N N . GLU A 1 349 ? 22.389 2.167 -22.251 1.00 89.62 349 GLU A N 1
ATOM 2839 C CA . GLU A 1 349 ? 23.836 2.201 -22.004 1.00 89.62 349 GLU A CA 1
ATOM 2840 C C . GLU A 1 349 ? 24.111 1.671 -20.590 1.00 89.62 349 GLU A C 1
ATOM 2842 O O . GLU A 1 349 ? 24.311 2.431 -19.648 1.00 89.62 349 GLU A O 1
ATOM 2847 N N . ALA A 1 350 ? 24.037 0.347 -20.416 1.00 89.00 350 ALA A N 1
ATOM 2848 C CA . ALA A 1 350 ? 24.216 -0.311 -19.121 1.00 89.00 350 ALA A CA 1
ATOM 2849 C C . ALA A 1 350 ? 25.424 -1.256 -19.090 1.00 89.00 350 ALA A C 1
ATOM 2851 O O . ALA A 1 350 ? 25.765 -1.914 -20.072 1.00 89.00 350 ALA A O 1
ATOM 2852 N N . THR A 1 351 ? 26.023 -1.361 -17.905 1.00 87.00 351 THR A N 1
ATOM 2853 C CA . THR A 1 351 ? 27.152 -2.251 -17.585 1.00 87.00 351 THR A CA 1
ATOM 2854 C C . THR A 1 351 ? 26.840 -3.095 -16.351 1.00 87.00 351 THR A C 1
ATOM 2856 O O . THR A 1 351 ? 25.896 -2.795 -15.616 1.00 87.00 351 THR A O 1
ATOM 2859 N N . SER A 1 352 ? 27.644 -4.122 -16.087 1.00 82.69 352 SER A N 1
ATOM 2860 C CA . SER A 1 352 ? 27.467 -5.041 -14.955 1.00 82.69 352 SER A CA 1
ATOM 2861 C C . SER A 1 352 ? 27.428 -4.338 -13.591 1.00 82.69 352 SER A C 1
ATOM 2863 O O . SER A 1 352 ? 26.646 -4.713 -12.717 1.00 82.69 352 SER A O 1
ATOM 2865 N N . ASN A 1 353 ? 28.176 -3.242 -13.435 1.00 86.44 353 ASN A N 1
ATOM 2866 C CA . ASN A 1 353 ? 28.208 -2.430 -12.212 1.00 86.44 353 ASN A CA 1
ATOM 2867 C C . ASN A 1 353 ? 26.882 -1.716 -11.897 1.00 86.44 353 ASN A C 1
ATOM 2869 O O . ASN A 1 353 ? 26.667 -1.294 -10.759 1.00 86.44 353 ASN A O 1
ATOM 2873 N N . HIS A 1 354 ? 26.000 -1.563 -12.886 1.00 90.19 354 HIS A N 1
ATOM 2874 C CA . HIS A 1 354 ? 24.699 -0.922 -12.705 1.00 90.19 354 HIS A CA 1
ATOM 2875 C C . HIS A 1 354 ? 23.642 -1.864 -12.118 1.00 90.19 354 HIS A C 1
ATOM 2877 O O . HIS A 1 354 ? 22.667 -1.384 -11.547 1.00 90.19 354 HIS A O 1
ATOM 2883 N N . PHE A 1 355 ? 23.810 -3.183 -12.268 1.00 90.75 355 PHE A N 1
ATOM 2884 C CA . PHE A 1 355 ? 22.817 -4.192 -11.885 1.00 90.75 355 PHE A CA 1
ATOM 2885 C C . PHE A 1 355 ? 23.482 -5.459 -11.304 1.00 90.75 355 PHE A C 1
ATOM 2887 O O . PHE A 1 355 ? 23.333 -6.551 -11.852 1.00 90.75 355 PHE A O 1
ATOM 2894 N N . PRO A 1 356 ? 24.213 -5.360 -10.181 1.00 88.50 356 PRO A N 1
ATOM 2895 C CA . PRO A 1 356 ? 25.115 -6.425 -9.722 1.00 88.50 356 PRO A CA 1
ATOM 2896 C C . PRO A 1 356 ? 24.422 -7.743 -9.321 1.00 88.50 356 PRO A C 1
ATOM 2898 O O . PRO A 1 356 ? 25.064 -8.794 -9.309 1.00 88.50 356 PRO A O 1
ATOM 2901 N N . CYS A 1 357 ? 23.130 -7.709 -8.979 1.00 90.31 357 CYS A N 1
ATOM 2902 C CA . CYS A 1 357 ? 22.361 -8.873 -8.514 1.00 90.31 357 CYS A CA 1
ATOM 2903 C C . CYS A 1 357 ? 21.218 -9.284 -9.458 1.00 90.31 357 CYS A C 1
ATOM 2905 O O . CYS A 1 357 ? 20.320 -10.014 -9.033 1.00 90.31 357 CYS A O 1
ATOM 2907 N N . LEU A 1 358 ? 21.210 -8.793 -10.701 1.00 91.69 358 LEU A N 1
ATOM 2908 C CA . LEU A 1 358 ? 20.106 -9.030 -11.626 1.00 91.69 358 LEU A CA 1
ATOM 2909 C C . LEU A 1 358 ? 20.070 -10.484 -12.091 1.00 91.69 358 LEU A C 1
ATOM 2911 O O . LEU A 1 358 ? 20.994 -10.962 -12.732 1.00 91.69 358 LEU A O 1
ATOM 2915 N N . GLU A 1 359 ? 18.956 -11.162 -11.822 1.00 91.25 359 GLU A N 1
ATOM 2916 C CA . GLU A 1 359 ? 18.731 -12.556 -12.204 1.00 91.25 359 GLU A CA 1
ATOM 2917 C C . GLU A 1 359 ? 17.889 -12.679 -13.478 1.00 91.25 359 GLU A C 1
ATOM 2919 O O . GLU A 1 359 ? 18.122 -13.570 -14.294 1.00 91.25 359 GLU A O 1
ATOM 2924 N N . HIS A 1 360 ? 16.906 -11.793 -13.670 1.00 90.06 360 HIS A N 1
ATOM 2925 C CA . HIS A 1 360 ? 15.964 -11.883 -14.785 1.00 90.06 360 HIS A CA 1
ATOM 2926 C C . HIS A 1 360 ? 15.678 -10.518 -15.416 1.00 90.06 360 HIS A C 1
ATOM 2928 O O . HIS A 1 360 ? 15.222 -9.591 -14.739 1.00 90.06 360 HIS A O 1
ATOM 2934 N N . LEU A 1 361 ? 15.857 -10.431 -16.734 1.00 92.94 361 LEU A N 1
ATOM 2935 C CA . LEU A 1 361 ? 15.512 -9.270 -17.549 1.00 92.94 361 LEU A CA 1
ATOM 2936 C C . LEU A 1 361 ? 14.369 -9.616 -18.507 1.00 92.94 361 LEU A C 1
ATOM 2938 O O . LEU A 1 361 ? 14.452 -10.587 -19.251 1.00 92.94 361 LEU A O 1
ATOM 2942 N N . VAL A 1 362 ? 13.309 -8.810 -18.519 1.00 89.62 362 VAL A N 1
ATOM 2943 C CA . VAL A 1 362 ? 12.158 -8.987 -19.411 1.00 89.62 362 VAL A CA 1
ATOM 2944 C C . VAL A 1 362 ? 11.879 -7.692 -20.169 1.00 89.62 362 VAL A C 1
ATOM 2946 O O . VAL A 1 362 ? 11.511 -6.683 -19.576 1.00 89.62 362 VAL A O 1
ATOM 2949 N N . LEU A 1 363 ? 11.987 -7.727 -21.492 1.00 91.56 363 LEU A N 1
ATOM 2950 C CA . LEU A 1 363 ? 11.655 -6.621 -22.384 1.00 91.56 363 LEU A CA 1
ATOM 2951 C C . LEU A 1 363 ? 10.389 -6.965 -23.168 1.00 91.56 363 LEU A C 1
ATOM 2953 O O . LEU A 1 363 ? 10.316 -8.016 -23.806 1.00 91.56 363 LEU A O 1
ATOM 2957 N N . LYS A 1 364 ? 9.375 -6.098 -23.126 1.00 82.19 364 LYS A N 1
ATOM 2958 C CA . LYS A 1 364 ? 8.102 -6.314 -23.828 1.00 82.19 364 LYS A CA 1
ATOM 2959 C C . LYS A 1 364 ? 7.716 -5.115 -24.676 1.00 82.19 364 LYS A C 1
ATOM 2961 O O . LYS A 1 364 ? 7.635 -3.996 -24.187 1.00 82.19 364 LYS A O 1
ATOM 2966 N N . SER A 1 365 ? 7.398 -5.335 -25.945 1.00 77.06 365 SER A N 1
ATOM 2967 C CA . SER A 1 365 ? 6.933 -4.281 -26.854 1.00 77.06 365 SER A CA 1
ATOM 2968 C C . SER A 1 365 ? 7.875 -3.061 -26.912 1.00 77.06 365 SER A C 1
ATOM 2970 O O . SER A 1 365 ? 7.425 -1.937 -27.128 1.00 77.06 365 SER A O 1
ATOM 2972 N N . CYS A 1 366 ? 9.184 -3.267 -26.722 1.00 85.94 366 CYS A N 1
ATOM 2973 C CA . CYS A 1 366 ? 10.222 -2.245 -26.875 1.00 85.94 366 CYS A CA 1
ATOM 2974 C C . CYS A 1 366 ? 10.567 -2.107 -28.366 1.00 85.94 366 CYS A C 1
ATOM 2976 O O . CYS A 1 366 ? 11.498 -2.737 -28.866 1.00 85.94 366 CYS A O 1
ATOM 2978 N N . LYS A 1 367 ? 9.745 -1.349 -29.098 1.00 83.56 367 LYS A N 1
ATOM 2979 C CA . LYS A 1 367 ? 9.771 -1.275 -30.572 1.00 83.56 367 LYS A CA 1
ATOM 2980 C C . LYS A 1 367 ? 10.950 -0.486 -31.143 1.00 83.56 367 LYS A C 1
ATOM 2982 O O . LYS A 1 367 ? 11.323 -0.733 -32.284 1.00 83.56 367 LYS A O 1
ATOM 2987 N N . TYR A 1 368 ? 11.521 0.425 -30.359 1.00 86.81 368 TYR A N 1
ATOM 2988 C CA . TYR A 1 368 ? 12.578 1.339 -30.802 1.00 86.81 368 TYR A CA 1
ATOM 2989 C C . TYR A 1 368 ? 13.968 0.990 -30.267 1.00 86.81 368 TYR A C 1
ATOM 2991 O O . TYR A 1 368 ? 14.959 1.539 -30.748 1.00 86.81 368 TYR A O 1
ATOM 2999 N N . LEU A 1 369 ? 14.048 0.076 -29.295 1.00 91.81 369 LEU A N 1
ATOM 3000 C CA . LEU A 1 369 ? 15.305 -0.307 -28.664 1.00 91.81 369 LEU A CA 1
ATOM 3001 C C . LEU A 1 369 ? 16.233 -0.915 -29.715 1.00 91.81 369 LEU A C 1
ATOM 3003 O O . LEU A 1 369 ? 15.849 -1.873 -30.378 1.00 91.81 369 LEU A O 1
ATOM 3007 N N . LYS A 1 370 ? 17.438 -0.376 -29.890 1.00 90.50 370 LYS A N 1
ATOM 3008 C CA . LYS A 1 370 ? 18.354 -0.873 -30.924 1.00 90.50 370 LYS A CA 1
ATOM 3009 C C . LYS A 1 370 ? 18.997 -2.195 -30.536 1.00 90.50 370 LYS A C 1
ATOM 3011 O O . LYS A 1 370 ? 19.017 -3.107 -31.354 1.00 90.50 370 LYS A O 1
ATOM 3016 N N . GLU A 1 371 ? 19.461 -2.308 -29.303 1.00 91.06 371 GLU A N 1
ATOM 3017 C CA . GLU A 1 371 ? 20.215 -3.459 -28.815 1.00 91.06 371 GLU A CA 1
ATOM 3018 C C . GLU A 1 371 ? 19.994 -3.667 -27.315 1.00 91.06 371 GLU A C 1
ATOM 3020 O O . GLU A 1 371 ? 19.575 -2.754 -26.599 1.00 91.06 371 GLU A O 1
ATOM 3025 N N . VAL A 1 372 ? 20.255 -4.887 -26.849 1.00 90.00 372 VAL A N 1
ATOM 3026 C CA . VAL A 1 372 ? 20.378 -5.175 -25.419 1.00 90.00 372 VAL A CA 1
ATOM 3027 C C . VAL A 1 372 ? 21.825 -4.852 -25.018 1.00 90.00 372 VAL A C 1
ATOM 3029 O O . VAL A 1 372 ? 22.739 -5.326 -25.694 1.00 90.00 372 VAL A O 1
ATOM 3032 N N . PRO A 1 373 ? 22.069 -4.061 -23.955 1.00 87.06 373 PRO A N 1
ATOM 3033 C CA . PRO A 1 373 ? 23.420 -3.643 -23.594 1.00 87.06 373 PRO A CA 1
ATOM 3034 C C . PRO A 1 373 ? 24.325 -4.847 -23.321 1.00 87.06 373 PRO A C 1
ATOM 3036 O O . PRO A 1 373 ? 24.043 -5.644 -22.424 1.00 87.06 373 PRO A O 1
ATOM 3039 N N . TYR A 1 374 ? 25.446 -4.952 -24.042 1.00 81.31 374 TYR A N 1
ATOM 3040 C CA . TYR A 1 374 ? 26.386 -6.067 -23.879 1.00 81.31 374 TYR A CA 1
ATOM 3041 C C . TYR A 1 374 ? 26.911 -6.177 -22.442 1.00 81.31 374 TYR A C 1
ATOM 3043 O O . TYR A 1 374 ? 27.041 -7.276 -21.913 1.00 81.31 374 TYR A O 1
ATOM 3051 N N . GLY A 1 375 ? 27.123 -5.052 -21.753 1.00 81.75 375 GLY A N 1
ATOM 3052 C CA . GLY A 1 375 ? 27.617 -5.049 -20.375 1.00 81.75 375 GLY A CA 1
ATOM 3053 C C . GLY A 1 375 ? 26.682 -5.717 -19.352 1.00 81.75 375 GLY A C 1
ATOM 3054 O O . GLY A 1 375 ? 27.133 -6.052 -18.262 1.00 81.75 375 GLY A O 1
ATOM 3055 N N . ILE A 1 376 ? 25.405 -5.961 -19.681 1.00 82.94 376 ILE A N 1
ATOM 3056 C CA . ILE A 1 376 ? 24.484 -6.750 -18.839 1.00 82.94 376 ILE A CA 1
ATOM 3057 C C . ILE A 1 376 ? 24.830 -8.247 -18.883 1.00 82.94 376 ILE A C 1
ATOM 3059 O O . ILE A 1 376 ? 24.560 -8.967 -17.926 1.00 82.94 376 ILE A O 1
ATOM 3063 N N . THR A 1 377 ? 25.470 -8.722 -19.953 1.00 75.12 377 THR A N 1
ATOM 3064 C CA . THR A 1 377 ? 25.868 -10.135 -20.103 1.00 75.12 377 THR A CA 1
ATOM 3065 C C . THR A 1 377 ? 27.003 -10.537 -19.164 1.00 75.12 377 THR A C 1
ATOM 3067 O O . THR A 1 377 ? 27.134 -11.705 -18.818 1.00 75.12 377 THR A O 1
ATOM 3070 N N . GLU A 1 378 ? 27.775 -9.562 -18.681 1.00 82.81 378 GLU A N 1
ATOM 3071 C CA . GLU A 1 378 ? 28.854 -9.762 -17.709 1.00 82.81 378 GLU A CA 1
ATOM 3072 C C . GLU A 1 378 ? 28.338 -9.923 -16.263 1.00 82.81 378 GLU A C 1
ATOM 3074 O O . GLU A 1 378 ? 29.123 -10.117 -15.333 1.00 82.81 378 GLU A O 1
ATOM 3079 N N . ILE A 1 379 ? 27.023 -9.829 -16.037 1.00 84.56 379 ILE A N 1
ATOM 3080 C CA . ILE A 1 379 ? 26.416 -10.005 -14.714 1.00 84.56 379 ILE A CA 1
ATOM 3081 C C . ILE A 1 379 ? 26.369 -11.499 -14.379 1.00 84.56 379 ILE A C 1
ATOM 3083 O O . ILE A 1 379 ? 25.566 -12.254 -14.920 1.00 84.56 379 ILE A O 1
ATOM 3087 N N . SER A 1 380 ? 27.180 -11.920 -13.411 1.00 83.88 380 SER A N 1
ATOM 3088 C CA . SER A 1 380 ? 27.309 -13.330 -13.008 1.00 83.88 380 SER A CA 1
ATOM 3089 C C . SER A 1 380 ? 26.036 -13.958 -12.429 1.00 83.88 380 SER A C 1
ATOM 3091 O O . SER A 1 380 ? 25.911 -15.180 -12.393 1.00 83.88 380 SER A O 1
ATOM 3093 N N . THR A 1 381 ? 25.097 -13.139 -11.948 1.00 88.31 381 THR A N 1
ATOM 3094 C CA . THR A 1 381 ? 23.824 -13.597 -11.372 1.00 88.31 381 THR A CA 1
ATOM 3095 C C . THR A 1 381 ? 22.710 -13.754 -12.405 1.00 88.31 381 THR A C 1
ATOM 3097 O O . THR A 1 381 ? 21.665 -14.316 -12.067 1.00 88.31 381 THR A O 1
ATOM 3100 N N . LEU A 1 382 ? 22.926 -13.307 -13.649 1.00 89.25 382 LEU A N 1
ATOM 3101 C CA . LEU A 1 382 ? 21.904 -13.277 -14.688 1.00 89.25 382 LEU A CA 1
ATOM 3102 C C . LEU A 1 382 ? 21.605 -14.686 -15.205 1.00 89.25 382 LEU A C 1
ATOM 3104 O O . LEU A 1 382 ? 22.478 -15.390 -15.704 1.00 89.25 382 LEU A O 1
ATOM 3108 N N . LYS A 1 383 ? 20.339 -15.088 -15.085 1.00 88.81 383 LYS A N 1
ATOM 3109 C CA . LYS A 1 383 ? 19.840 -16.423 -15.444 1.00 88.81 383 LYS A CA 1
ATOM 3110 C C . LYS A 1 383 ? 18.977 -16.402 -16.694 1.00 88.81 383 LYS A C 1
ATOM 3112 O O . LYS A 1 383 ? 18.960 -17.386 -17.426 1.00 88.81 383 LYS A O 1
ATOM 3117 N N . ARG A 1 384 ? 18.236 -15.311 -16.937 1.00 88.75 384 ARG A N 1
ATOM 3118 C CA . ARG A 1 384 ? 17.322 -15.227 -18.085 1.00 88.75 384 ARG A CA 1
ATOM 3119 C C . ARG A 1 384 ? 17.185 -13.829 -18.673 1.00 88.75 384 ARG A C 1
ATOM 3121 O O . ARG A 1 384 ? 17.013 -12.855 -17.936 1.00 88.75 384 ARG A O 1
ATOM 3128 N N . ILE A 1 385 ? 17.113 -13.772 -20.001 1.00 91.50 385 ILE A N 1
ATOM 3129 C CA . ILE A 1 385 ? 16.657 -12.616 -20.774 1.00 91.50 385 ILE A CA 1
ATOM 3130 C C . ILE A 1 385 ? 15.432 -13.030 -21.600 1.00 91.50 385 ILE A C 1
ATOM 3132 O O . ILE A 1 385 ? 15.494 -13.967 -22.389 1.00 91.50 385 ILE A O 1
ATOM 3136 N N . GLU A 1 386 ? 14.309 -12.328 -21.448 1.00 89.44 386 GLU A N 1
ATOM 3137 C CA . GLU A 1 386 ? 13.109 -12.546 -22.258 1.00 89.44 386 GLU A CA 1
ATOM 3138 C C . GLU A 1 386 ? 12.772 -11.316 -23.107 1.00 89.44 386 GLU A C 1
ATOM 3140 O O . GLU A 1 386 ? 12.582 -10.226 -22.570 1.00 89.44 386 GLU A O 1
ATOM 3145 N N . LEU A 1 387 ? 12.624 -11.490 -24.420 1.00 90.31 387 LEU A N 1
ATOM 3146 C CA . LEU A 1 387 ? 12.153 -10.455 -25.342 1.00 90.31 387 LEU A CA 1
ATOM 3147 C C . LEU A 1 387 ? 10.798 -10.859 -25.919 1.00 90.31 387 LEU A C 1
ATOM 3149 O O . LEU A 1 387 ? 10.666 -11.897 -26.562 1.00 90.31 387 LEU A O 1
ATOM 3153 N N . HIS A 1 388 ? 9.794 -10.003 -25.752 1.00 84.19 388 HIS A N 1
ATOM 3154 C CA . HIS A 1 388 ? 8.450 -10.213 -26.286 1.00 84.19 388 HIS A CA 1
ATOM 3155 C C . HIS A 1 388 ? 8.098 -9.055 -27.212 1.00 84.19 388 HIS A C 1
ATOM 3157 O O . HIS A 1 388 ? 7.980 -7.924 -26.751 1.00 84.19 388 HIS A O 1
ATOM 3163 N N . ASN A 1 389 ? 7.902 -9.302 -28.509 1.00 80.12 389 ASN A N 1
ATOM 3164 C CA . ASN A 1 389 ? 7.469 -8.264 -29.460 1.00 80.12 389 ASN A CA 1
ATOM 3165 C C . ASN A 1 389 ? 8.376 -6.996 -29.513 1.00 80.12 389 ASN A C 1
ATOM 3167 O O . ASN A 1 389 ? 7.915 -5.883 -29.788 1.00 80.12 389 ASN A O 1
ATOM 3171 N N . CYS A 1 390 ? 9.673 -7.148 -29.242 1.00 84.69 390 CYS A N 1
ATOM 3172 C CA . CYS A 1 390 ? 10.670 -6.076 -29.367 1.00 84.69 390 CYS A CA 1
ATOM 3173 C C . CYS A 1 390 ? 11.087 -5.840 -30.834 1.00 84.69 390 CYS A C 1
ATOM 3175 O O . CYS A 1 390 ? 10.656 -6.574 -31.730 1.00 84.69 390 CYS A O 1
ATOM 3177 N N . SER A 1 391 ? 11.896 -4.804 -31.079 1.00 86.75 391 SER A N 1
ATOM 3178 C CA . SER A 1 391 ? 12.505 -4.537 -32.392 1.00 86.75 391 SER A CA 1
ATOM 3179 C C . SER A 1 391 ? 13.332 -5.730 -32.892 1.00 86.75 391 SER A C 1
ATOM 3181 O O . SER A 1 391 ? 13.836 -6.532 -32.102 1.00 86.75 391 SER A O 1
ATOM 3183 N N . GLU A 1 392 ? 13.501 -5.840 -34.209 1.00 83.69 392 GLU A N 1
ATOM 3184 C CA . GLU A 1 392 ? 14.303 -6.920 -34.792 1.00 83.69 392 GLU A CA 1
ATOM 3185 C C . GLU A 1 392 ? 15.787 -6.791 -34.432 1.00 83.69 392 GLU A C 1
ATOM 3187 O O . GLU A 1 392 ? 16.442 -7.780 -34.121 1.00 83.69 392 GLU A O 1
ATOM 3192 N N . SER A 1 393 ? 16.299 -5.561 -34.357 1.00 85.81 393 SER A N 1
ATOM 3193 C CA . SER A 1 393 ? 17.676 -5.297 -33.942 1.00 85.81 393 SER A CA 1
ATOM 3194 C C . SER A 1 393 ? 17.941 -5.733 -32.495 1.00 85.81 393 SER A C 1
ATOM 3196 O O . SER A 1 393 ? 18.964 -6.361 -32.229 1.00 85.81 393 SER A O 1
ATOM 3198 N N . ALA A 1 394 ? 16.997 -5.503 -31.571 1.00 87.00 394 ALA A N 1
ATOM 3199 C CA . ALA A 1 394 ? 17.136 -5.953 -30.186 1.00 87.00 394 ALA A CA 1
ATOM 3200 C C . ALA A 1 394 ? 17.081 -7.481 -30.075 1.00 87.00 394 ALA A C 1
ATOM 3202 O O . ALA A 1 394 ? 17.800 -8.053 -29.260 1.00 87.00 394 ALA A O 1
ATOM 3203 N N . LYS A 1 395 ? 16.263 -8.149 -30.903 1.00 86.44 395 LYS A N 1
ATOM 3204 C CA . LYS A 1 395 ? 16.234 -9.619 -30.968 1.00 86.44 395 LYS A CA 1
ATOM 3205 C C . LYS A 1 395 ? 17.564 -10.182 -31.456 1.00 86.44 395 LYS A C 1
ATOM 3207 O O . LYS A 1 395 ? 18.093 -11.067 -30.797 1.00 86.44 395 LYS A O 1
ATOM 3212 N N . ILE A 1 396 ? 18.107 -9.641 -32.550 1.00 84.69 396 ILE A N 1
ATOM 3213 C CA . ILE A 1 396 ? 19.404 -10.059 -33.106 1.00 84.69 396 ILE A CA 1
ATOM 3214 C C . ILE A 1 396 ? 20.509 -9.859 -32.065 1.00 84.69 396 ILE A C 1
ATOM 3216 O O . ILE A 1 396 ? 21.280 -10.775 -31.794 1.00 84.69 396 ILE A O 1
ATOM 3220 N N . SER A 1 397 ? 20.545 -8.686 -31.429 1.00 89.19 397 SER A N 1
ATOM 3221 C CA . SER A 1 397 ? 21.484 -8.386 -30.345 1.00 89.19 397 SER A CA 1
ATOM 3222 C C . SER A 1 397 ? 21.373 -9.393 -29.194 1.00 89.19 397 SER A C 1
ATOM 3224 O O . SER A 1 397 ? 22.400 -9.881 -28.734 1.00 89.19 397 SER A O 1
ATOM 3226 N N . ALA A 1 398 ? 20.157 -9.762 -28.775 1.00 85.06 398 ALA A N 1
ATOM 3227 C CA . ALA A 1 398 ? 19.949 -10.740 -27.710 1.00 85.06 398 ALA A CA 1
ATOM 3228 C C . ALA A 1 398 ? 20.371 -12.166 -28.107 1.00 85.06 398 ALA A C 1
ATOM 3230 O O . ALA A 1 398 ? 20.924 -12.882 -27.278 1.00 85.06 398 ALA A O 1
ATOM 3231 N N . THR A 1 399 ? 20.141 -12.587 -29.358 1.00 82.56 399 THR A N 1
ATOM 3232 C CA . THR A 1 399 ? 20.564 -13.915 -29.843 1.00 82.56 399 THR A CA 1
ATOM 3233 C C . THR A 1 399 ? 22.071 -14.055 -30.004 1.00 82.56 399 THR A C 1
ATOM 3235 O O . THR A 1 399 ? 22.579 -15.165 -29.915 1.00 82.56 399 THR A O 1
ATOM 3238 N N . SER A 1 400 ? 22.786 -12.951 -30.226 1.00 81.31 400 SER A N 1
ATOM 3239 C CA . SER A 1 400 ? 24.249 -12.950 -30.353 1.00 81.31 400 SER A CA 1
ATOM 3240 C C . SER A 1 400 ? 24.977 -13.117 -29.010 1.00 81.31 400 SER A C 1
ATOM 3242 O O . SER A 1 400 ? 26.205 -13.139 -28.981 1.00 81.31 400 SER A O 1
ATOM 3244 N N . ILE A 1 401 ? 24.247 -13.197 -27.892 1.00 79.44 401 ILE A N 1
ATOM 3245 C CA . ILE A 1 401 ? 24.809 -13.391 -26.554 1.00 79.44 401 ILE A CA 1
ATOM 3246 C C . ILE A 1 401 ? 25.031 -14.893 -26.329 1.00 79.44 401 ILE A C 1
ATOM 3248 O O . ILE A 1 401 ? 24.118 -15.619 -25.941 1.00 79.44 401 ILE A O 1
ATOM 3252 N N . GLU A 1 402 ? 26.255 -15.361 -26.561 1.00 65.31 402 GLU A N 1
ATOM 3253 C CA . GLU A 1 402 ? 26.659 -16.754 -26.336 1.00 65.31 402 GLU A CA 1
ATOM 3254 C C . GLU A 1 402 ? 27.221 -16.935 -24.915 1.00 65.31 402 GLU A C 1
ATOM 3256 O O . GLU A 1 402 ? 28.430 -16.897 -24.692 1.00 65.31 402 GLU A O 1
ATOM 3261 N N . VAL A 1 403 ? 26.339 -17.119 -23.927 1.00 72.62 403 VAL A N 1
ATOM 3262 C CA . VAL A 1 403 ? 26.725 -17.428 -22.536 1.00 72.62 403 VAL A CA 1
ATOM 3263 C C . VAL A 1 403 ? 26.062 -18.739 -22.110 1.00 72.62 403 VAL A C 1
ATOM 3265 O O . VAL A 1 403 ? 24.842 -18.802 -21.996 1.00 72.62 403 VAL A O 1
ATOM 3268 N N . GLU A 1 404 ? 26.859 -19.785 -21.848 1.00 63.69 404 GLU A N 1
ATOM 3269 C CA . GLU A 1 404 ? 26.388 -21.168 -21.600 1.00 63.69 404 GLU A CA 1
ATOM 3270 C C . GLU A 1 404 ? 25.354 -21.314 -20.464 1.00 63.69 404 GLU A C 1
ATOM 3272 O O . GLU A 1 404 ? 24.579 -22.268 -20.458 1.00 63.69 404 GLU A O 1
ATOM 3277 N N . SER A 1 405 ? 25.318 -20.390 -19.499 1.00 71.25 405 SER A N 1
ATOM 3278 C CA . SER A 1 405 ? 24.403 -20.423 -18.347 1.00 71.25 405 SER A CA 1
ATOM 3279 C C . SER A 1 405 ? 23.177 -19.508 -18.471 1.00 71.25 405 SER A C 1
ATOM 3281 O O . SER A 1 405 ? 22.392 -19.432 -17.524 1.00 71.25 405 SER A O 1
ATOM 3283 N N . LEU A 1 406 ? 23.023 -18.787 -19.586 1.00 82.06 406 LEU A N 1
ATOM 3284 C CA . LEU A 1 406 ? 21.992 -17.767 -19.771 1.00 82.06 406 LEU A CA 1
ATOM 3285 C C . LEU A 1 406 ? 20.861 -18.268 -20.679 1.00 82.06 406 LEU A C 1
ATOM 3287 O O . LEU A 1 406 ? 21.079 -18.604 -21.838 1.00 82.06 406 LEU A O 1
ATOM 3291 N N . ASP A 1 407 ? 19.629 -18.262 -20.172 1.00 84.94 407 ASP A N 1
ATOM 3292 C CA . ASP A 1 407 ? 18.440 -18.611 -20.954 1.00 84.94 407 ASP A CA 1
ATOM 3293 C C . ASP A 1 407 ? 17.913 -17.377 -21.713 1.00 84.94 407 ASP A C 1
ATOM 3295 O O . ASP A 1 407 ? 17.461 -16.406 -21.098 1.00 84.94 407 ASP A O 1
ATOM 3299 N N . VAL A 1 408 ? 17.972 -17.390 -23.049 1.00 85.44 408 VAL A N 1
ATOM 3300 C CA . VAL A 1 408 ? 17.459 -16.304 -23.904 1.00 85.44 408 VAL A CA 1
ATOM 3301 C C . VAL A 1 408 ? 16.171 -16.752 -24.591 1.00 85.44 408 VAL A C 1
ATOM 3303 O O . VAL A 1 408 ? 16.174 -17.611 -25.471 1.00 85.44 408 VAL A O 1
ATOM 3306 N N . VAL A 1 409 ? 15.049 -16.136 -24.215 1.00 84.00 409 VAL A N 1
ATOM 3307 C CA . VAL A 1 409 ? 13.716 -16.473 -24.731 1.00 84.00 409 VAL A CA 1
ATOM 3308 C C . VAL A 1 409 ? 13.183 -15.335 -25.591 1.00 84.00 409 VAL A C 1
ATOM 3310 O O . VAL A 1 409 ? 12.956 -14.229 -25.103 1.00 84.00 409 VAL A O 1
ATOM 3313 N N . ILE A 1 410 ? 12.894 -15.616 -26.859 1.00 82.31 410 ILE A N 1
ATOM 3314 C CA . ILE A 1 410 ? 12.288 -14.650 -27.782 1.00 82.31 410 ILE A CA 1
ATOM 3315 C C . ILE A 1 410 ? 10.880 -15.116 -28.141 1.00 82.31 410 ILE A C 1
ATOM 3317 O O . ILE A 1 410 ? 10.688 -16.224 -28.638 1.00 82.31 410 ILE A O 1
ATOM 3321 N N . LYS A 1 411 ? 9.883 -14.262 -27.890 1.00 77.56 411 LYS A N 1
ATOM 3322 C CA . LYS A 1 411 ? 8.483 -14.497 -28.256 1.00 77.56 411 LYS A CA 1
ATOM 3323 C C . LYS A 1 411 ? 7.983 -13.398 -29.186 1.00 77.56 411 LYS A C 1
ATOM 3325 O O . LYS A 1 411 ? 8.122 -12.202 -28.921 1.00 77.56 411 LYS A O 1
ATOM 3330 N N . SER A 1 412 ? 7.356 -13.808 -30.275 1.00 62.66 412 SER A N 1
ATOM 3331 C CA . SER A 1 412 ? 6.677 -12.932 -31.225 1.00 62.66 412 SER A CA 1
ATOM 3332 C C . SER A 1 412 ? 5.200 -13.299 -31.249 1.00 62.66 412 SER A C 1
ATOM 3334 O O . SER A 1 412 ? 4.842 -14.383 -31.698 1.00 62.66 412 SER A O 1
ATOM 3336 N N . ASP A 1 413 ? 4.338 -12.400 -30.773 1.00 51.81 413 ASP A N 1
ATOM 3337 C CA . ASP A 1 413 ? 2.894 -12.564 -30.936 1.00 51.81 413 ASP A CA 1
ATOM 3338 C C . ASP A 1 413 ? 2.495 -12.188 -32.366 1.00 51.81 413 ASP A C 1
ATOM 3340 O O . ASP A 1 413 ? 2.535 -11.021 -32.759 1.00 51.81 413 ASP A O 1
ATOM 3344 N N . SER A 1 414 ? 2.034 -13.177 -33.128 1.00 44.28 414 SER A N 1
ATOM 3345 C CA . SER A 1 414 ? 1.364 -13.010 -34.424 1.00 44.28 414 SER A CA 1
ATOM 3346 C C . SER A 1 414 ? -0.028 -12.351 -34.316 1.00 44.28 414 SER A C 1
ATOM 3348 O O . SER A 1 414 ? -0.662 -12.088 -35.332 1.00 44.28 414 SER A O 1
ATOM 3350 N N . ASN A 1 415 ? -0.495 -12.016 -33.104 1.00 41.97 415 ASN A N 1
ATOM 3351 C CA . ASN A 1 415 ? -1.853 -11.519 -32.823 1.00 41.97 415 ASN A CA 1
ATOM 3352 C C . ASN A 1 415 ? -1.979 -10.003 -32.582 1.00 41.97 415 ASN A C 1
ATOM 3354 O O . ASN A 1 415 ? -3.054 -9.501 -32.255 1.00 41.97 415 ASN A O 1
ATOM 3358 N N . ILE A 1 416 ? -0.908 -9.231 -32.762 1.00 43.34 416 ILE A N 1
ATOM 3359 C CA . ILE A 1 416 ? -0.906 -7.797 -32.414 1.00 43.34 416 ILE A CA 1
ATOM 3360 C C . ILE A 1 416 ? -1.736 -6.960 -33.393 1.00 43.34 416 ILE A C 1
ATOM 3362 O O . ILE A 1 416 ? -2.253 -5.907 -33.022 1.00 43.34 416 ILE A O 1
ATOM 3366 N N . HIS A 1 417 ? -1.912 -7.426 -34.631 1.00 40.84 417 HIS A N 1
ATOM 3367 C CA . HIS A 1 417 ? -2.798 -6.760 -35.587 1.00 40.84 417 HIS A CA 1
ATOM 3368 C C . HIS A 1 417 ? -4.273 -6.900 -35.192 1.00 40.84 417 HIS A C 1
ATOM 3370 O O . HIS A 1 417 ? -5.003 -5.920 -35.289 1.00 40.84 417 HIS A O 1
ATOM 3376 N N . TYR A 1 418 ? -4.686 -8.046 -34.640 1.00 36.91 418 TYR A N 1
ATOM 3377 C CA . TYR A 1 418 ? -6.057 -8.260 -34.168 1.00 36.91 418 TYR A CA 1
ATOM 3378 C C . TYR A 1 418 ? -6.426 -7.347 -32.994 1.00 36.91 418 TYR A C 1
ATOM 3380 O O . TYR A 1 418 ? -7.506 -6.771 -32.997 1.00 36.91 418 TYR A O 1
ATOM 3388 N N . LEU A 1 419 ? -5.524 -7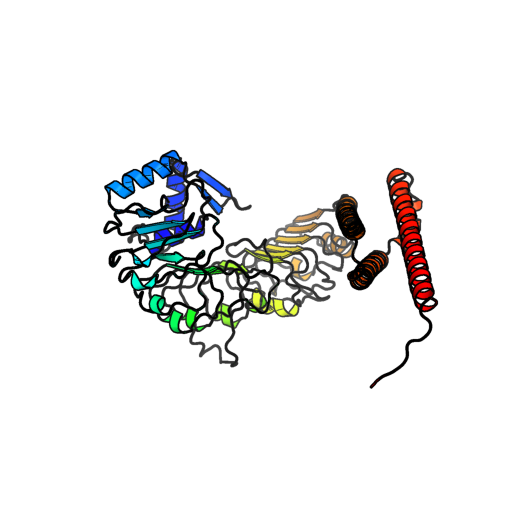.150 -32.024 1.00 36.84 419 LEU A N 1
ATOM 3389 C CA . LEU A 1 419 ? -5.786 -6.272 -30.874 1.00 36.84 419 LEU A CA 1
ATOM 3390 C C . LEU A 1 419 ? -5.845 -4.788 -31.265 1.00 36.84 419 LEU A C 1
ATOM 3392 O O . LEU A 1 419 ? -6.691 -4.061 -30.755 1.00 36.84 419 LEU A O 1
ATOM 3396 N N . LYS A 1 420 ? -5.002 -4.346 -32.211 1.00 41.97 420 LYS A N 1
ATOM 3397 C CA . LYS A 1 420 ? -5.058 -2.976 -32.751 1.00 41.97 420 LYS A CA 1
ATOM 3398 C C . LYS A 1 420 ? -6.322 -2.728 -33.580 1.00 41.97 420 LYS A C 1
ATOM 3400 O O . LYS A 1 420 ? -6.909 -1.659 -33.462 1.00 41.97 420 LYS A O 1
ATOM 3405 N N . LEU A 1 421 ? -6.755 -3.711 -34.374 1.00 38.06 421 LEU A N 1
ATOM 3406 C CA . LEU A 1 421 ? -8.019 -3.662 -35.116 1.00 38.06 421 LEU A CA 1
ATOM 3407 C C . LEU A 1 421 ? -9.231 -3.628 -34.177 1.00 38.06 421 LEU A C 1
ATOM 3409 O O . LEU A 1 421 ? -10.157 -2.867 -34.428 1.00 38.06 421 LEU A O 1
ATOM 3413 N N . PHE A 1 422 ? -9.204 -4.382 -33.075 1.00 39.34 422 PHE A N 1
ATOM 3414 C CA . PHE A 1 422 ? -10.301 -4.423 -32.104 1.00 39.34 422 PHE A CA 1
ATOM 3415 C C . PHE A 1 422 ? -10.430 -3.116 -31.302 1.00 39.34 422 PHE A C 1
ATOM 3417 O O . PHE A 1 422 ? -11.540 -2.625 -31.095 1.00 39.34 422 PHE A O 1
ATOM 3424 N N . ASP A 1 423 ? -9.306 -2.513 -30.891 1.00 41.78 423 ASP A N 1
ATOM 3425 C CA . ASP A 1 423 ? -9.304 -1.194 -30.240 1.00 41.78 423 ASP A CA 1
ATOM 3426 C C . ASP A 1 423 ? -9.737 -0.082 -31.206 1.00 41.78 423 ASP A C 1
ATOM 3428 O O . ASP A 1 423 ? -10.497 0.809 -30.820 1.00 41.78 423 ASP A O 1
ATOM 3432 N N . PHE A 1 424 ? -9.322 -0.156 -32.475 1.00 44.09 424 PHE A N 1
ATOM 3433 C CA . PHE A 1 424 ? -9.751 0.780 -33.515 1.00 44.09 424 PHE A CA 1
ATOM 3434 C C . PHE A 1 424 ? -11.255 0.656 -33.810 1.00 44.09 424 PHE A C 1
ATOM 3436 O O . PHE A 1 424 ? -11.970 1.655 -33.798 1.00 44.09 424 PHE A O 1
ATOM 3443 N N . GLU A 1 425 ? -11.772 -0.566 -33.976 1.00 40.66 425 GLU A N 1
ATOM 3444 C CA . GLU A 1 425 ? -13.203 -0.832 -34.175 1.00 40.66 425 GLU A CA 1
ATOM 3445 C C . GLU A 1 425 ? -14.047 -0.316 -32.996 1.00 40.66 425 GLU A C 1
ATOM 3447 O O . GLU A 1 425 ? -15.116 0.266 -33.192 1.00 40.66 425 GLU A O 1
ATOM 3452 N N . LYS A 1 426 ? -13.548 -0.463 -31.762 1.00 46.16 426 LYS A N 1
ATOM 3453 C CA . LYS A 1 426 ? -14.195 0.055 -30.550 1.00 46.16 426 LYS A CA 1
ATOM 3454 C C . LYS A 1 426 ? -14.211 1.587 -30.509 1.00 46.16 426 LYS A C 1
ATOM 3456 O O . LYS A 1 426 ? -15.235 2.168 -30.155 1.00 46.16 426 LYS A O 1
ATOM 3461 N N . GLN A 1 427 ? -13.117 2.247 -30.893 1.00 46.28 427 GLN A N 1
ATOM 3462 C CA . GLN A 1 427 ? -13.054 3.713 -30.953 1.00 46.28 427 GLN A CA 1
ATOM 3463 C C . GLN A 1 427 ? -13.974 4.285 -32.040 1.00 46.28 427 GLN A C 1
ATOM 3465 O O . GLN A 1 427 ? -14.696 5.246 -31.774 1.00 46.28 427 GLN A O 1
ATOM 3470 N N . VAL A 1 428 ? -14.028 3.654 -33.217 1.00 44.91 428 VAL A N 1
ATOM 3471 C CA . VAL A 1 428 ? -14.933 4.047 -34.310 1.00 44.91 428 VAL A CA 1
ATOM 3472 C C . VAL A 1 428 ? -16.401 3.862 -33.908 1.00 44.91 428 VAL A C 1
ATOM 3474 O O . VAL A 1 428 ? -17.204 4.776 -34.095 1.00 44.91 428 VAL A O 1
ATOM 3477 N N . LYS A 1 429 ? -16.765 2.734 -33.278 1.00 44.41 429 LYS A N 1
ATOM 3478 C CA . LYS A 1 429 ? -18.132 2.505 -32.765 1.00 44.41 429 LYS A CA 1
ATOM 3479 C C . LYS A 1 429 ? -18.537 3.520 -31.694 1.00 44.41 429 LYS A C 1
ATOM 3481 O O . LYS A 1 429 ? -19.668 3.997 -31.716 1.00 44.41 429 LYS A O 1
ATOM 3486 N N . ASN A 1 430 ? -17.621 3.888 -30.797 1.00 44.72 430 ASN A N 1
ATOM 3487 C CA . ASN A 1 430 ? -17.878 4.904 -29.776 1.00 44.72 430 ASN A CA 1
ATOM 3488 C C . ASN A 1 430 ? -18.056 6.305 -30.384 1.00 44.72 430 ASN A C 1
ATOM 3490 O O . ASN A 1 430 ? -18.955 7.035 -29.970 1.00 44.72 430 ASN A O 1
ATOM 3494 N N . GLY A 1 431 ? -17.252 6.667 -31.391 1.00 45.91 431 GLY A N 1
ATOM 3495 C CA . GLY A 1 431 ? -17.401 7.929 -32.124 1.00 45.91 431 GLY A CA 1
ATOM 3496 C C . GLY A 1 431 ? -18.725 8.018 -32.891 1.00 45.91 431 GLY A C 1
ATOM 3497 O O . GLY A 1 431 ? -19.412 9.035 -32.822 1.00 45.91 431 GLY A O 1
ATOM 3498 N N . LEU A 1 432 ? -19.134 6.929 -33.551 1.00 43.62 432 LEU A N 1
ATOM 3499 C CA . LEU A 1 432 ? -20.427 6.838 -34.239 1.00 43.62 432 LEU A CA 1
ATOM 3500 C C . LEU A 1 432 ? -21.612 6.909 -33.263 1.00 43.62 432 LEU A C 1
ATOM 3502 O O . LEU A 1 432 ? -22.599 7.577 -33.558 1.00 43.62 432 LEU A O 1
ATOM 3506 N N . ALA A 1 433 ? -21.517 6.278 -32.088 1.00 47.00 433 ALA A N 1
ATOM 3507 C CA . ALA A 1 433 ? -22.550 6.357 -31.053 1.00 47.00 433 ALA A CA 1
ATOM 3508 C C . ALA A 1 433 ? -22.712 7.784 -30.493 1.00 47.00 433 ALA A C 1
ATOM 3510 O O . ALA A 1 433 ? -23.839 8.241 -30.300 1.00 47.00 433 ALA A O 1
ATOM 3511 N N . LEU A 1 434 ? -21.603 8.506 -30.297 1.00 45.34 434 LEU A N 1
ATOM 3512 C CA . LEU A 1 434 ? -21.606 9.921 -29.909 1.00 45.34 434 LEU A CA 1
ATOM 3513 C C . LEU A 1 434 ? -22.257 10.798 -30.986 1.00 45.34 434 LEU A C 1
ATOM 3515 O O . LEU A 1 434 ? -23.149 11.580 -30.671 1.00 45.34 434 LEU A O 1
ATOM 3519 N N . LEU A 1 435 ? -21.911 10.612 -32.261 1.00 43.09 435 LEU A N 1
ATOM 3520 C CA . LEU A 1 435 ? -22.538 11.332 -33.378 1.00 43.09 435 LEU A CA 1
ATOM 3521 C C . LEU A 1 435 ? -24.049 11.074 -33.477 1.00 43.09 435 LEU A C 1
ATOM 3523 O O . LEU A 1 435 ? -24.819 12.020 -33.621 1.00 43.09 435 LEU A O 1
ATOM 3527 N N . ILE A 1 436 ? -24.491 9.821 -33.331 1.00 43.16 436 ILE A N 1
ATOM 3528 C CA . ILE A 1 436 ? -25.922 9.465 -33.312 1.00 43.16 436 ILE A CA 1
ATOM 3529 C C . ILE A 1 436 ? -26.638 10.110 -32.114 1.00 43.16 436 ILE A C 1
ATOM 3531 O O . ILE A 1 436 ? -27.780 10.551 -32.244 1.00 43.16 436 ILE A O 1
ATOM 3535 N N . SER A 1 437 ? -25.977 10.204 -30.954 1.00 44.16 437 SER A N 1
ATOM 3536 C CA . SER A 1 437 ? -26.545 10.865 -29.772 1.00 44.16 437 SER A CA 1
ATOM 3537 C C . SER A 1 437 ? -26.681 12.382 -29.946 1.00 44.16 437 SER A C 1
ATOM 3539 O O . SER A 1 437 ? -27.662 12.959 -29.489 1.00 44.16 437 SER A O 1
ATOM 3541 N N . VAL A 1 438 ? -25.752 13.004 -30.675 1.00 41.53 438 VAL A N 1
ATOM 3542 C CA . VAL A 1 438 ? -25.702 14.452 -30.918 1.00 41.53 438 VAL A CA 1
ATOM 3543 C C . VAL A 1 438 ? -26.686 14.883 -32.013 1.00 41.53 438 VAL A C 1
ATOM 3545 O O . VAL A 1 438 ? -27.360 15.897 -31.867 1.00 41.53 438 VAL A O 1
ATOM 3548 N N . VAL A 1 439 ? -26.857 14.088 -33.076 1.00 43.25 439 VAL A N 1
ATOM 3549 C CA . VAL A 1 439 ? -27.835 14.363 -34.154 1.00 43.25 439 VAL A CA 1
ATOM 3550 C C . VAL A 1 439 ? -29.290 14.305 -33.653 1.00 43.25 439 VAL A C 1
ATOM 3552 O O . VAL A 1 439 ? -30.169 14.946 -34.226 1.00 43.25 439 VAL A O 1
ATOM 3555 N N . ASN A 1 440 ? -29.552 13.603 -32.546 1.00 42.00 440 ASN A N 1
ATOM 3556 C CA . ASN A 1 440 ? -30.876 13.537 -31.920 1.00 42.00 440 ASN A CA 1
ATOM 3557 C C . ASN A 1 440 ? -31.218 14.742 -31.014 1.00 42.00 440 ASN A C 1
ATOM 3559 O O . ASN A 1 440 ? -32.331 14.795 -30.489 1.00 42.00 440 ASN A O 1
ATOM 3563 N N . ILE A 1 441 ? -30.321 15.722 -30.835 1.00 41.31 441 ILE A N 1
ATOM 3564 C CA . ILE A 1 441 ? -30.567 16.913 -30.004 1.00 41.31 441 ILE A CA 1
ATOM 3565 C C . ILE A 1 441 ? -30.954 18.096 -30.908 1.00 41.31 441 ILE A C 1
ATOM 3567 O O . ILE A 1 441 ? -30.153 18.636 -31.664 1.00 41.31 441 ILE A O 1
ATOM 3571 N N . HIS A 1 442 ? -32.224 18.506 -30.862 1.00 44.47 442 HIS A N 1
ATOM 3572 C CA . HIS A 1 442 ? -32.771 19.618 -31.654 1.00 44.47 442 HIS A CA 1
ATOM 3573 C C . HIS A 1 442 ? -32.566 20.988 -30.980 1.00 44.47 442 HIS A C 1
ATOM 3575 O O . HIS A 1 442 ? -33.529 21.629 -30.561 1.00 44.47 442 HIS A O 1
ATOM 3581 N N . SER A 1 443 ? -31.324 21.469 -30.879 1.00 42.94 443 SER A N 1
ATOM 3582 C CA . SER A 1 443 ? -31.050 22.816 -30.356 1.00 42.94 443 SER A CA 1
ATOM 3583 C C . SER A 1 443 ? -29.863 23.479 -31.058 1.00 42.94 443 SER A C 1
ATOM 3585 O O . SER A 1 443 ? -28.729 23.017 -31.007 1.00 42.94 443 SER A O 1
ATOM 3587 N N . THR A 1 444 ? -30.122 24.609 -31.714 1.00 46.66 444 THR A N 1
ATOM 3588 C CA . THR A 1 444 ? -29.196 25.348 -32.591 1.00 46.66 444 THR A CA 1
ATOM 3589 C C . THR A 1 444 ? -28.030 26.044 -31.876 1.00 46.66 444 THR A C 1
ATOM 3591 O O . THR A 1 444 ? -27.217 26.684 -32.540 1.00 46.66 444 THR A O 1
ATOM 3594 N N . ARG A 1 445 ? -27.902 25.927 -30.546 1.00 43.66 445 ARG A N 1
ATOM 3595 C CA . ARG A 1 445 ? -26.840 26.597 -29.771 1.00 43.66 445 ARG A CA 1
ATOM 3596 C C . ARG A 1 445 ? -25.582 25.746 -29.542 1.00 43.66 445 ARG A C 1
ATOM 3598 O O . ARG A 1 445 ? -24.568 26.303 -29.150 1.00 43.66 445 ARG A O 1
ATOM 3605 N N . GLU A 1 446 ? -25.626 24.450 -29.853 1.00 50.09 446 GLU A N 1
ATOM 3606 C CA . GLU A 1 446 ? -24.511 23.500 -29.660 1.00 50.09 446 GLU A CA 1
ATOM 3607 C C . GLU A 1 446 ? -23.708 23.233 -30.950 1.00 50.09 446 GLU A C 1
ATOM 3609 O O . GLU A 1 446 ? -22.668 22.584 -30.927 1.00 50.09 446 GLU A O 1
ATOM 3614 N N . VAL A 1 447 ? -24.147 23.756 -32.102 1.00 42.88 447 VAL A N 1
ATOM 3615 C CA . VAL A 1 447 ? -23.596 23.376 -33.417 1.00 42.88 447 VAL A CA 1
ATOM 3616 C C . VAL A 1 447 ? -22.127 23.789 -33.601 1.00 42.88 447 VAL A C 1
ATOM 3618 O O . VAL A 1 447 ? -21.380 23.044 -34.227 1.00 42.88 447 VAL A O 1
ATOM 3621 N N . SER A 1 448 ? -21.665 24.921 -33.049 1.00 43.38 448 SER A N 1
ATOM 3622 C CA . SER A 1 448 ? -20.254 25.327 -33.205 1.00 43.38 448 SER A CA 1
ATOM 3623 C C . SER A 1 448 ? -19.297 24.491 -32.355 1.00 43.38 448 SER A C 1
ATOM 3625 O O . SER A 1 448 ? -18.228 24.130 -32.838 1.00 43.38 448 SER A O 1
ATOM 3627 N N . GLU A 1 449 ? -19.692 24.136 -31.129 1.00 46.03 449 GLU A N 1
ATOM 3628 C CA . GLU A 1 449 ? -18.917 23.236 -30.261 1.00 46.03 449 GLU A CA 1
ATOM 3629 C C . GLU A 1 449 ? -18.885 21.816 -30.841 1.00 46.03 449 GLU A C 1
ATOM 3631 O O . GLU A 1 449 ? -17.851 21.151 -30.818 1.00 46.03 449 GLU A O 1
ATOM 3636 N N . ILE A 1 450 ? -19.989 21.377 -31.455 1.00 44.62 450 ILE A N 1
ATOM 3637 C CA . ILE A 1 450 ? -20.063 20.099 -32.171 1.00 44.62 450 ILE A CA 1
ATOM 3638 C C . ILE A 1 450 ? -19.133 20.100 -33.395 1.00 44.62 450 ILE A C 1
ATOM 3640 O O . ILE A 1 450 ? -18.401 19.133 -33.604 1.00 44.62 450 ILE A O 1
ATOM 3644 N N . VAL A 1 451 ? -19.108 21.177 -34.188 1.00 44.00 451 VAL A N 1
ATOM 3645 C CA . VAL A 1 451 ? -18.204 21.307 -35.348 1.00 44.00 451 VAL A CA 1
ATOM 3646 C C . VAL A 1 451 ? -16.735 21.312 -34.914 1.00 44.00 451 VAL A C 1
ATOM 3648 O O . VAL A 1 451 ? -15.905 20.669 -35.558 1.00 44.00 451 VAL A O 1
ATOM 3651 N N . GLU A 1 452 ? -16.410 21.965 -33.798 1.00 49.78 452 GLU A N 1
ATOM 3652 C CA . GLU A 1 452 ? -15.054 21.985 -33.243 1.00 49.78 452 GLU A CA 1
ATOM 3653 C C . GLU A 1 452 ? -14.622 20.600 -32.733 1.00 49.78 452 GLU A C 1
ATOM 3655 O O . GLU A 1 452 ? -13.514 20.145 -33.030 1.00 49.78 452 GLU A O 1
ATOM 3660 N N . GLN A 1 453 ? -15.510 19.865 -32.054 1.00 46.06 453 GLN A N 1
ATOM 3661 C CA . GLN A 1 453 ? -15.223 18.498 -31.612 1.00 46.06 453 GLN A CA 1
ATOM 3662 C C . GLN A 1 453 ? -15.099 17.505 -32.775 1.00 46.06 453 GLN A C 1
ATOM 3664 O O . GLN A 1 453 ? -14.206 16.655 -32.750 1.00 46.06 453 GLN A O 1
ATOM 3669 N N . ILE A 1 454 ? -15.925 17.628 -33.819 1.00 44.41 454 ILE A N 1
ATOM 3670 C CA . ILE A 1 454 ? -15.797 16.820 -35.043 1.00 44.41 454 ILE A CA 1
ATOM 3671 C C . ILE A 1 454 ? -14.466 17.123 -35.744 1.00 44.41 454 ILE A C 1
ATOM 3673 O O . ILE A 1 454 ? -13.772 16.191 -36.152 1.00 44.41 454 ILE A O 1
ATOM 3677 N N . GLY A 1 455 ? -14.055 18.394 -35.813 1.00 44.25 455 GLY A N 1
ATOM 3678 C CA . GLY A 1 455 ? -12.747 18.794 -36.341 1.00 44.25 455 GLY A CA 1
ATOM 3679 C C . GLY A 1 455 ? -11.575 18.226 -35.532 1.00 44.25 455 GLY A C 1
ATOM 3680 O O . GLY A 1 455 ? -10.611 17.716 -36.100 1.00 44.25 455 GLY A O 1
ATOM 3681 N N . LEU A 1 456 ? -11.672 18.222 -34.199 1.00 48.16 456 LEU A N 1
ATOM 3682 C CA . LEU A 1 456 ? -10.660 17.633 -33.313 1.00 48.16 456 LEU A CA 1
ATOM 3683 C C . LEU A 1 456 ? -10.560 16.108 -33.458 1.00 48.16 456 LEU A C 1
ATOM 3685 O O . LEU A 1 456 ? -9.461 15.556 -33.377 1.00 48.16 456 LEU A O 1
ATOM 3689 N N . ILE A 1 457 ? -11.685 15.423 -33.678 1.00 45.00 457 ILE A N 1
ATOM 3690 C CA . ILE A 1 457 ? -11.721 13.978 -33.940 1.00 45.00 457 ILE A CA 1
ATOM 3691 C C . ILE A 1 457 ? -11.142 13.671 -35.328 1.00 45.00 457 ILE A C 1
ATOM 3693 O O . ILE A 1 457 ? -10.319 12.764 -35.440 1.00 45.00 457 ILE A O 1
ATOM 3697 N N . GLY A 1 458 ? -11.492 14.459 -36.351 1.00 41.69 458 GLY A N 1
ATOM 3698 C CA . GLY A 1 458 ? -10.924 14.360 -37.700 1.00 41.69 458 GLY A CA 1
ATOM 3699 C C . GLY A 1 458 ? -9.403 14.525 -37.707 1.00 41.69 458 GLY A C 1
ATOM 3700 O O . GLY A 1 458 ? -8.697 13.674 -38.241 1.00 41.69 458 GLY A O 1
ATOM 3701 N N . ASN A 1 459 ? -8.886 15.530 -36.997 1.00 46.19 459 ASN A N 1
ATOM 3702 C CA . ASN A 1 459 ? -7.446 15.777 -36.877 1.00 46.19 459 ASN A CA 1
ATOM 3703 C C . ASN A 1 459 ? -6.712 14.674 -36.097 1.00 46.19 459 ASN A C 1
ATOM 3705 O O . ASN A 1 459 ? -5.570 14.345 -36.409 1.00 46.19 459 ASN A O 1
ATOM 3709 N N . LYS A 1 460 ? -7.348 14.076 -35.078 1.00 44.28 460 LYS A N 1
ATOM 3710 C CA . LYS A 1 460 ? -6.785 12.916 -34.363 1.00 44.28 460 LYS A CA 1
ATOM 3711 C C . LYS A 1 460 ? -6.752 11.664 -35.241 1.00 44.28 460 LYS A C 1
ATOM 3713 O O . LYS A 1 460 ? -5.808 10.889 -35.128 1.00 44.28 460 LYS A O 1
ATOM 3718 N N . LEU A 1 461 ? -7.750 11.482 -36.106 1.00 41.72 461 LEU A N 1
ATOM 3719 C CA . LEU A 1 461 ? -7.812 10.395 -37.085 1.00 41.72 461 LEU A CA 1
ATOM 3720 C C . LEU A 1 461 ? -6.769 10.559 -38.196 1.00 41.72 461 LEU A C 1
ATOM 3722 O O . LEU A 1 461 ? -6.060 9.599 -38.478 1.00 41.72 461 LEU A O 1
ATOM 3726 N N . GLU A 1 462 ? -6.616 11.754 -38.773 1.00 41.12 462 GLU A N 1
ATOM 3727 C CA . GLU A 1 462 ? -5.558 12.040 -39.759 1.00 41.12 462 GLU A CA 1
ATOM 3728 C C . GLU A 1 462 ? -4.167 11.852 -39.152 1.00 41.12 462 GLU A C 1
ATOM 3730 O O . GLU A 1 462 ? -3.344 11.136 -39.715 1.00 41.12 462 GLU A O 1
ATOM 3735 N N . LYS A 1 463 ? -3.935 12.367 -37.939 1.00 46.00 463 LYS A N 1
ATOM 3736 C CA . LYS A 1 463 ? -2.663 12.173 -37.235 1.00 46.00 463 LYS A CA 1
ATOM 3737 C C . LYS A 1 463 ? -2.373 10.697 -36.942 1.00 46.00 463 LYS A C 1
ATOM 3739 O O . LYS A 1 463 ? -1.234 10.265 -37.063 1.00 46.00 463 LYS A O 1
ATOM 3744 N N . PHE A 1 464 ? -3.392 9.910 -36.594 1.00 39.88 464 PHE A N 1
ATOM 3745 C CA . PHE A 1 464 ? -3.255 8.467 -36.382 1.00 39.88 464 PHE A CA 1
ATOM 3746 C C . PHE A 1 464 ? -2.945 7.709 -37.683 1.00 39.88 464 PHE A C 1
ATOM 3748 O O . PHE A 1 464 ? -2.145 6.774 -37.660 1.00 39.88 464 PHE A O 1
ATOM 3755 N N . LEU A 1 465 ? -3.549 8.102 -38.810 1.00 38.56 465 LEU A N 1
ATOM 3756 C CA . LEU A 1 465 ? -3.305 7.511 -40.132 1.00 38.56 465 LEU A CA 1
ATOM 3757 C C . LEU A 1 465 ? -1.905 7.850 -40.670 1.00 38.56 465 LEU A C 1
ATOM 3759 O O . LEU A 1 465 ? -1.240 6.964 -41.208 1.00 38.56 465 LEU A O 1
ATOM 3763 N N . ASP A 1 466 ? -1.437 9.079 -40.450 1.00 43.22 466 ASP A N 1
ATOM 3764 C CA . ASP A 1 466 ? -0.080 9.513 -40.800 1.00 43.22 466 ASP A CA 1
ATOM 3765 C C . ASP A 1 466 ? 0.984 8.848 -39.908 1.00 43.22 466 ASP A C 1
ATOM 3767 O O . ASP A 1 466 ? 2.006 8.375 -40.400 1.00 43.22 466 ASP A O 1
ATOM 3771 N N . GLU A 1 467 ? 0.744 8.735 -38.594 1.00 40.19 467 GLU A N 1
ATOM 3772 C CA . GLU A 1 467 ? 1.683 8.108 -37.644 1.00 40.19 467 GLU A CA 1
ATOM 3773 C C . GLU A 1 467 ? 1.825 6.585 -37.826 1.00 40.19 467 GLU A C 1
ATOM 3775 O O . GLU A 1 467 ? 2.785 5.988 -37.332 1.00 40.19 467 GLU A O 1
ATOM 3780 N N . THR A 1 468 ? 0.877 5.934 -38.506 1.00 39.34 468 THR A N 1
ATOM 3781 C CA . THR A 1 468 ? 0.883 4.477 -38.721 1.00 39.34 468 THR A CA 1
ATOM 3782 C C . THR A 1 468 ? 1.410 4.042 -40.090 1.00 39.34 468 THR A C 1
ATOM 3784 O O . THR A 1 468 ? 1.536 2.836 -40.304 1.00 39.34 468 THR A O 1
ATOM 3787 N N . ASP A 1 469 ? 1.744 4.980 -40.987 1.00 38.06 469 ASP A N 1
ATOM 3788 C CA . ASP A 1 469 ? 2.254 4.732 -42.352 1.00 38.06 469 ASP A CA 1
ATOM 3789 C C . ASP A 1 469 ? 1.367 3.766 -43.182 1.00 38.06 469 ASP A C 1
ATOM 3791 O O . ASP A 1 469 ? 1.797 3.093 -44.124 1.00 38.06 469 ASP A O 1
ATOM 3795 N N . LEU A 1 470 ? 0.080 3.691 -42.819 1.00 38.75 470 LEU A N 1
ATOM 3796 C CA . LEU A 1 470 ? -0.902 2.723 -43.327 1.00 38.75 470 LEU A CA 1
ATOM 3797 C C . LEU A 1 470 ? -1.191 2.916 -44.824 1.00 38.75 470 LEU A C 1
ATOM 3799 O O . LEU A 1 470 ? -1.558 1.965 -45.513 1.00 38.75 470 LEU A O 1
ATOM 3803 N N . TYR A 1 471 ? -0.989 4.137 -45.326 1.00 36.34 471 TYR A N 1
ATOM 3804 C CA . TYR A 1 471 ? -1.153 4.492 -46.735 1.00 36.34 471 TYR A CA 1
ATOM 3805 C C . TYR A 1 471 ? 0.007 3.979 -47.606 1.00 36.34 471 TYR A C 1
ATOM 3807 O O . TYR A 1 471 ? -0.213 3.542 -48.733 1.00 36.34 471 TYR A O 1
ATOM 3815 N N . ASN A 1 472 ? 1.232 3.969 -47.067 1.00 38.16 472 ASN A N 1
ATOM 3816 C CA . ASN A 1 472 ? 2.447 3.591 -47.796 1.00 38.16 472 ASN A CA 1
ATOM 3817 C C . ASN A 1 472 ? 2.746 2.083 -47.719 1.00 38.16 472 ASN A C 1
ATOM 3819 O O . ASN A 1 472 ? 3.355 1.529 -48.627 1.00 38.16 472 ASN A O 1
ATOM 3823 N N . SER A 1 473 ? 2.248 1.384 -46.692 1.00 42.38 473 SER A N 1
ATOM 3824 C CA . SER A 1 473 ? 2.335 -0.084 -46.568 1.00 42.38 473 SER A CA 1
ATOM 3825 C C . SER A 1 473 ? 1.262 -0.842 -47.382 1.00 42.38 473 SER A C 1
ATOM 3827 O O . SER A 1 473 ? 1.185 -2.073 -47.329 1.00 42.38 473 SER A O 1
ATOM 3829 N N . TRP A 1 474 ? 0.430 -0.130 -48.152 1.00 40.03 474 TRP A N 1
ATOM 3830 C CA . TRP A 1 474 ? -0.664 -0.702 -48.945 1.00 40.03 474 TRP A CA 1
ATOM 3831 C C . TRP A 1 474 ? -0.174 -1.609 -50.089 1.00 40.03 474 TRP A C 1
ATOM 3833 O O . TRP A 1 474 ? -0.764 -2.666 -50.317 1.00 40.03 474 TRP A O 1
ATOM 3843 N N . GLU A 1 475 ? 0.937 -1.272 -50.756 1.00 37.19 475 GLU A N 1
ATOM 3844 C CA . GLU A 1 475 ? 1.495 -2.109 -51.835 1.00 37.19 475 GLU A CA 1
ATOM 3845 C C . GLU A 1 475 ? 2.045 -3.456 -51.325 1.00 37.19 475 GLU A C 1
ATOM 3847 O O . GLU A 1 475 ? 1.866 -4.477 -51.994 1.00 37.19 475 GLU A O 1
ATOM 3852 N N . ASP A 1 476 ? 2.604 -3.503 -50.111 1.00 41.28 476 ASP A N 1
ATOM 3853 C CA . ASP A 1 476 ? 3.106 -4.743 -49.493 1.00 41.28 476 ASP A CA 1
ATOM 3854 C C . ASP A 1 476 ? 1.971 -5.672 -49.020 1.00 41.28 476 ASP A C 1
ATOM 3856 O O . ASP A 1 476 ? 2.068 -6.899 -49.119 1.00 41.28 476 ASP A O 1
ATOM 3860 N N . LEU A 1 477 ? 0.850 -5.099 -48.563 1.00 39.34 477 LEU A N 1
ATOM 3861 C CA . LEU A 1 477 ? -0.368 -5.827 -48.180 1.00 39.34 477 LEU A CA 1
ATOM 3862 C C . LEU A 1 477 ? -1.163 -6.344 -49.394 1.00 39.34 477 LEU A C 1
ATOM 3864 O O . LEU A 1 477 ? -1.817 -7.386 -49.305 1.00 39.34 477 LEU A O 1
ATOM 3868 N N . CYS A 1 478 ? -1.101 -5.655 -50.539 1.00 37.16 478 CYS A N 1
ATOM 3869 C CA . CYS A 1 478 ? -1.826 -6.023 -51.760 1.00 37.16 478 CYS A CA 1
ATOM 3870 C C . CYS A 1 478 ? -1.313 -7.298 -52.452 1.00 37.16 478 CYS A C 1
ATOM 3872 O O . CYS A 1 478 ? -2.087 -7.942 -53.165 1.00 37.16 478 CYS A O 1
ATOM 3874 N N . ASN A 1 479 ? -0.054 -7.686 -52.231 1.00 41.84 479 ASN A N 1
ATOM 3875 C CA . ASN A 1 479 ? 0.598 -8.781 -52.958 1.00 41.84 479 ASN A CA 1
ATOM 3876 C C . ASN A 1 479 ? 0.412 -10.175 -52.326 1.00 41.84 479 ASN A C 1
ATOM 3878 O O . ASN A 1 479 ? 0.863 -11.170 -52.895 1.00 41.84 479 ASN A O 1
ATOM 3882 N N . ASN A 1 480 ? -0.271 -10.282 -51.177 1.00 39.16 480 ASN A N 1
ATOM 3883 C CA . ASN A 1 480 ? -0.412 -11.540 -50.439 1.00 39.16 480 ASN A CA 1
ATOM 3884 C C . ASN A 1 480 ? -1.850 -12.100 -50.507 1.00 39.16 480 ASN A C 1
ATOM 3886 O O . ASN A 1 480 ? -2.783 -11.581 -49.892 1.00 39.16 480 ASN A O 1
ATOM 3890 N N . LEU A 1 481 ? -2.034 -13.182 -51.273 1.00 38.19 481 LEU A N 1
ATOM 3891 C CA . LEU A 1 481 ? -3.340 -13.753 -51.658 1.00 38.19 481 LEU A CA 1
ATOM 3892 C C . LEU A 1 481 ? -4.178 -14.330 -50.492 1.00 38.19 481 LEU A C 1
ATOM 3894 O O . LEU A 1 481 ? -5.357 -14.617 -50.683 1.00 38.19 481 LEU A O 1
ATOM 3898 N N . SER A 1 482 ? -3.624 -14.474 -49.283 1.00 40.28 482 SER A N 1
ATOM 3899 C CA . SER A 1 482 ? -4.308 -15.069 -48.120 1.00 40.28 482 SER A CA 1
ATOM 3900 C C . SER A 1 482 ? -5.225 -14.119 -47.328 1.00 40.28 482 SER A C 1
ATOM 3902 O O . SER A 1 482 ? -5.839 -14.552 -46.357 1.00 40.28 482 SER A O 1
ATOM 3904 N N . PHE A 1 483 ? -5.338 -12.840 -47.712 1.00 39.88 483 PHE A N 1
ATOM 3905 C CA . PHE A 1 483 ? -5.996 -11.787 -46.911 1.00 39.88 483 PHE A CA 1
ATOM 3906 C C . PHE A 1 483 ? -7.198 -11.098 -47.594 1.00 39.88 483 PHE A C 1
ATOM 3908 O O . PHE A 1 483 ? -7.536 -9.956 -47.278 1.00 39.88 483 PHE A O 1
ATOM 3915 N N . LEU A 1 484 ? -7.885 -11.789 -48.510 1.00 35.50 484 LEU A N 1
ATOM 3916 C CA . LEU A 1 484 ? -9.016 -11.245 -49.281 1.00 35.50 484 LEU A CA 1
ATOM 3917 C C . LEU A 1 484 ? -10.154 -10.619 -48.427 1.00 35.50 484 LEU A C 1
ATOM 3919 O O . LEU A 1 484 ? -10.578 -9.515 -48.766 1.00 35.50 484 LEU A O 1
ATOM 3923 N N . PRO A 1 485 ? -10.594 -11.208 -47.290 1.00 36.50 485 PRO A N 1
ATOM 3924 C CA . PRO A 1 485 ? -11.686 -10.639 -46.486 1.00 36.50 485 PRO A CA 1
ATOM 3925 C C . PRO A 1 485 ? -11.288 -9.363 -45.728 1.00 36.50 485 PRO A C 1
ATOM 3927 O O . PRO A 1 485 ? -12.080 -8.434 -45.590 1.00 36.50 485 PRO A O 1
ATOM 3930 N N . ALA A 1 486 ? -10.036 -9.285 -45.263 1.00 34.69 486 ALA A N 1
ATOM 3931 C CA . ALA A 1 486 ? -9.503 -8.095 -44.598 1.00 34.69 486 ALA A CA 1
ATOM 3932 C C . ALA A 1 486 ? -9.318 -6.938 -45.594 1.00 34.69 486 ALA A C 1
ATOM 3934 O O . ALA A 1 486 ? -9.571 -5.782 -45.258 1.00 34.69 486 ALA A O 1
ATOM 3935 N N . ARG A 1 487 ? -8.952 -7.254 -46.845 1.00 39.25 487 ARG A N 1
ATOM 3936 C CA . ARG A 1 487 ? -8.848 -6.282 -47.942 1.00 39.25 487 ARG A CA 1
ATOM 3937 C C . ARG A 1 487 ? -10.196 -5.641 -48.274 1.00 39.25 487 ARG A C 1
ATOM 3939 O O . ARG A 1 487 ? -10.254 -4.442 -48.529 1.00 39.25 487 ARG A O 1
ATOM 3946 N N . GLU A 1 488 ? -11.269 -6.428 -48.261 1.00 41.78 488 GLU A N 1
ATOM 3947 C CA . GLU A 1 488 ? -12.633 -5.939 -48.494 1.00 41.78 488 GLU A CA 1
ATOM 3948 C C . GLU A 1 488 ? -13.151 -5.100 -47.319 1.00 41.78 488 GLU A C 1
ATOM 3950 O O . GLU A 1 488 ? -13.739 -4.047 -47.549 1.00 41.78 488 GLU A O 1
ATOM 3955 N N . ALA A 1 489 ? -12.847 -5.485 -46.075 1.00 40.06 489 ALA A N 1
ATOM 3956 C CA . ALA A 1 489 ? -13.211 -4.711 -44.887 1.00 40.06 489 ALA A CA 1
ATOM 3957 C C . ALA A 1 489 ? -12.496 -3.349 -44.816 1.00 40.06 489 ALA A C 1
ATOM 3959 O O . ALA A 1 489 ? -13.124 -2.341 -44.500 1.00 40.06 489 ALA A O 1
ATOM 3960 N N . VAL A 1 490 ? -11.201 -3.294 -45.153 1.00 39.50 490 VAL A N 1
ATOM 3961 C CA . VAL A 1 490 ? -10.427 -2.039 -45.195 1.00 39.50 490 VAL A CA 1
ATOM 3962 C C . VAL A 1 490 ? -10.866 -1.153 -46.364 1.00 39.50 490 VAL A C 1
ATOM 3964 O O . VAL A 1 490 ? -10.991 0.057 -46.189 1.00 39.50 490 VAL A O 1
ATOM 3967 N N . ARG A 1 491 ? -11.181 -1.731 -47.534 1.00 41.56 491 ARG A N 1
ATOM 3968 C CA . ARG A 1 491 ? -11.761 -0.981 -48.661 1.00 41.56 491 ARG A CA 1
ATOM 3969 C C . ARG A 1 491 ? -13.133 -0.401 -48.303 1.00 41.56 491 ARG A C 1
ATOM 3971 O O . ARG A 1 491 ? -13.352 0.778 -48.546 1.00 41.56 491 ARG A O 1
ATOM 3978 N N . ALA A 1 492 ? -14.005 -1.178 -47.661 1.00 44.38 492 ALA A N 1
ATOM 3979 C CA . ALA A 1 492 ? -15.304 -0.701 -47.187 1.00 44.38 492 ALA A CA 1
ATOM 3980 C C . ALA A 1 492 ? -15.167 0.402 -46.121 1.00 44.38 492 ALA A C 1
ATOM 3982 O O . ALA A 1 492 ? -15.951 1.344 -46.107 1.00 44.38 492 ALA A O 1
ATOM 3983 N N . LEU A 1 493 ? -14.147 0.327 -45.257 1.00 42.56 493 LEU A N 1
ATOM 3984 C CA . LEU A 1 493 ? -13.810 1.372 -44.282 1.00 42.56 493 LEU A CA 1
ATOM 3985 C C . LEU A 1 493 ? -13.279 2.653 -44.940 1.00 42.56 493 LEU A C 1
ATOM 3987 O O . LEU A 1 493 ? -13.631 3.743 -44.498 1.00 42.56 493 LEU A O 1
ATOM 3991 N N . LEU A 1 494 ? -12.465 2.543 -45.993 1.00 42.34 494 LEU A N 1
ATOM 3992 C CA . LEU A 1 494 ? -11.975 3.689 -46.768 1.00 42.34 494 LEU A CA 1
ATOM 3993 C C . LEU A 1 494 ? -13.094 4.336 -47.593 1.00 42.34 494 LEU A C 1
ATOM 3995 O O . LEU A 1 494 ? -13.193 5.558 -47.623 1.00 42.34 494 LEU A O 1
ATOM 3999 N N . GLU A 1 495 ? -13.977 3.541 -48.196 1.00 46.06 495 GLU A N 1
ATOM 4000 C CA . GLU A 1 495 ? -15.175 4.026 -48.893 1.00 46.06 495 GLU A CA 1
ATOM 4001 C C . GLU A 1 495 ? -16.166 4.679 -47.918 1.00 46.06 495 GLU A C 1
ATOM 4003 O O . GLU A 1 495 ? -16.710 5.741 -48.214 1.00 46.06 495 GLU A O 1
ATOM 4008 N N . ALA A 1 496 ? -16.346 4.113 -46.720 1.00 44.62 496 ALA A N 1
ATOM 4009 C CA . ALA A 1 496 ? -17.153 4.714 -45.660 1.00 44.62 496 ALA A CA 1
ATOM 4010 C C . ALA A 1 496 ? -16.521 6.002 -45.105 1.00 44.62 496 ALA A C 1
ATOM 4012 O O . ALA A 1 496 ? -17.239 6.958 -44.831 1.00 44.62 496 ALA A O 1
ATOM 4013 N N . SER A 1 497 ? -15.191 6.056 -44.977 1.00 44.50 497 SER A N 1
ATOM 4014 C CA . SER A 1 497 ? -14.430 7.251 -44.583 1.00 44.50 497 SER A CA 1
ATOM 4015 C C . SER A 1 497 ? -14.542 8.364 -45.627 1.00 44.50 497 SER A C 1
ATOM 4017 O O . SER A 1 497 ? -14.802 9.516 -45.282 1.00 44.50 497 SER A O 1
ATOM 4019 N N . GLN A 1 498 ? -14.439 8.019 -46.913 1.00 44.44 498 GLN A N 1
ATOM 4020 C CA . GLN A 1 498 ? -14.627 8.964 -48.009 1.00 44.44 498 GLN A CA 1
ATOM 4021 C C . GLN A 1 498 ? -16.079 9.458 -48.065 1.00 44.44 498 GLN A C 1
ATOM 4023 O O . GLN A 1 498 ? -16.304 10.662 -48.124 1.00 44.44 498 GLN A O 1
ATOM 4028 N N . GLY A 1 499 ? -17.060 8.562 -47.914 1.00 44.06 499 GLY A N 1
ATOM 4029 C CA . GLY A 1 499 ? -18.473 8.932 -47.802 1.00 44.06 499 GLY A CA 1
ATOM 4030 C C . GLY A 1 499 ? -18.778 9.798 -46.573 1.00 44.06 499 GLY A C 1
ATOM 4031 O O . GLY A 1 499 ? -19.627 10.683 -46.635 1.00 44.06 499 GLY A O 1
ATOM 4032 N N . PHE A 1 500 ? -18.054 9.605 -45.469 1.00 43.41 500 PHE A N 1
ATOM 4033 C CA . PHE A 1 500 ? -18.141 10.439 -44.270 1.00 43.41 500 PHE A CA 1
ATOM 4034 C C . PHE A 1 500 ? -17.510 11.825 -44.487 1.00 43.41 500 PHE A C 1
ATOM 4036 O O . PHE A 1 500 ? -18.082 12.830 -44.069 1.00 43.41 500 PHE A O 1
ATOM 4043 N N . LYS A 1 501 ? -16.383 11.900 -45.208 1.00 44.25 501 LYS A N 1
ATOM 4044 C CA . LYS A 1 501 ? -15.746 13.157 -45.639 1.00 44.25 501 LYS A CA 1
ATOM 4045 C C . LYS A 1 501 ? -16.655 13.943 -46.588 1.00 44.25 501 LYS A C 1
ATOM 4047 O O . LYS A 1 501 ? -16.822 15.149 -46.419 1.00 44.25 501 LYS A O 1
ATOM 4052 N N . ASP A 1 502 ? -17.314 13.254 -47.514 1.00 46.28 502 ASP A N 1
ATOM 4053 C CA . ASP A 1 502 ? -18.283 13.842 -48.439 1.00 46.28 502 ASP A CA 1
ATOM 4054 C C . ASP A 1 502 ? -19.553 14.304 -47.708 1.00 46.28 502 ASP A C 1
ATOM 4056 O O . ASP A 1 502 ? -20.066 15.384 -47.997 1.00 46.28 502 ASP A O 1
ATOM 4060 N N . ALA A 1 503 ? -20.021 13.558 -46.701 1.00 41.72 503 ALA A N 1
ATOM 4061 C CA . ALA A 1 503 ? -21.143 13.957 -45.852 1.00 41.72 503 ALA A CA 1
ATOM 4062 C C . ALA A 1 503 ? -20.815 15.187 -44.989 1.00 41.72 503 ALA A C 1
ATOM 4064 O O . ALA A 1 503 ? -21.639 16.095 -44.893 1.00 41.72 503 ALA A O 1
ATOM 4065 N N . ILE A 1 504 ? -19.613 15.267 -44.408 1.00 44.53 504 ILE A N 1
ATOM 4066 C CA . ILE A 1 504 ? -19.147 16.453 -43.671 1.00 44.53 504 ILE A CA 1
ATOM 4067 C C . ILE A 1 504 ? -19.068 17.666 -44.601 1.00 44.53 504 ILE A C 1
ATOM 4069 O O . ILE A 1 504 ? -19.574 18.731 -44.253 1.00 44.53 504 ILE A O 1
ATOM 4073 N N . ASN A 1 505 ? -18.496 17.506 -45.797 1.00 44.97 505 ASN A N 1
ATOM 4074 C CA . ASN A 1 505 ? -18.413 18.583 -46.784 1.00 44.97 505 ASN A CA 1
ATOM 4075 C C . ASN A 1 505 ? -19.803 19.030 -47.258 1.00 44.97 505 ASN A C 1
ATOM 4077 O O . ASN A 1 505 ? -20.057 20.227 -47.383 1.00 44.97 505 ASN A O 1
ATOM 4081 N N . PHE A 1 506 ? -20.727 18.086 -47.449 1.00 42.97 506 PHE A N 1
ATOM 4082 C CA . PHE A 1 506 ? -22.120 18.368 -47.782 1.00 42.97 506 PHE A CA 1
ATOM 4083 C C . PHE A 1 506 ? -22.836 19.136 -46.664 1.00 42.97 506 PHE A C 1
ATOM 4085 O O . PHE A 1 506 ? -23.486 20.142 -46.937 1.00 42.97 506 PHE A O 1
ATOM 4092 N N . PHE A 1 507 ? -22.694 18.717 -45.402 1.00 40.12 507 PHE A N 1
ATOM 4093 C CA . PHE A 1 507 ? -23.277 19.424 -44.257 1.00 40.12 507 PHE A CA 1
ATOM 4094 C C . PHE A 1 507 ? -22.647 20.807 -44.047 1.00 40.12 507 PHE A C 1
ATOM 4096 O O . PHE A 1 507 ? -23.353 21.751 -43.697 1.00 40.12 507 PHE A O 1
ATOM 4103 N N . HIS A 1 508 ? -21.349 20.955 -44.310 1.00 44.31 508 HIS A N 1
ATOM 4104 C CA . HIS A 1 508 ? -20.655 22.238 -44.253 1.00 44.31 508 HIS A CA 1
ATOM 4105 C C . HIS A 1 508 ? -21.153 23.206 -45.340 1.00 44.31 508 HIS A C 1
ATOM 4107 O O . HIS A 1 508 ? -21.509 24.342 -45.026 1.00 44.31 508 HIS A O 1
ATOM 4113 N N . GLU A 1 509 ? -21.285 22.753 -46.594 1.00 46.03 509 GLU A N 1
ATOM 4114 C CA . GLU A 1 509 ? -21.912 23.544 -47.666 1.00 46.03 509 GLU A CA 1
ATOM 4115 C C . GLU A 1 509 ? -23.381 23.868 -47.366 1.00 46.03 509 GLU A C 1
ATOM 4117 O O . GLU A 1 509 ? -23.832 24.990 -47.607 1.00 46.03 509 GLU A O 1
ATOM 4122 N N . PHE A 1 510 ? -24.136 22.903 -46.836 1.00 42.50 510 PHE A N 1
ATOM 4123 C CA . PHE A 1 510 ? -25.540 23.081 -46.484 1.00 42.50 510 PHE A CA 1
ATOM 4124 C C . PHE A 1 510 ? -25.712 24.153 -45.402 1.00 42.50 510 PHE A C 1
ATOM 4126 O O . PHE A 1 510 ? -26.545 25.043 -45.559 1.00 42.50 510 PHE A O 1
ATOM 4133 N N . LEU A 1 511 ? -24.887 24.134 -44.351 1.00 41.66 511 LEU A N 1
ATOM 4134 C CA . LEU A 1 511 ? -24.897 25.145 -43.292 1.00 41.66 511 LEU A CA 1
ATOM 4135 C C . LEU A 1 511 ? -24.477 26.526 -43.816 1.00 41.66 511 LEU A C 1
ATOM 4137 O O . LEU A 1 511 ? -25.134 27.514 -43.494 1.00 41.66 511 LEU A O 1
ATOM 4141 N N . LEU A 1 512 ? -23.457 26.613 -44.677 1.00 45.53 512 LEU A N 1
ATOM 4142 C CA . LEU A 1 512 ? -23.051 27.877 -45.307 1.00 45.53 512 LEU A CA 1
ATOM 4143 C C . LEU A 1 512 ? -24.172 28.484 -46.166 1.00 45.53 512 LEU A C 1
ATOM 4145 O O . LEU A 1 512 ? -24.409 29.690 -46.107 1.00 45.53 512 LEU A O 1
ATOM 4149 N N . ARG A 1 513 ? -24.909 27.658 -46.921 1.00 44.00 513 ARG A N 1
ATOM 4150 C CA . ARG A 1 513 ? -26.070 28.111 -47.707 1.00 44.00 513 ARG A CA 1
ATOM 4151 C C . ARG A 1 513 ? -27.264 28.480 -46.827 1.00 44.00 513 ARG A C 1
ATOM 4153 O O . ARG A 1 513 ? -27.933 29.467 -47.113 1.00 44.00 513 ARG A O 1
ATOM 4160 N N . PHE A 1 514 ? -27.515 27.730 -45.754 1.00 38.44 514 PHE A N 1
ATOM 4161 C CA . PHE A 1 514 ? -28.619 27.977 -44.824 1.00 38.44 514 PHE A CA 1
ATOM 4162 C C . PHE A 1 514 ? -28.423 29.283 -44.035 1.00 38.44 514 PHE A C 1
ATOM 4164 O O . PHE A 1 514 ? -29.339 30.098 -43.945 1.00 38.44 514 PHE A O 1
ATOM 4171 N N . PHE A 1 515 ? -27.207 29.546 -43.543 1.00 40.66 515 PHE A N 1
ATOM 4172 C CA . PHE A 1 515 ? -26.872 30.804 -42.867 1.00 40.66 515 PHE A CA 1
ATOM 4173 C C . PHE A 1 515 ? -26.724 31.990 -43.835 1.00 40.66 515 PHE A C 1
ATOM 4175 O O . PHE A 1 515 ? -27.094 33.108 -43.479 1.00 40.66 515 PHE A O 1
ATOM 4182 N N . GLY A 1 516 ? -26.266 31.759 -45.071 1.00 41.16 516 GLY A N 1
ATOM 4183 C CA . GLY A 1 516 ? -26.258 32.779 -46.126 1.00 41.16 516 GLY A CA 1
ATOM 4184 C C . GLY A 1 516 ? -27.666 33.208 -46.562 1.00 41.16 516 GLY A C 1
ATOM 4185 O O . GLY A 1 516 ? -27.906 34.394 -46.780 1.00 41.16 516 GLY A O 1
ATOM 4186 N N . ALA A 1 517 ? -28.621 32.272 -46.617 1.00 39.22 517 ALA A N 1
ATOM 4187 C CA . ALA A 1 517 ? -30.026 32.568 -46.902 1.00 39.22 517 ALA A CA 1
ATOM 4188 C C . ALA A 1 517 ? -30.697 33.360 -45.762 1.00 39.22 517 ALA A C 1
ATOM 4190 O O . ALA A 1 517 ? -31.384 34.346 -46.031 1.00 39.22 517 ALA A O 1
ATOM 4191 N N . LEU A 1 518 ? -30.410 33.015 -44.499 1.00 37.25 518 LEU A N 1
ATOM 4192 C CA . LEU A 1 518 ? -30.897 33.735 -43.310 1.00 37.25 518 LEU A CA 1
ATOM 4193 C C . LEU A 1 518 ? -30.400 35.191 -43.220 1.00 37.25 518 LEU A C 1
ATOM 4195 O O . LEU A 1 518 ? -31.100 36.038 -42.673 1.00 37.25 518 LEU A O 1
ATOM 4199 N N . GLN A 1 519 ? -29.225 35.508 -43.775 1.00 40.59 519 GLN A N 1
ATOM 4200 C CA . GLN A 1 519 ? -28.731 36.891 -43.869 1.00 40.59 519 GLN A CA 1
ATOM 4201 C C . GLN A 1 519 ? -29.353 37.688 -45.026 1.00 40.59 519 GLN A C 1
ATOM 4203 O O . GLN A 1 519 ? -29.323 38.916 -44.997 1.00 40.59 519 GLN A O 1
ATOM 4208 N N . SER A 1 520 ? -29.936 37.020 -46.027 1.00 40.41 520 SER A N 1
ATOM 4209 C CA . SER A 1 520 ? -30.581 37.677 -47.174 1.00 40.41 520 SER A CA 1
ATOM 4210 C C . SER A 1 520 ? -32.067 38.007 -46.961 1.00 40.41 520 SER A C 1
ATOM 4212 O O . SER A 1 520 ? -32.612 38.825 -47.698 1.00 40.41 520 SER A O 1
ATOM 4214 N N . GLU A 1 521 ? -32.711 37.430 -45.938 1.00 38.56 521 GLU A N 1
ATOM 4215 C CA . GLU A 1 521 ? -34.134 37.652 -45.617 1.00 38.56 521 GLU A CA 1
ATOM 4216 C C . GLU A 1 521 ? -34.392 38.688 -44.504 1.00 38.56 521 GLU A C 1
ATOM 4218 O O . GLU A 1 521 ? -35.536 38.874 -44.095 1.00 38.56 521 GLU A O 1
ATOM 4223 N N . CYS A 1 522 ? -33.376 39.425 -44.042 1.00 35.16 522 CYS A N 1
ATOM 4224 C CA . CYS A 1 522 ? -33.569 40.509 -43.072 1.00 35.16 522 CYS A CA 1
ATOM 4225 C C . CYS A 1 522 ? -33.018 41.842 -43.612 1.00 35.16 522 CYS A C 1
ATOM 4227 O O . CYS A 1 522 ? -31.860 42.182 -43.352 1.00 35.16 522 CYS A O 1
ATOM 4229 N N . PRO A 1 523 ? -33.803 42.603 -44.398 1.00 36.50 523 PRO A N 1
ATOM 4230 C CA . PRO A 1 523 ? -33.451 43.972 -44.732 1.00 36.50 523 PRO A CA 1
ATOM 4231 C C . PRO A 1 523 ? -33.744 44.876 -43.529 1.00 36.50 523 PRO A C 1
ATOM 4233 O O . PRO A 1 523 ? -34.865 44.907 -43.038 1.00 36.50 523 PRO A O 1
ATOM 4236 N N . ASP A 1 524 ? -32.714 45.605 -43.099 1.00 40.56 524 ASP A N 1
ATOM 4237 C CA . ASP A 1 524 ? -32.777 46.874 -42.364 1.00 40.56 524 ASP A CA 1
ATOM 4238 C C . ASP A 1 524 ? -33.869 47.018 -41.284 1.00 40.56 524 ASP A C 1
ATOM 4240 O O . ASP A 1 524 ? -34.983 47.444 -41.566 1.00 40.56 524 ASP A O 1
ATOM 4244 N N . GLU A 1 525 ? -33.477 46.919 -40.010 1.00 32.88 525 GLU A N 1
ATOM 4245 C CA . GLU A 1 525 ? -33.845 47.984 -39.071 1.00 32.88 525 GLU A CA 1
ATOM 4246 C C . GLU A 1 525 ? -32.634 48.434 -38.248 1.00 32.88 525 GLU A C 1
ATOM 4248 O O . GLU A 1 525 ? -32.165 47.842 -37.278 1.00 32.88 525 GLU A O 1
ATOM 4253 N N . SER A 1 526 ? -32.110 49.539 -38.748 1.00 33.69 526 SER A N 1
ATOM 4254 C CA . SER A 1 526 ? -31.064 50.403 -38.250 1.00 33.69 526 SER A CA 1
ATOM 4255 C C . SER A 1 526 ? -31.320 51.028 -36.868 1.00 33.69 526 SER A C 1
ATOM 4257 O O . SER A 1 526 ? -32.402 51.539 -36.599 1.00 33.69 526 SER A O 1
ATOM 4259 N N . ARG A 1 527 ? -30.212 51.203 -36.129 1.00 36.50 527 ARG A N 1
ATOM 4260 C CA . ARG A 1 527 ? -29.861 52.369 -35.284 1.00 36.50 527 ARG A CA 1
ATOM 4261 C C . ARG A 1 527 ? -30.742 52.671 -34.058 1.00 36.50 527 ARG A C 1
ATOM 4263 O O . ARG A 1 527 ? -31.768 53.334 -34.171 1.00 36.50 527 ARG A O 1
ATOM 4270 N N . LYS A 1 528 ? -30.149 52.500 -32.871 1.00 34.25 528 LYS A N 1
ATOM 4271 C CA . LYS A 1 528 ? -29.847 53.625 -31.961 1.00 34.25 528 LYS A CA 1
ATOM 4272 C C . LYS A 1 528 ? -28.793 53.230 -30.918 1.00 34.25 528 LYS A C 1
ATOM 4274 O O . LYS A 1 528 ? -28.786 52.099 -30.449 1.00 34.25 528 LYS A O 1
ATOM 4279 N N . LEU A 1 529 ? -27.897 54.195 -30.697 1.00 36.94 529 LEU A N 1
ATOM 4280 C CA . LEU A 1 529 ? -26.790 54.248 -29.739 1.00 36.94 529 LEU A CA 1
ATOM 4281 C C . LEU A 1 529 ? -27.202 53.942 -28.301 1.00 36.94 529 LEU A C 1
ATOM 4283 O O . LEU A 1 529 ? -28.335 54.334 -27.937 1.00 36.94 529 LEU A O 1
#

Foldseek 3Di:
DLLDDAPDWAFLVVVQLVCVLVVVFDPVVPPPSSVSSVVVVVVCVVVVQKAQDDADPVRHGGTIHGHRVSSVVVQVVCVVVLAEDEAADDDPDPDLHQEYHYEYDDDDDCVPPAQNQNHAEYHYDYPDDPDADPDPPLVSNHANYAYDAPLVHDDPDDDPSVLNNLNHAYDHHADQDADDLSVLSNLNHAEYEYEYPDALPCPPRAYEDELSNLNNARHAYYHYLAEYAHDDDPDPDDLVPLPRAYARHAYDARYAPNNLAPSVCSSYVNHQWYHHHNHNPGDTDGLADEAEPNLAALVSCQSVQARPRNQHYAYEHNSYADQEHDADFQGQVRHAYYEHYHYNHQYYADACRSHQQHAEYEYYLQARHQADHPRVLVRPNHQEYEYENYHPNHVVRQVPNDDPRYHYHYHYDPCPVVVVVVVVVVVVVVVVVVVVVVVPDPDPPCVVVVVVVVVVVVVVVVVVCVVVCVVVCVVVVVPDPPCVVVVVVVVVVVVVVVVVVVVVVVVVVVVVVVVVVVVVPDPDDDDDD

pLDDT: mean 70.44, std 19.62, range [32.88, 97.0]

InterPro domains:
  IPR032675 Leucine-rich repeat domain superfamily [G3DSA:3.80.10.10] (137-416)
  IPR036388 Winged helix-like DNA-binding domain superfamily [G3DSA:1.10.10.10] (1-78)
  IPR058922 Disease resistance protein, winged helix domain [PF23559] (4-73)